Protein AF-M1Z9V2-F1 (afdb_monomer_lite)

pLDDT: mean 86.9, std 16.78, range [22.2, 98.62]

Sequence (408 aa):
MILLAVVLVGIPVSVSGKDSPSEPMSAYEMAEKAVIDTLYYRYDPWFDRFARRIRELESKPESIPNQLELMKLYFYSAALYAELTHTLSFTESYQVESIRKSFQSNSQKTIDIANKLLERENLRQSDRADAFFFLGVAEGYVALLEYGEGHILSALIDGLRADNHLEDALSLDPHHADAHVGLGVYRYGNTRLGGLGNFILQGGQDLRLTGLKHIERALKNKILSRPLALKTLIWFYISEQINPANEGLAESDSLSPKTARRRALELMKEYETRYFTNVPIEGFPGNKGFEMMRAIQAVLDGDYLSAKEHFTMALDISRHLIDHRGFKVNPKYLDTVKAGIEFCDLMLLEHTANLAKKPNPLCTGVIQQIRFIEKGGSMVEYQSAKIRREIQDVFYNRLKSMSKEHDC

Structure (mmCIF, N/CA/C/O backbone):
data_AF-M1Z9V2-F1
#
_entry.id   AF-M1Z9V2-F1
#
loop_
_atom_site.group_PDB
_atom_site.id
_atom_site.type_symbol
_atom_site.label_atom_id
_atom_site.label_alt_id
_atom_site.label_comp_id
_atom_site.label_asym_id
_atom_site.label_entity_id
_atom_site.label_seq_id
_atom_site.pdbx_PDB_ins_code
_atom_site.Cartn_x
_atom_site.Cartn_y
_atom_site.Cartn_z
_atom_site.occupancy
_atom_site.B_iso_or_equiv
_atom_site.auth_seq_id
_atom_site.auth_comp_id
_atom_site.auth_asym_id
_atom_site.auth_atom_id
_atom_site.pdbx_PDB_model_num
ATOM 1 N N . MET A 1 1 ? 41.102 22.282 36.339 1.00 29.53 1 MET A N 1
ATOM 2 C CA . MET A 1 1 ? 40.913 22.382 34.875 1.00 29.53 1 MET A CA 1
ATOM 3 C C . MET A 1 1 ? 39.598 21.688 34.536 1.00 29.53 1 MET A C 1
ATOM 5 O O . MET A 1 1 ? 39.567 20.470 34.568 1.00 29.53 1 MET A O 1
ATOM 9 N N . ILE A 1 2 ? 38.467 22.401 34.654 1.00 23.92 2 ILE A N 1
ATOM 10 C CA . ILE A 1 2 ? 37.675 22.975 33.531 1.00 23.92 2 ILE A CA 1
ATOM 11 C C . ILE A 1 2 ? 37.174 21.824 32.630 1.00 23.92 2 ILE A C 1
ATOM 13 O O . ILE A 1 2 ? 37.966 21.290 31.870 1.00 23.92 2 ILE A O 1
ATOM 17 N N . LEU A 1 3 ? 35.984 21.232 32.808 1.00 22.20 3 LEU A N 1
ATOM 18 C CA . LEU A 1 3 ? 34.607 21.764 32.751 1.00 22.20 3 LEU A CA 1
ATOM 19 C C . LEU A 1 3 ? 34.278 22.353 31.372 1.00 22.20 3 LEU A C 1
ATOM 21 O O . LEU A 1 3 ? 34.661 23.479 31.091 1.00 22.20 3 LEU A O 1
ATOM 25 N N . LEU A 1 4 ? 33.521 21.620 30.550 1.00 22.27 4 LEU A N 1
ATOM 26 C CA . LEU A 1 4 ? 32.616 22.233 29.579 1.00 22.27 4 LEU A CA 1
ATOM 27 C C . LEU A 1 4 ? 31.384 21.340 29.387 1.00 22.27 4 LEU A C 1
ATOM 29 O O . LEU A 1 4 ? 31.370 20.385 28.615 1.00 22.27 4 LEU A O 1
ATOM 33 N N . ALA A 1 5 ? 30.352 21.668 30.159 1.00 23.19 5 ALA A N 1
ATOM 34 C CA . ALA A 1 5 ? 28.977 21.337 29.853 1.00 23.19 5 ALA A CA 1
ATOM 35 C C . ALA A 1 5 ? 28.558 22.167 28.633 1.00 23.19 5 ALA A C 1
ATOM 37 O O . ALA A 1 5 ? 28.639 23.395 28.668 1.00 23.19 5 ALA A O 1
ATOM 38 N N . VAL A 1 6 ? 28.100 21.515 27.566 1.00 24.48 6 VAL A N 1
ATOM 39 C CA . VAL A 1 6 ? 27.342 22.202 26.519 1.00 24.48 6 VAL A CA 1
ATOM 40 C C . VAL A 1 6 ? 25.882 22.175 26.944 1.00 24.48 6 VAL A C 1
ATOM 42 O O . VAL A 1 6 ? 25.183 21.171 26.832 1.00 24.48 6 VAL A O 1
ATOM 45 N N . VAL A 1 7 ? 25.466 23.308 27.497 1.00 24.30 7 VAL A N 1
ATOM 46 C CA . VAL A 1 7 ? 24.077 23.699 27.701 1.00 24.30 7 VAL A CA 1
ATOM 47 C C . VAL A 1 7 ? 23.445 23.851 26.316 1.00 24.30 7 VAL A C 1
ATOM 49 O O . VAL A 1 7 ? 23.754 24.794 25.591 1.00 24.30 7 VAL A O 1
ATOM 52 N N . LEU A 1 8 ? 22.564 22.927 25.935 1.00 25.80 8 LEU A N 1
ATOM 53 C CA . LEU A 1 8 ? 21.619 23.164 24.847 1.00 25.80 8 LEU A CA 1
ATOM 54 C C . LEU A 1 8 ? 20.558 24.131 25.375 1.00 25.80 8 LEU A C 1
ATOM 56 O O . LEU A 1 8 ? 19.616 23.743 26.064 1.00 25.80 8 LEU A O 1
ATOM 60 N N . VAL A 1 9 ? 20.768 25.415 25.095 1.00 28.16 9 VAL A N 1
ATOM 61 C CA . VAL A 1 9 ? 19.779 26.472 25.300 1.00 28.16 9 VAL A CA 1
ATOM 62 C C . VAL A 1 9 ? 18.592 26.166 24.391 1.00 28.16 9 VAL A C 1
ATOM 64 O O . VAL A 1 9 ? 18.669 26.314 23.173 1.00 28.16 9 VAL A O 1
ATOM 67 N N . GLY A 1 10 ? 17.497 25.709 24.994 1.00 26.22 10 GLY A N 1
ATOM 68 C CA . GLY A 1 10 ? 16.200 25.659 24.341 1.00 26.22 10 GLY A CA 1
ATOM 69 C C . GLY A 1 10 ? 15.753 27.080 24.020 1.00 26.22 10 GLY A C 1
ATOM 70 O O . GLY A 1 10 ? 15.523 27.880 24.925 1.00 26.22 10 GLY A O 1
ATOM 71 N N . ILE A 1 11 ? 15.632 27.395 22.734 1.00 27.50 11 ILE A N 1
ATOM 72 C CA . ILE A 1 11 ? 14.863 28.554 22.291 1.00 27.50 11 ILE A CA 1
ATOM 73 C C . ILE A 1 11 ? 13.391 28.125 22.334 1.00 27.50 11 ILE A C 1
ATOM 75 O O . ILE A 1 11 ? 13.021 27.189 21.621 1.00 27.50 11 ILE A O 1
ATOM 79 N N . PRO A 1 12 ? 12.533 28.758 23.152 1.00 29.17 12 PRO A N 1
ATOM 80 C CA . PRO A 1 12 ? 11.109 28.495 23.095 1.00 29.17 12 PRO A CA 1
ATOM 81 C C . PRO A 1 12 ? 10.569 29.154 21.825 1.00 29.17 12 PRO A C 1
ATOM 83 O O . PRO A 1 12 ? 10.474 30.377 21.738 1.00 29.17 12 PRO A O 1
ATOM 86 N N . VAL A 1 13 ? 10.205 28.351 20.827 1.00 29.78 13 VAL A N 1
ATOM 87 C CA . VAL A 1 13 ? 9.320 28.831 19.764 1.00 29.78 13 VAL A CA 1
ATOM 88 C C . VAL A 1 13 ? 7.939 28.979 20.392 1.00 29.78 13 VAL A C 1
ATOM 90 O O . VAL A 1 13 ? 7.242 27.998 20.652 1.00 29.78 13 VAL A O 1
ATOM 93 N N . SER A 1 14 ? 7.563 30.219 20.697 1.00 28.44 14 SER A N 1
ATOM 94 C CA . SER A 1 14 ? 6.218 30.571 21.126 1.00 28.44 14 SER A CA 1
ATOM 95 C C . SER A 1 14 ? 5.256 30.436 19.945 1.00 28.44 14 SER A C 1
ATOM 97 O O . SER A 1 14 ? 4.990 31.382 19.207 1.00 28.44 14 SER A O 1
ATOM 99 N N . VAL A 1 15 ? 4.671 29.251 19.776 1.00 33.78 15 VAL A N 1
ATOM 100 C CA . VAL A 1 15 ? 3.437 29.123 18.994 1.00 33.78 15 VAL A CA 1
ATOM 101 C C . VAL A 1 15 ? 2.299 29.639 19.869 1.00 33.78 15 VAL A C 1
ATOM 103 O O . VAL A 1 15 ? 1.660 28.914 20.626 1.00 33.78 15 VAL A O 1
ATOM 106 N N . SER A 1 16 ? 2.094 30.951 19.800 1.00 35.09 16 SER A N 1
ATOM 107 C CA . SER A 1 16 ? 0.905 31.630 20.299 1.00 35.09 16 SER A CA 1
ATOM 108 C C . SER A 1 16 ? -0.281 31.283 19.395 1.00 35.09 16 SER A C 1
ATOM 110 O O . SER A 1 16 ? -0.639 32.040 18.496 1.00 35.09 16 SER A O 1
ATOM 112 N N . GLY A 1 17 ? -0.899 30.136 19.656 1.00 30.58 17 GLY A N 1
ATOM 113 C CA . GLY A 1 17 ? -2.261 29.819 19.248 1.00 30.58 17 GLY A CA 1
ATOM 114 C C . GLY A 1 17 ? -3.027 29.398 20.493 1.00 30.58 17 GLY A C 1
ATOM 115 O O . GLY A 1 17 ? -2.911 28.259 20.935 1.00 30.58 17 GLY A O 1
ATOM 116 N N . LYS A 1 18 ? -3.756 30.332 21.112 1.00 33.28 18 LYS A N 1
ATOM 117 C CA . LYS A 1 18 ? -4.767 29.993 22.118 1.00 33.28 18 LYS A CA 1
ATOM 118 C C . LYS A 1 18 ? -5.925 29.310 21.393 1.00 33.28 18 LYS A C 1
ATOM 120 O O . LYS A 1 18 ? -6.900 29.969 21.045 1.00 33.28 18 LYS A O 1
ATOM 125 N N . ASP A 1 19 ? -5.817 28.006 21.187 1.00 37.16 19 ASP A N 1
ATOM 126 C CA . ASP A 1 19 ? -7.005 27.192 20.987 1.00 37.16 19 ASP A CA 1
ATOM 127 C C . ASP A 1 19 ? -7.705 27.089 22.348 1.00 37.16 19 ASP A C 1
ATOM 129 O O . ASP A 1 19 ? -7.117 26.678 23.351 1.00 37.16 19 ASP A O 1
ATOM 133 N N . SER A 1 20 ? -8.965 27.525 22.388 1.00 34.91 20 SER A N 1
ATOM 134 C CA . SER A 1 20 ? -9.946 27.118 23.403 1.00 34.91 20 SER A CA 1
ATOM 135 C C . SER A 1 20 ? -9.792 25.616 23.698 1.00 34.91 20 SER A C 1
ATOM 137 O O . SER A 1 20 ? -9.423 24.887 22.769 1.00 34.91 20 SER A O 1
ATOM 139 N N . PRO A 1 21 ? -10.069 25.104 24.917 1.00 38.44 21 PRO A N 1
ATOM 140 C CA . PRO A 1 21 ? -10.116 23.665 25.146 1.00 38.44 21 PRO A CA 1
ATOM 141 C C . PRO A 1 21 ? -11.314 23.097 24.374 1.00 38.44 21 PRO A C 1
ATOM 143 O O . PRO A 1 21 ? -12.395 22.887 24.917 1.00 38.44 21 PRO A O 1
ATOM 146 N N . SER A 1 22 ? -11.125 22.916 23.068 1.00 55.44 22 SER A N 1
ATOM 147 C CA . SER A 1 22 ? -11.963 22.085 22.227 1.00 55.44 22 SER A CA 1
ATOM 148 C C . SER A 1 22 ? -12.011 20.712 22.879 1.00 55.44 22 SER A C 1
ATOM 150 O O . SER A 1 22 ? -11.010 20.243 23.434 1.00 55.44 22 SER A O 1
ATOM 152 N N . GLU A 1 23 ? -13.196 20.106 22.888 1.00 59.47 23 GLU A N 1
ATOM 153 C CA . GLU A 1 23 ? -13.350 18.744 23.379 1.00 59.47 23 GLU A CA 1
ATOM 154 C C . GLU A 1 23 ? -12.269 17.847 22.754 1.00 59.47 23 GLU A C 1
ATOM 156 O O . GLU A 1 23 ? -11.940 18.006 21.573 1.00 59.47 23 GLU A O 1
ATOM 161 N N . PRO A 1 24 ? -11.655 16.942 23.538 1.00 79.38 24 PRO A N 1
ATOM 162 C CA . PRO A 1 24 ? -10.606 16.084 23.018 1.00 79.38 24 PRO A CA 1
ATOM 163 C C . PRO A 1 24 ? -11.173 15.249 21.868 1.00 79.38 24 PRO A C 1
ATOM 165 O O . PRO A 1 24 ? -12.102 14.473 22.086 1.00 79.38 24 PRO A O 1
ATOM 168 N N . MET A 1 25 ? -10.597 15.422 20.672 1.00 89.56 25 MET A N 1
ATOM 169 C CA . MET A 1 25 ? -10.996 14.702 19.459 1.00 89.56 25 MET A CA 1
ATOM 170 C C . MET A 1 25 ? -11.109 13.199 19.728 1.00 89.56 25 MET A C 1
ATOM 172 O O . MET A 1 25 ? -10.261 12.606 20.406 1.00 89.56 25 MET A O 1
ATOM 176 N N . SER A 1 26 ? -12.144 12.593 19.160 1.00 94.44 26 SER A N 1
ATOM 177 C CA . SER A 1 26 ? -12.305 11.145 19.125 1.00 94.44 26 SER A CA 1
ATOM 178 C C . SER A 1 26 ? -11.221 10.480 18.272 1.00 94.44 26 SER A C 1
ATOM 180 O O . SER A 1 26 ? -10.604 11.101 17.400 1.00 94.44 26 SER A O 1
ATOM 182 N N . ALA A 1 27 ? -11.023 9.181 18.482 1.00 96.00 27 ALA A N 1
ATOM 183 C CA . ALA A 1 27 ? -10.104 8.360 17.707 1.00 96.00 27 ALA A CA 1
ATOM 184 C C . ALA A 1 27 ? -10.379 8.455 16.197 1.00 96.00 27 ALA A C 1
ATOM 186 O O . ALA A 1 27 ? -9.440 8.571 15.411 1.00 96.00 27 ALA A O 1
ATOM 187 N N . TYR A 1 28 ? -11.656 8.472 15.800 1.00 94.94 28 TYR A N 1
ATOM 188 C CA . TYR A 1 28 ? -12.069 8.606 14.402 1.00 94.94 28 TYR A CA 1
ATOM 189 C C . TYR A 1 28 ? -11.710 9.974 13.809 1.00 94.94 28 TYR A C 1
ATOM 191 O O . TYR A 1 28 ? -11.131 10.028 12.727 1.00 94.94 28 TYR A O 1
ATOM 199 N N . GLU A 1 29 ? -11.986 11.076 14.514 1.00 95.31 29 GLU A N 1
ATOM 200 C CA . GLU A 1 29 ? -11.639 12.428 14.040 1.00 95.31 29 GLU A CA 1
ATOM 201 C C . GLU A 1 29 ? -10.125 12.616 13.914 1.00 95.31 29 GLU A C 1
ATOM 203 O O . GLU A 1 29 ? -9.635 13.245 12.971 1.00 95.31 29 GLU A O 1
ATOM 208 N N . MET A 1 30 ? -9.368 12.051 14.860 1.00 96.50 30 MET A N 1
ATOM 209 C CA . MET A 1 30 ? -7.911 12.035 14.795 1.00 96.50 30 MET A CA 1
ATOM 210 C C . MET A 1 30 ? -7.428 11.234 13.589 1.00 96.50 30 MET A C 1
ATOM 212 O O . MET A 1 30 ? -6.583 11.715 12.839 1.00 96.50 30 MET A O 1
ATOM 216 N N . ALA A 1 31 ? -7.975 10.039 13.378 1.00 96.31 31 ALA A N 1
ATOM 217 C CA . ALA A 1 31 ? -7.576 9.154 12.295 1.00 96.31 31 ALA A CA 1
ATOM 218 C C . ALA A 1 31 ? -7.930 9.702 10.906 1.00 96.31 31 ALA A C 1
ATOM 220 O O . ALA A 1 31 ? -7.100 9.612 10.004 1.00 96.31 31 ALA A O 1
ATOM 221 N N . GLU A 1 32 ? -9.097 10.330 10.734 1.00 94.50 32 GLU A N 1
ATOM 222 C CA . GLU A 1 32 ? -9.510 10.958 9.470 1.00 94.50 32 GLU A CA 1
ATOM 223 C C . GLU A 1 32 ? -8.534 12.063 9.039 1.00 94.50 32 GLU A C 1
ATOM 225 O O . GLU A 1 32 ? -8.164 12.169 7.868 1.00 94.50 32 GLU A O 1
ATOM 230 N N . LYS A 1 33 ? -8.067 12.871 9.993 1.00 94.81 33 LYS A N 1
ATOM 231 C CA . LYS A 1 33 ? -7.072 13.914 9.724 1.00 94.81 33 LYS A CA 1
ATOM 232 C C . LYS A 1 33 ? -5.673 13.323 9.544 1.00 94.81 33 LYS A C 1
ATOM 234 O O . LYS A 1 33 ? -4.970 13.702 8.608 1.00 94.81 33 LYS A O 1
ATOM 239 N N . ALA A 1 34 ? -5.289 12.371 10.396 1.00 96.19 34 ALA A N 1
ATOM 240 C CA . ALA A 1 34 ? -3.977 11.734 10.357 1.00 96.19 34 ALA A CA 1
ATOM 241 C C . ALA A 1 34 ? -3.728 11.014 9.032 1.00 96.19 34 ALA A C 1
ATOM 243 O O . ALA A 1 34 ? -2.673 11.208 8.434 1.00 96.19 34 ALA A O 1
ATOM 244 N N . VAL A 1 35 ? -4.696 10.232 8.535 1.00 94.88 35 VAL A N 1
ATOM 245 C CA . VAL A 1 35 ? -4.538 9.473 7.285 1.00 94.88 35 VAL A CA 1
ATOM 246 C C . VAL A 1 35 ? -4.278 10.395 6.093 1.00 94.88 35 VAL A C 1
ATOM 248 O O . VAL A 1 35 ? -3.438 10.080 5.254 1.00 94.88 35 VAL A O 1
ATOM 251 N N . ILE A 1 36 ? -4.916 11.568 6.046 1.00 93.75 36 ILE A N 1
ATOM 252 C CA . ILE A 1 36 ? -4.651 12.577 5.013 1.00 93.75 36 ILE A CA 1
ATOM 253 C C . ILE A 1 36 ? -3.246 13.160 5.191 1.00 93.75 36 ILE A C 1
ATOM 255 O O . ILE A 1 36 ? -2.486 13.210 4.230 1.00 93.75 36 ILE A O 1
ATOM 259 N N . ASP A 1 37 ? -2.864 13.539 6.411 1.00 94.12 37 ASP A N 1
ATOM 260 C CA . ASP A 1 37 ? -1.535 14.089 6.707 1.00 94.12 37 ASP A CA 1
ATOM 261 C C . ASP A 1 37 ? -0.390 13.102 6.395 1.00 94.12 37 ASP A C 1
ATOM 263 O O . ASP A 1 37 ? 0.706 13.530 6.011 1.00 94.12 37 ASP A O 1
ATOM 267 N N . THR A 1 38 ? -0.629 11.784 6.473 1.00 94.19 38 THR A N 1
ATOM 268 C CA . THR A 1 38 ? 0.367 10.779 6.056 1.00 94.19 38 THR A CA 1
ATOM 269 C C . THR A 1 38 ? 0.725 10.878 4.573 1.00 94.19 38 THR A C 1
ATOM 271 O O . THR A 1 38 ? 1.878 10.631 4.215 1.00 94.19 38 THR A O 1
ATOM 274 N N . LEU A 1 39 ? -0.203 11.325 3.714 1.00 94.25 39 LEU A N 1
ATOM 275 C CA . LEU A 1 39 ? 0.057 11.534 2.283 1.00 94.25 39 LEU A CA 1
ATOM 276 C C . LEU A 1 39 ? 1.109 12.622 2.034 1.00 94.25 39 LEU A C 1
ATOM 278 O O . LEU A 1 39 ? 1.755 12.624 0.984 1.00 94.25 39 LEU A O 1
ATOM 282 N N . TYR A 1 40 ? 1.293 13.506 3.015 1.00 94.31 40 TYR A N 1
ATOM 283 C CA . TYR A 1 40 ? 2.231 14.626 3.007 1.00 94.31 40 TYR A CA 1
ATOM 284 C C . TYR A 1 40 ? 3.395 14.428 3.981 1.00 94.31 40 TYR A C 1
ATOM 286 O O . TYR A 1 40 ? 4.115 15.372 4.317 1.00 94.31 40 TYR A O 1
ATOM 294 N N . TYR A 1 41 ? 3.580 13.198 4.465 1.00 94.38 41 TYR A N 1
ATOM 295 C CA . TYR A 1 41 ? 4.651 12.829 5.385 1.00 94.38 41 TYR A CA 1
ATOM 296 C C . TYR A 1 41 ? 4.617 13.582 6.722 1.00 94.38 41 TYR A C 1
ATOM 298 O O . TYR A 1 41 ? 5.658 13.807 7.344 1.00 94.38 41 TYR A O 1
ATOM 306 N N . ARG A 1 42 ? 3.438 14.004 7.192 1.00 93.62 42 ARG A N 1
ATOM 307 C CA . ARG A 1 42 ? 3.267 14.725 8.463 1.00 93.62 42 ARG A CA 1
ATOM 308 C C . ARG A 1 42 ? 2.835 13.774 9.578 1.00 93.62 42 ARG A C 1
ATOM 310 O O . ARG A 1 42 ? 1.695 13.805 10.014 1.00 93.62 42 ARG A O 1
ATOM 317 N N . TYR A 1 43 ? 3.754 12.932 10.045 1.00 94.62 43 TYR A N 1
ATOM 318 C CA . TYR A 1 43 ? 3.460 11.921 11.070 1.00 94.62 43 TYR A CA 1
ATOM 319 C C . TYR A 1 43 ? 3.580 12.447 12.510 1.00 94.62 43 TYR A C 1
ATOM 321 O O . TYR A 1 43 ? 2.717 12.159 13.338 1.00 94.62 43 TYR A O 1
ATOM 329 N N . ASP A 1 44 ? 4.619 13.235 12.808 1.00 92.44 44 ASP A N 1
ATOM 330 C CA . ASP A 1 44 ? 5.022 13.579 14.186 1.00 92.44 44 ASP A CA 1
ATOM 331 C C . ASP A 1 44 ? 3.896 14.156 15.061 1.00 92.44 44 ASP A C 1
ATOM 333 O O . ASP A 1 44 ? 3.698 13.656 16.172 1.00 92.44 44 ASP A O 1
ATOM 337 N N . PRO A 1 45 ? 3.081 15.125 14.584 1.00 94.06 45 PRO A N 1
ATOM 338 C CA . PRO A 1 45 ? 2.006 15.678 15.404 1.00 94.06 45 PRO A CA 1
ATOM 339 C C . PRO A 1 45 ? 0.969 14.629 15.818 1.00 94.06 45 PRO A C 1
ATOM 341 O O . PRO A 1 45 ? 0.325 14.777 16.857 1.00 94.06 45 PRO A O 1
ATOM 344 N N . TRP A 1 46 ? 0.777 13.588 15.007 1.00 96.88 46 TRP A N 1
ATOM 345 C CA . TRP A 1 46 ? -0.213 12.549 15.261 1.00 96.88 46 TRP A CA 1
ATOM 346 C C . TRP A 1 46 ? 0.289 11.515 16.257 1.00 96.88 46 TRP A C 1
ATOM 348 O O . TRP A 1 46 ? -0.484 11.150 17.141 1.00 96.88 46 TRP A O 1
ATOM 358 N N . PHE A 1 47 ? 1.567 11.123 16.207 1.00 96.00 47 PHE A N 1
ATOM 359 C CA . PHE A 1 47 ? 2.144 10.242 17.230 1.00 96.00 47 PHE A CA 1
ATOM 360 C C . PHE A 1 47 ? 1.965 10.827 18.636 1.00 96.00 47 PHE A C 1
ATOM 362 O O . PHE A 1 47 ? 1.467 10.143 19.532 1.00 96.00 47 PHE A O 1
ATOM 369 N N . ASP A 1 48 ? 2.264 12.115 18.814 1.00 94.38 48 ASP A N 1
ATOM 370 C CA . ASP A 1 48 ? 2.109 12.790 20.105 1.00 94.38 48 ASP A CA 1
ATOM 371 C C . ASP A 1 48 ? 0.648 12.894 20.552 1.00 94.38 48 ASP A C 1
ATOM 373 O O . ASP A 1 48 ? 0.340 12.712 21.737 1.00 94.38 48 ASP A O 1
ATOM 377 N N . ARG A 1 49 ? -0.266 13.193 19.620 1.00 96.06 49 ARG A N 1
ATOM 378 C CA . ARG A 1 49 ? -1.702 13.300 19.915 1.00 96.06 49 ARG A CA 1
ATOM 379 C C . ARG A 1 49 ? -2.287 11.947 20.313 1.00 96.06 49 ARG A C 1
ATOM 381 O O . ARG A 1 49 ? -2.939 11.879 21.354 1.00 96.06 49 ARG A O 1
ATOM 388 N N . PHE A 1 50 ? -2.025 10.883 19.547 1.00 97.44 50 PHE A N 1
ATOM 389 C CA . PHE A 1 50 ? -2.476 9.527 19.884 1.00 97.44 50 PHE A CA 1
ATOM 390 C C . PHE A 1 50 ? -1.904 9.089 21.230 1.00 97.44 50 PHE A C 1
ATOM 392 O O . PHE A 1 50 ? -2.664 8.703 22.114 1.00 97.44 50 PHE A O 1
ATOM 399 N N . ALA A 1 51 ? -0.595 9.247 21.446 1.00 96.69 51 ALA A N 1
ATOM 400 C CA . ALA A 1 51 ? 0.044 8.848 22.695 1.00 96.69 51 ALA A CA 1
ATOM 401 C C . ALA A 1 51 ? -0.520 9.595 23.917 1.00 96.69 51 ALA A C 1
ATOM 403 O O . ALA A 1 51 ? -0.694 9.004 24.983 1.00 96.69 51 ALA A O 1
ATOM 404 N N . ARG A 1 52 ? -0.827 10.892 23.786 1.00 96.19 52 ARG A N 1
ATOM 405 C CA . ARG A 1 52 ? -1.458 11.673 24.860 1.00 96.19 52 ARG A CA 1
ATOM 406 C C . ARG A 1 52 ? -2.867 11.175 25.158 1.00 96.19 52 ARG A C 1
ATOM 408 O O . ARG A 1 52 ? -3.181 10.939 26.320 1.00 96.19 52 ARG A O 1
ATOM 415 N N . ARG A 1 53 ? -3.677 10.974 24.117 1.00 96.88 53 ARG A N 1
ATOM 416 C CA . ARG A 1 53 ? -5.062 10.530 24.262 1.00 96.88 53 ARG A CA 1
ATOM 417 C C . ARG A 1 53 ? -5.161 9.121 24.850 1.00 96.88 53 ARG A C 1
ATOM 419 O O . ARG A 1 53 ? -6.007 8.888 25.708 1.00 96.88 53 ARG A O 1
ATOM 426 N N . ILE A 1 54 ? -4.264 8.220 24.445 1.00 97.81 54 ILE A N 1
ATOM 427 C CA . ILE A 1 54 ? -4.124 6.877 25.023 1.00 97.81 54 ILE A CA 1
ATOM 428 C C . ILE A 1 54 ? -3.846 6.984 26.526 1.00 97.81 54 ILE A C 1
ATOM 430 O O . ILE A 1 54 ? -4.638 6.477 27.312 1.00 97.81 54 ILE A O 1
ATOM 434 N N . ARG A 1 55 ? -2.812 7.734 26.944 1.00 97.12 55 ARG A N 1
ATOM 435 C CA . ARG A 1 55 ? -2.472 7.899 28.374 1.00 97.12 55 ARG A CA 1
ATOM 436 C C . ARG A 1 55 ? -3.618 8.480 29.202 1.00 97.12 55 ARG A C 1
ATOM 438 O O . ARG A 1 55 ? -3.859 8.045 30.324 1.00 97.12 55 ARG A O 1
ATOM 445 N N . GLU A 1 56 ? -4.321 9.475 28.663 1.00 95.44 56 GLU A N 1
ATOM 446 C CA . GLU A 1 56 ? -5.501 10.047 2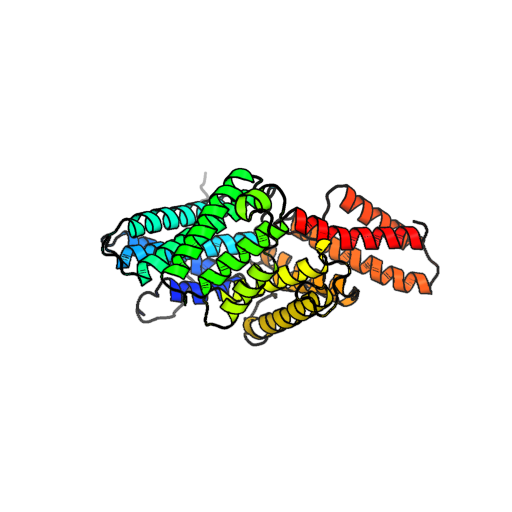9.318 1.00 95.44 56 GLU A CA 1
ATOM 447 C C . GLU A 1 56 ? -6.580 8.988 29.548 1.00 95.44 56 GLU A C 1
ATOM 449 O O . GLU A 1 56 ? -7.147 8.916 30.636 1.00 95.44 56 GLU A O 1
ATOM 454 N N . LEU A 1 57 ? -6.878 8.180 28.531 1.00 95.88 57 LEU A N 1
ATOM 455 C CA . LEU A 1 57 ? -7.955 7.198 28.571 1.00 95.88 57 LEU A CA 1
ATOM 456 C C . LEU A 1 57 ? -7.598 5.965 29.411 1.00 95.88 57 LEU A C 1
ATOM 458 O O . LEU A 1 57 ? -8.470 5.441 30.096 1.00 95.88 57 LEU A O 1
ATOM 462 N N . GLU A 1 58 ? -6.326 5.565 29.438 1.00 96.81 58 GLU A N 1
ATOM 463 C CA . GLU A 1 58 ? -5.804 4.517 30.328 1.00 96.81 58 GLU A CA 1
ATOM 464 C C . GLU A 1 58 ? -5.931 4.877 31.811 1.00 96.81 58 GLU A C 1
ATOM 466 O O . GLU A 1 58 ? -6.096 3.996 32.648 1.00 96.81 58 GLU A O 1
ATOM 471 N N . SER A 1 59 ? -5.893 6.170 32.150 1.00 95.81 59 SER A N 1
ATOM 472 C CA . SER A 1 59 ? -6.105 6.632 33.528 1.00 95.81 59 SER A CA 1
ATOM 473 C C . SER A 1 59 ? -7.576 6.596 33.975 1.00 95.81 59 SER A C 1
ATOM 475 O O . SER A 1 59 ? -7.872 6.839 35.147 1.00 95.81 59 SER A O 1
ATOM 477 N N . LYS A 1 60 ? -8.514 6.317 33.057 1.00 95.75 60 LYS A N 1
ATOM 478 C CA . LYS A 1 60 ? -9.958 6.289 33.331 1.00 95.75 60 LYS A CA 1
ATOM 479 C C . LYS A 1 60 ? -10.448 4.872 33.664 1.00 95.75 60 LYS A C 1
ATOM 481 O O . LYS A 1 60 ? -9.818 3.895 33.273 1.00 95.75 60 LYS A O 1
ATOM 486 N N . PRO A 1 61 ? -11.611 4.729 34.334 1.00 96.56 61 PRO A N 1
ATOM 487 C CA . PRO A 1 61 ? -12.195 3.417 34.620 1.00 96.56 61 PRO A CA 1
ATOM 488 C C . PRO A 1 61 ? -12.450 2.582 33.354 1.00 96.56 61 PRO A C 1
ATOM 490 O O . PRO A 1 61 ? -12.827 3.134 32.317 1.00 96.56 61 PRO A O 1
ATOM 493 N N . GLU A 1 62 ? -12.341 1.254 33.454 1.00 95.31 62 GLU A N 1
ATOM 494 C CA . GLU A 1 62 ? -12.533 0.298 32.345 1.00 95.31 62 GLU A CA 1
ATOM 495 C C . GLU A 1 62 ? -14.011 0.085 31.936 1.00 95.31 62 GLU A C 1
ATOM 497 O O . GLU A 1 62 ? -14.545 -1.031 31.889 1.00 95.31 62 GLU A O 1
ATOM 502 N N . SER A 1 63 ? -14.704 1.175 31.612 1.00 96.12 63 SER A N 1
ATOM 503 C CA . SER A 1 63 ? -16.054 1.145 31.046 1.00 96.12 63 SER A CA 1
ATOM 504 C C . SER A 1 63 ? -16.039 0.715 29.572 1.00 96.12 63 SER A C 1
ATOM 506 O O . SER A 1 63 ? -15.037 0.887 28.879 1.00 96.12 63 SER A O 1
ATOM 508 N N . ILE A 1 64 ? -17.165 0.188 29.067 1.00 96.50 64 ILE A N 1
ATOM 509 C CA . ILE A 1 64 ? -17.303 -0.193 27.646 1.00 96.50 64 ILE A CA 1
ATOM 510 C C . ILE A 1 64 ? -16.945 0.975 26.704 1.00 96.50 64 ILE A C 1
ATOM 512 O O . ILE A 1 64 ? -16.109 0.765 25.827 1.00 96.50 64 ILE A O 1
ATOM 516 N N . PRO A 1 65 ? -17.473 2.208 26.889 1.00 96.19 65 PRO A N 1
ATOM 517 C CA . PRO A 1 65 ? -17.116 3.330 26.020 1.00 96.19 65 PRO A CA 1
ATOM 518 C C . PRO A 1 65 ? -15.619 3.657 26.029 1.00 96.19 65 PRO A C 1
ATOM 520 O O . PRO A 1 65 ? -15.044 3.911 24.975 1.00 96.19 65 PRO A O 1
ATOM 523 N N . ASN A 1 66 ? -14.974 3.609 27.201 1.00 96.88 66 ASN A N 1
ATOM 524 C CA . ASN A 1 66 ? -13.542 3.886 27.303 1.00 96.88 66 ASN A CA 1
ATOM 525 C C . ASN A 1 66 ? -12.711 2.801 26.612 1.00 96.88 66 ASN A C 1
ATOM 527 O O . ASN A 1 66 ? -11.739 3.121 25.942 1.00 96.88 66 ASN A O 1
ATOM 531 N N . GLN A 1 67 ? -13.091 1.529 26.740 1.00 98.06 67 GLN A N 1
ATOM 532 C CA . GLN A 1 67 ? -12.377 0.426 26.095 1.00 98.06 67 GLN A CA 1
ATOM 533 C C . GLN A 1 67 ? -12.548 0.443 24.569 1.00 98.06 67 GLN A C 1
ATOM 535 O O . GLN A 1 67 ? -11.567 0.264 23.853 1.00 98.06 67 GLN A O 1
ATOM 540 N N . LEU A 1 68 ? -13.750 0.738 24.059 1.00 98.06 68 LEU A N 1
ATOM 541 C CA . LEU A 1 68 ? -13.987 0.902 22.618 1.00 98.06 68 LEU A CA 1
ATOM 542 C C . LEU A 1 68 ? -13.133 2.026 22.027 1.00 98.06 68 LEU A C 1
ATOM 544 O O . LEU A 1 68 ? -12.512 1.855 20.981 1.00 98.06 68 LEU A O 1
ATOM 548 N N . GLU A 1 69 ? -13.085 3.171 22.703 1.00 97.94 69 GLU A N 1
ATOM 549 C CA . GLU A 1 69 ? -12.280 4.306 22.258 1.00 97.94 69 GLU A CA 1
ATOM 550 C C . GLU A 1 69 ? -10.774 4.012 22.367 1.00 97.94 69 GLU A C 1
ATOM 552 O O . GLU A 1 69 ? -10.008 4.346 21.465 1.00 97.94 69 GLU A O 1
ATOM 557 N N . LEU A 1 70 ? -10.336 3.321 23.424 1.00 98.31 70 LEU A N 1
ATOM 558 C CA . LEU A 1 70 ? -8.933 2.950 23.617 1.00 98.31 70 LEU A CA 1
ATOM 559 C C . LEU A 1 70 ? -8.451 1.957 22.553 1.00 98.31 70 LEU A C 1
ATOM 561 O O . LEU A 1 70 ? -7.364 2.137 22.007 1.00 98.31 70 LEU A O 1
ATOM 565 N N . MET A 1 71 ? -9.275 0.963 22.211 1.00 98.56 71 MET A N 1
ATOM 566 C CA . MET A 1 71 ? -9.033 0.038 21.099 1.00 98.56 71 MET A CA 1
ATOM 567 C C . MET A 1 71 ? -8.814 0.799 19.788 1.00 98.56 71 MET A C 1
ATOM 569 O O . MET A 1 71 ? -7.823 0.567 19.102 1.00 98.56 71 MET A O 1
ATOM 573 N N . LYS A 1 72 ? -9.697 1.755 19.472 1.00 98.31 72 LYS A N 1
ATOM 574 C CA . LYS A 1 72 ? -9.599 2.588 18.264 1.00 98.31 72 LYS A CA 1
ATOM 575 C C . LYS A 1 72 ? -8.316 3.416 18.244 1.00 98.31 72 LYS A C 1
ATOM 577 O O . LYS A 1 72 ? -7.641 3.482 17.221 1.00 98.31 72 LYS A O 1
ATOM 582 N N . LEU A 1 73 ? -7.947 4.034 19.366 1.00 98.50 73 LEU A N 1
ATOM 583 C CA . LEU A 1 73 ? -6.722 4.835 19.461 1.00 98.50 73 LEU A CA 1
ATOM 584 C C . LEU A 1 73 ? -5.463 3.994 19.253 1.00 98.50 73 LEU A C 1
ATOM 586 O O . LEU A 1 73 ? -4.577 4.405 18.503 1.00 98.50 73 LEU A O 1
ATOM 590 N N . TYR A 1 74 ? -5.392 2.824 19.891 1.00 98.62 74 TYR A N 1
ATOM 591 C CA . TYR A 1 74 ? -4.297 1.885 19.681 1.00 98.62 74 TYR A CA 1
ATOM 592 C C . TYR A 1 74 ? -4.243 1.414 18.227 1.00 98.62 74 TYR A C 1
ATOM 594 O O . TYR A 1 74 ? -3.176 1.457 17.614 1.00 98.62 74 TYR A O 1
ATOM 602 N N . PHE A 1 75 ? -5.387 1.073 17.638 1.00 98.19 75 PHE A N 1
ATOM 603 C CA . PHE A 1 75 ? -5.462 0.650 16.247 1.00 98.19 75 PHE A CA 1
ATOM 604 C C . PHE A 1 75 ? -4.945 1.726 15.289 1.00 98.19 75 PHE A C 1
ATOM 606 O O . PHE A 1 75 ? -4.078 1.462 14.459 1.00 98.19 75 PHE A O 1
ATOM 613 N N . TYR A 1 76 ? -5.435 2.961 15.408 1.00 97.88 76 TYR A N 1
ATOM 614 C CA . TYR A 1 76 ? -5.033 4.038 14.505 1.00 97.88 76 TYR A CA 1
ATOM 615 C C . TYR A 1 76 ? -3.589 4.490 14.724 1.00 97.88 76 TYR A C 1
ATOM 617 O O . TYR A 1 76 ? -2.915 4.868 13.767 1.00 97.88 76 TYR A O 1
ATOM 625 N N . SER A 1 77 ? -3.081 4.380 15.953 1.00 97.81 77 SER A N 1
ATOM 626 C CA . SER A 1 77 ? -1.655 4.526 16.245 1.00 97.81 77 SER A CA 1
ATOM 627 C C . SER A 1 77 ? -0.831 3.452 15.520 1.00 97.81 77 SER A C 1
ATOM 629 O O . SER A 1 77 ? 0.142 3.782 14.838 1.00 97.81 77 SER A O 1
ATOM 631 N N . ALA A 1 78 ? -1.250 2.180 15.569 1.00 96.75 78 ALA A N 1
ATOM 632 C CA . ALA A 1 78 ? -0.610 1.102 14.813 1.00 96.75 78 ALA A CA 1
ATOM 633 C C . ALA A 1 78 ? -0.659 1.358 13.298 1.00 96.75 78 ALA A C 1
ATOM 635 O O . ALA A 1 78 ? 0.375 1.286 12.636 1.00 96.75 78 ALA A O 1
ATOM 636 N N . ALA A 1 79 ? -1.817 1.736 12.753 1.00 94.56 79 ALA A N 1
ATOM 637 C CA . ALA A 1 79 ? -1.983 2.048 11.333 1.00 94.56 79 ALA A CA 1
ATOM 638 C C . ALA A 1 79 ? -1.071 3.205 10.875 1.00 94.56 79 ALA A C 1
ATOM 640 O O . ALA A 1 79 ? -0.500 3.158 9.786 1.00 94.56 79 ALA A O 1
ATOM 641 N N . LEU A 1 80 ? -0.863 4.217 11.725 1.00 96.50 80 LEU A N 1
ATOM 642 C CA . LEU A 1 80 ? 0.061 5.318 11.449 1.00 96.50 80 LEU A CA 1
ATOM 643 C C . LEU A 1 80 ? 1.516 4.836 11.349 1.00 96.50 80 LEU A C 1
ATOM 645 O O . LEU A 1 80 ? 2.241 5.241 10.437 1.00 96.50 80 LEU A O 1
ATOM 649 N N . TYR A 1 81 ? 1.941 3.945 12.252 1.00 95.69 81 TYR A N 1
ATOM 650 C CA . TYR A 1 81 ? 3.251 3.299 12.150 1.00 95.69 81 TYR A CA 1
ATOM 651 C C . TYR A 1 81 ? 3.349 2.399 10.915 1.00 95.69 81 TYR A C 1
ATOM 653 O O . TYR A 1 81 ? 4.384 2.424 10.250 1.00 95.69 81 TYR A O 1
ATOM 661 N N . ALA A 1 82 ? 2.288 1.664 10.567 1.00 90.94 82 ALA A N 1
ATOM 662 C CA . ALA A 1 82 ? 2.239 0.838 9.364 1.00 90.94 82 ALA A CA 1
ATOM 663 C C . ALA A 1 82 ? 2.458 1.686 8.100 1.00 90.94 82 ALA A C 1
ATOM 665 O O . ALA A 1 82 ? 3.368 1.401 7.322 1.00 90.94 82 ALA A O 1
ATOM 666 N N . GLU A 1 83 ? 1.736 2.798 7.936 1.00 92.44 83 GLU A N 1
ATOM 667 C CA . GLU A 1 83 ? 1.954 3.720 6.812 1.00 92.44 83 GLU A CA 1
ATOM 668 C C . GLU A 1 83 ? 3.357 4.338 6.815 1.00 92.44 83 GLU A C 1
ATOM 670 O O . GLU A 1 83 ? 3.947 4.549 5.750 1.00 92.44 83 GLU A O 1
ATOM 675 N N . LEU A 1 84 ? 3.941 4.590 7.990 1.00 94.88 84 LEU A N 1
ATOM 676 C CA . LEU A 1 84 ? 5.330 5.034 8.077 1.00 94.88 84 LEU A CA 1
ATOM 677 C C . LEU A 1 84 ? 6.300 3.956 7.563 1.00 94.88 84 LEU A C 1
ATOM 679 O O . LEU A 1 84 ? 7.248 4.301 6.861 1.00 94.88 84 LEU A O 1
ATOM 683 N N . THR A 1 85 ? 6.057 2.663 7.813 1.00 90.31 85 THR A N 1
ATOM 684 C CA . THR A 1 85 ? 6.899 1.584 7.250 1.00 90.31 85 THR A CA 1
ATOM 685 C C . THR A 1 85 ? 6.916 1.597 5.716 1.00 90.31 85 THR A C 1
ATOM 687 O O . THR A 1 85 ? 7.978 1.432 5.111 1.00 90.31 85 THR A O 1
ATOM 690 N N . HIS A 1 86 ? 5.776 1.884 5.073 1.00 88.38 86 HIS A N 1
ATOM 691 C CA . HIS A 1 86 ? 5.687 2.048 3.619 1.00 88.38 86 HIS A CA 1
ATOM 692 C C . HIS A 1 86 ? 6.459 3.282 3.139 1.00 88.38 86 HIS A C 1
ATOM 694 O O . HIS A 1 86 ? 7.176 3.231 2.136 1.00 88.38 86 HIS A O 1
ATOM 700 N N . THR A 1 87 ? 6.353 4.397 3.863 1.00 92.56 87 THR A N 1
ATOM 701 C CA . THR A 1 87 ? 7.123 5.611 3.568 1.00 92.56 87 THR A CA 1
ATOM 702 C C . THR A 1 87 ? 8.626 5.366 3.680 1.00 92.56 87 THR A C 1
ATOM 704 O O . THR A 1 87 ? 9.384 5.814 2.824 1.00 92.56 87 THR A O 1
ATOM 707 N N . LEU A 1 88 ? 9.072 4.596 4.666 1.00 92.75 88 LEU A N 1
ATOM 708 C CA . LEU A 1 88 ? 10.485 4.255 4.832 1.00 92.75 88 LEU A CA 1
ATOM 709 C C . LEU A 1 88 ? 10.947 3.104 3.922 1.00 92.75 88 LEU A C 1
ATOM 711 O O . LEU A 1 88 ? 12.135 2.786 3.907 1.00 92.75 88 LEU A O 1
ATOM 715 N N . SER A 1 89 ? 10.039 2.521 3.131 1.00 89.06 89 SER A N 1
ATOM 716 C CA . SER A 1 89 ? 10.299 1.390 2.232 1.00 89.06 89 SER A CA 1
ATOM 717 C C . SER A 1 89 ? 10.890 0.176 2.970 1.00 89.06 89 SER A C 1
ATOM 719 O O . SER A 1 89 ? 11.935 -0.352 2.578 1.00 89.06 89 SER A O 1
ATOM 721 N N . PHE A 1 90 ? 10.242 -0.244 4.065 1.00 85.19 90 PHE A N 1
ATOM 722 C CA . PHE A 1 90 ? 10.635 -1.443 4.816 1.00 85.19 90 PHE A CA 1
ATOM 723 C C . PHE A 1 90 ? 10.653 -2.691 3.922 1.00 85.19 90 PHE A C 1
ATOM 725 O O . PHE A 1 90 ? 9.819 -2.855 3.032 1.00 85.19 90 PHE A O 1
ATOM 732 N N . THR A 1 91 ? 11.613 -3.574 4.192 1.00 77.12 91 THR A N 1
ATOM 733 C CA . THR A 1 91 ? 11.774 -4.892 3.559 1.00 77.12 91 THR A CA 1
ATOM 734 C C . THR A 1 91 ? 12.215 -5.899 4.619 1.00 77.12 91 THR A C 1
ATOM 736 O O . THR A 1 91 ? 12.615 -5.492 5.709 1.00 77.12 91 THR A O 1
ATOM 739 N N . GLU A 1 92 ? 12.264 -7.186 4.279 1.00 72.38 92 GLU A N 1
ATOM 740 C CA . GLU A 1 92 ? 12.877 -8.225 5.124 1.00 72.38 92 GLU A CA 1
ATOM 741 C C . GLU A 1 92 ? 14.294 -7.836 5.595 1.00 72.38 92 GLU A C 1
ATOM 743 O O . GLU A 1 92 ? 14.668 -8.038 6.744 1.00 72.38 92 GLU A O 1
ATOM 748 N N . SER A 1 93 ? 15.078 -7.198 4.716 1.00 78.44 93 SER A N 1
ATOM 749 C CA . SER A 1 93 ? 16.472 -6.817 4.992 1.00 78.44 93 SER A CA 1
ATOM 750 C C . SER A 1 93 ? 16.658 -5.405 5.560 1.00 78.44 93 SER A C 1
ATOM 752 O O . SER A 1 93 ? 17.793 -4.993 5.805 1.00 78.44 93 SER A O 1
ATOM 754 N N . TYR A 1 94 ? 15.581 -4.630 5.721 1.00 85.56 94 TYR A N 1
ATOM 755 C CA . TYR A 1 94 ? 15.654 -3.245 6.188 1.00 85.56 94 TYR A CA 1
ATOM 756 C C . TYR A 1 94 ? 14.419 -2.856 6.992 1.00 85.56 94 TYR A C 1
ATOM 758 O O . TYR A 1 94 ? 13.323 -2.721 6.443 1.00 85.56 94 TYR A O 1
ATOM 766 N N . GLN A 1 95 ? 14.628 -2.590 8.278 1.00 87.31 95 GLN A N 1
ATOM 767 C CA . GLN A 1 95 ? 13.595 -2.149 9.204 1.00 87.31 95 GLN A CA 1
ATOM 768 C C . GLN A 1 95 ? 14.176 -1.160 10.217 1.00 87.31 95 GLN A C 1
ATOM 770 O O . GLN A 1 95 ? 15.364 -1.192 10.544 1.00 87.31 95 GLN A O 1
ATOM 775 N N . VAL A 1 96 ? 13.321 -0.294 10.758 1.00 91.56 96 VAL A N 1
ATOM 776 C CA . VAL A 1 96 ? 13.660 0.566 11.897 1.00 91.56 96 VAL A CA 1
ATOM 777 C C . VAL A 1 96 ? 13.001 -0.009 13.145 1.00 91.56 96 VAL A C 1
ATOM 779 O O . VAL A 1 96 ? 11.786 0.084 13.313 1.00 91.56 96 VAL A O 1
ATOM 782 N N . GLU A 1 97 ? 13.813 -0.580 14.035 1.00 92.06 97 GLU A N 1
ATOM 783 C CA . GLU A 1 97 ? 13.332 -1.390 15.164 1.00 92.06 97 GLU A CA 1
ATOM 784 C C . GLU A 1 97 ? 12.368 -0.650 16.100 1.00 92.06 97 GLU A C 1
ATOM 786 O O . GLU A 1 97 ? 11.403 -1.235 16.582 1.00 92.06 97 GLU A O 1
ATOM 791 N N . SER A 1 98 ? 12.581 0.646 16.346 1.00 94.38 98 SER A N 1
ATOM 792 C CA . SER A 1 98 ? 11.670 1.434 17.187 1.00 94.38 98 SER A CA 1
ATOM 793 C C . SER A 1 98 ? 10.275 1.557 16.573 1.00 94.38 98 SER A C 1
ATOM 795 O O . SER A 1 98 ? 9.284 1.446 17.287 1.00 94.38 98 SER A O 1
ATOM 797 N N . ILE A 1 99 ? 10.189 1.741 15.254 1.00 94.44 99 ILE A N 1
ATOM 798 C CA . ILE A 1 99 ? 8.920 1.826 14.520 1.00 94.44 99 ILE A CA 1
ATOM 799 C C . ILE A 1 99 ? 8.227 0.464 14.531 1.00 94.44 99 ILE A C 1
ATOM 801 O O . ILE A 1 99 ? 7.034 0.391 14.814 1.00 94.44 99 ILE A O 1
ATOM 805 N N . ARG A 1 100 ? 8.989 -0.612 14.299 1.00 90.56 100 ARG A N 1
ATOM 806 C CA . ARG A 1 100 ? 8.494 -1.994 14.344 1.00 90.56 100 ARG A CA 1
ATOM 807 C C . ARG A 1 100 ? 7.890 -2.337 15.705 1.00 90.56 100 ARG A C 1
ATOM 809 O O . ARG A 1 100 ? 6.746 -2.776 15.774 1.00 90.56 100 ARG A O 1
ATOM 816 N N . LYS A 1 101 ? 8.622 -2.060 16.788 1.00 93.75 101 LYS A N 1
ATOM 817 C CA . LYS A 1 101 ? 8.155 -2.284 18.163 1.00 93.75 101 LYS A CA 1
ATOM 818 C C . LYS A 1 101 ? 6.903 -1.480 18.487 1.00 93.75 101 LYS A C 1
ATOM 820 O O . LYS A 1 101 ? 5.983 -2.020 19.094 1.00 93.75 101 LYS A O 1
ATOM 825 N N . SER A 1 102 ? 6.848 -0.211 18.080 1.00 96.00 102 SER A N 1
ATOM 826 C CA . SER A 1 102 ? 5.657 0.610 18.300 1.00 96.00 102 SER A CA 1
ATOM 827 C C . SER A 1 102 ? 4.452 0.070 17.538 1.00 96.00 102 SER A C 1
ATOM 829 O O . SER A 1 102 ? 3.387 -0.063 18.135 1.00 96.00 102 SER A O 1
ATOM 831 N N . PHE A 1 103 ? 4.612 -0.300 16.266 1.00 94.94 103 PHE A N 1
ATOM 832 C CA . PHE A 1 103 ? 3.558 -0.957 15.495 1.00 94.94 103 PHE A CA 1
ATOM 833 C C . PHE A 1 103 ? 3.051 -2.219 16.213 1.00 94.94 103 PHE A C 1
ATOM 835 O O . PHE A 1 103 ? 1.877 -2.282 16.567 1.00 94.94 103 PHE A O 1
ATOM 842 N N . GLN A 1 104 ? 3.944 -3.165 16.526 1.00 93.44 104 GLN A N 1
ATOM 843 C CA . GLN A 1 104 ? 3.593 -4.434 17.178 1.00 93.44 104 GLN A CA 1
ATOM 844 C C . GLN A 1 104 ? 2.896 -4.216 18.524 1.00 93.44 104 GLN A C 1
ATOM 846 O O . GLN A 1 104 ? 1.866 -4.827 18.799 1.00 93.44 104 GLN A O 1
ATOM 851 N N . SER A 1 105 ? 3.418 -3.308 19.353 1.00 96.44 105 SER A N 1
ATOM 852 C CA . SER A 1 105 ? 2.838 -3.028 20.665 1.00 96.44 105 SER A CA 1
ATOM 853 C C . SER A 1 105 ? 1.428 -2.446 20.564 1.00 96.44 105 SER A C 1
ATOM 855 O O . SER A 1 105 ? 0.572 -2.820 21.361 1.00 96.44 105 SER A O 1
ATOM 857 N N . ASN A 1 106 ? 1.177 -1.530 19.625 1.00 97.94 106 ASN A N 1
ATOM 858 C CA . ASN A 1 106 ? -0.148 -0.931 19.451 1.00 97.94 106 ASN A CA 1
ATOM 859 C C . ASN A 1 106 ? -1.140 -1.935 18.825 1.00 97.94 106 ASN A C 1
ATOM 861 O O . ASN A 1 106 ? -2.292 -2.005 19.259 1.00 97.94 106 ASN A O 1
ATOM 865 N N . SER A 1 107 ? -0.693 -2.760 17.871 1.00 96.75 107 SER A N 1
ATOM 866 C CA . SER A 1 107 ? -1.508 -3.840 17.299 1.00 96.75 107 SER A CA 1
ATOM 867 C C . SER A 1 107 ? -1.920 -4.851 18.369 1.00 96.75 107 SER A C 1
ATOM 869 O O . SER A 1 107 ? -3.106 -5.139 18.505 1.00 96.75 107 SER A O 1
ATOM 871 N N . GLN A 1 108 ? -0.981 -5.308 19.207 1.00 96.75 108 GLN A N 1
ATOM 872 C CA . GLN A 1 108 ? -1.291 -6.252 20.283 1.00 96.75 108 GLN A CA 1
ATOM 873 C C . GLN A 1 108 ? -2.286 -5.668 21.291 1.00 96.75 108 GLN A C 1
ATOM 875 O O . GLN A 1 108 ? -3.236 -6.337 21.678 1.00 96.75 108 GLN A O 1
ATOM 880 N N . LYS A 1 109 ? -2.131 -4.394 21.673 1.00 98.38 109 LYS A N 1
ATOM 881 C CA . LYS A 1 109 ? -3.092 -3.717 22.559 1.00 98.38 109 LYS A CA 1
ATOM 882 C C . LYS A 1 109 ? -4.492 -3.639 21.956 1.00 98.38 109 LYS A C 1
ATOM 884 O O . LYS A 1 109 ? -5.470 -3.798 22.682 1.00 98.38 109 LYS A O 1
ATOM 889 N N . THR A 1 110 ? -4.589 -3.423 20.647 1.00 98.56 110 THR A N 1
ATOM 890 C CA . THR A 1 110 ? -5.869 -3.455 19.926 1.00 98.56 110 THR A CA 1
ATOM 891 C C . THR A 1 110 ? -6.509 -4.837 20.030 1.00 98.56 110 THR A C 1
ATOM 893 O O . THR A 1 110 ? -7.657 -4.937 20.453 1.00 98.56 110 THR A O 1
ATOM 896 N N . ILE A 1 111 ? -5.745 -5.887 19.711 1.00 97.69 111 ILE A N 1
ATOM 897 C CA . ILE A 1 111 ? -6.182 -7.290 19.758 1.00 97.69 111 ILE A CA 1
ATOM 898 C C . ILE A 1 111 ? -6.649 -7.666 21.172 1.00 97.69 111 ILE A C 1
ATOM 900 O O . ILE A 1 111 ? -7.746 -8.196 21.346 1.00 97.69 111 ILE A O 1
ATOM 904 N N . ASP A 1 112 ? -5.855 -7.341 22.195 1.00 98.19 112 ASP A N 1
ATOM 905 C CA . ASP A 1 112 ? -6.165 -7.651 23.593 1.00 98.19 112 ASP A CA 1
ATOM 906 C C . ASP A 1 112 ? -7.478 -6.994 24.046 1.00 98.19 112 ASP A C 1
ATOM 908 O O . ASP A 1 112 ? -8.299 -7.625 24.714 1.00 98.19 112 ASP A O 1
ATOM 912 N N . ILE A 1 113 ? -7.686 -5.718 23.704 1.00 98.56 113 ILE A N 1
ATOM 913 C CA . ILE A 1 113 ? -8.896 -4.984 24.094 1.00 98.56 113 ILE A CA 1
ATOM 914 C C . ILE A 1 113 ? -10.110 -5.486 23.308 1.00 98.56 113 ILE A C 1
ATOM 916 O O . ILE A 1 113 ? -11.174 -5.664 23.901 1.00 98.56 113 ILE A O 1
ATOM 920 N N . ALA A 1 114 ? -9.964 -5.744 22.006 1.00 98.44 114 ALA A N 1
ATOM 921 C CA . ALA A 1 114 ? -11.046 -6.259 21.174 1.00 98.44 114 ALA A CA 1
ATOM 922 C C . ALA A 1 114 ? -11.556 -7.610 21.697 1.00 98.44 114 ALA A C 1
ATOM 924 O O . ALA A 1 114 ? -12.755 -7.759 21.925 1.00 98.44 114 ALA A O 1
ATOM 925 N N . ASN A 1 115 ? -10.653 -8.547 22.005 1.00 98.19 115 ASN A N 1
ATOM 926 C CA . ASN A 1 115 ? -11.018 -9.838 22.594 1.00 98.19 115 ASN A CA 1
ATOM 927 C C . ASN A 1 115 ? -11.767 -9.670 23.927 1.00 98.19 115 ASN A C 1
ATOM 929 O O . ASN A 1 115 ? -12.862 -10.206 24.094 1.00 98.19 115 ASN A O 1
ATOM 933 N N . LYS A 1 116 ? -11.257 -8.829 24.838 1.00 97.75 116 LYS A N 1
ATOM 934 C CA . LYS A 1 116 ? -11.936 -8.524 26.114 1.00 97.75 116 LYS A CA 1
ATOM 935 C C . LYS A 1 116 ? -13.314 -7.887 25.936 1.00 97.75 116 LYS A C 1
ATOM 937 O O . LYS A 1 116 ? -14.185 -8.059 26.787 1.00 97.75 116 LYS A O 1
ATOM 942 N N . LEU A 1 117 ? -13.515 -7.085 24.891 1.00 98.06 117 LEU A N 1
ATOM 943 C CA . LEU A 1 117 ? -14.819 -6.502 24.575 1.00 98.06 117 LEU A CA 1
ATOM 944 C C . LEU A 1 117 ? -15.788 -7.573 24.069 1.00 98.06 117 LEU A C 1
ATOM 946 O O . LEU A 1 117 ? -16.935 -7.600 24.513 1.00 98.06 117 LEU A O 1
ATOM 950 N N . LEU A 1 118 ? -15.329 -8.466 23.190 1.00 97.81 118 LEU A N 1
ATOM 951 C CA . LEU A 1 118 ? -16.140 -9.535 22.603 1.00 97.81 118 LEU A CA 1
ATOM 952 C C . LEU A 1 118 ? -16.641 -10.552 23.644 1.00 97.81 118 LEU A C 1
ATOM 954 O O . LEU A 1 118 ? -17.735 -11.096 23.470 1.00 97.81 118 LEU A O 1
ATOM 958 N N . GLU A 1 119 ? -15.915 -10.733 24.749 1.00 96.81 119 GLU A N 1
ATOM 959 C CA . GLU A 1 119 ? -16.332 -11.538 25.910 1.00 96.81 119 GLU A CA 1
ATOM 960 C C . GLU A 1 119 ? -17.498 -10.921 26.712 1.00 96.81 119 GLU A C 1
ATOM 962 O O . GLU A 1 119 ? -18.145 -11.614 27.497 1.00 96.81 119 GLU A O 1
ATOM 967 N N . ARG A 1 120 ? -17.808 -9.626 26.541 1.00 94.19 120 ARG A N 1
ATOM 968 C CA . ARG A 1 120 ? -18.881 -8.960 27.301 1.00 94.19 120 ARG A CA 1
ATOM 969 C C . ARG A 1 120 ? -20.256 -9.279 26.714 1.00 94.19 120 ARG A C 1
ATOM 971 O O . ARG A 1 120 ? -20.544 -8.957 25.560 1.00 94.19 120 ARG A O 1
ATOM 978 N N . GLU A 1 121 ? -21.150 -9.830 27.532 1.00 90.94 121 GLU A N 1
ATOM 979 C CA . GLU A 1 121 ? -22.519 -10.183 27.116 1.00 90.94 121 GLU A CA 1
ATOM 980 C C . GLU A 1 121 ? -23.374 -8.959 26.750 1.00 90.94 121 GLU A C 1
ATOM 982 O O . GLU A 1 121 ? -24.199 -9.015 25.844 1.00 90.94 121 GLU A O 1
ATOM 987 N N . ASN A 1 122 ? -23.153 -7.824 27.417 1.00 92.50 122 ASN A N 1
ATOM 988 C CA . ASN A 1 122 ? -23.944 -6.602 27.257 1.00 92.50 122 ASN A CA 1
ATOM 989 C C . ASN A 1 122 ? -23.406 -5.631 26.189 1.00 92.50 122 ASN A C 1
ATOM 991 O O . ASN A 1 122 ? -23.800 -4.461 26.168 1.00 92.50 122 ASN A O 1
ATOM 995 N N . LEU A 1 123 ? -22.493 -6.079 25.322 1.00 95.50 123 LEU A N 1
ATOM 996 C CA . LEU A 1 123 ? -21.974 -5.261 24.228 1.00 95.50 123 LEU A CA 1
ATOM 997 C C . LEU A 1 123 ? -23.050 -5.080 23.147 1.00 95.50 123 LEU A C 1
ATOM 999 O O . LEU A 1 123 ? -23.623 -6.058 22.662 1.00 95.50 123 LEU A O 1
ATOM 1003 N N . ARG A 1 124 ? -23.318 -3.830 22.748 1.00 96.06 124 ARG A N 1
ATOM 1004 C CA . ARG A 1 124 ? -24.269 -3.543 21.662 1.00 96.06 124 ARG A CA 1
ATOM 1005 C C . ARG A 1 124 ? -23.786 -4.194 20.367 1.00 96.06 124 ARG A C 1
ATOM 1007 O O . ARG A 1 124 ? -22.586 -4.259 20.123 1.00 96.06 124 ARG A O 1
ATOM 1014 N N . GLN A 1 125 ? -24.716 -4.599 19.505 1.00 95.81 125 GLN A N 1
ATOM 1015 C CA . GLN A 1 125 ? -24.390 -5.242 18.227 1.00 95.81 125 GLN A CA 1
ATOM 1016 C C . GLN A 1 125 ? -23.415 -4.414 17.374 1.00 95.81 125 GLN A C 1
ATOM 1018 O O . GLN A 1 125 ? -22.448 -4.966 16.863 1.00 95.81 125 GLN A O 1
ATOM 1023 N N . SER A 1 126 ? -23.615 -3.095 17.282 1.00 94.38 126 SER A N 1
ATOM 1024 C CA . SER A 1 126 ? -22.710 -2.196 16.551 1.00 94.38 126 SER A CA 1
ATOM 1025 C C . SER A 1 126 ? -21.309 -2.137 17.164 1.00 94.38 126 SER A C 1
ATOM 1027 O O . SER A 1 126 ? -20.318 -2.133 16.449 1.00 94.38 126 SER A O 1
ATOM 1029 N N . ASP A 1 127 ? -21.211 -2.134 18.495 1.00 96.44 127 ASP A N 1
ATOM 1030 C CA . ASP A 1 127 ? -19.919 -2.109 19.189 1.00 96.44 127 ASP A CA 1
ATOM 1031 C C . ASP A 1 127 ? -19.191 -3.455 19.048 1.00 96.44 127 ASP A C 1
ATOM 1033 O O . ASP A 1 127 ? -17.964 -3.504 19.005 1.00 96.44 127 ASP A O 1
ATOM 1037 N N . ARG A 1 128 ? -19.952 -4.553 18.955 1.00 97.56 128 ARG A N 1
ATOM 1038 C CA . ARG A 1 128 ? -19.434 -5.890 18.653 1.00 97.56 128 ARG A CA 1
ATOM 1039 C C . ARG A 1 128 ? -18.915 -5.967 17.216 1.00 97.56 128 ARG A C 1
ATOM 1041 O O . ARG A 1 128 ? -17.843 -6.524 17.010 1.00 97.56 128 ARG A O 1
ATOM 1048 N N . ALA A 1 129 ? -19.632 -5.376 16.258 1.00 97.19 129 ALA A N 1
ATOM 1049 C CA . ALA A 1 129 ? -19.177 -5.255 14.874 1.00 97.19 129 ALA A CA 1
ATOM 1050 C C . ALA A 1 129 ? -17.865 -4.456 14.782 1.00 97.19 129 ALA A C 1
ATOM 1052 O O . ALA A 1 129 ? -16.913 -4.936 14.171 1.00 97.19 129 ALA A O 1
ATOM 1053 N N . ASP A 1 130 ? -17.778 -3.305 15.465 1.00 96.19 130 ASP A N 1
ATOM 1054 C CA . ASP A 1 130 ? -16.541 -2.520 15.583 1.00 96.19 130 ASP A CA 1
ATOM 1055 C C . ASP A 1 130 ? -15.402 -3.378 16.165 1.00 96.19 130 ASP A C 1
ATOM 1057 O O . ASP A 1 130 ? -14.309 -3.417 15.607 1.00 96.19 130 ASP A O 1
ATOM 1061 N N . ALA A 1 131 ? -15.636 -4.086 17.276 1.00 97.88 131 ALA A N 1
ATOM 1062 C CA . ALA A 1 131 ? -14.607 -4.908 17.916 1.00 97.88 131 ALA A CA 1
ATOM 1063 C C . ALA A 1 131 ? -14.067 -6.005 16.982 1.00 97.88 131 ALA A C 1
ATOM 1065 O O . ALA A 1 131 ? -12.851 -6.158 16.873 1.00 97.88 131 ALA A O 1
ATOM 1066 N N . PHE A 1 132 ? -14.944 -6.709 16.260 1.00 98.12 132 PHE A N 1
ATOM 1067 C CA . PHE A 1 132 ? -14.533 -7.676 15.240 1.00 98.12 132 PHE A CA 1
ATOM 1068 C C . PHE A 1 132 ? -13.776 -7.021 14.080 1.00 98.12 132 PHE A C 1
ATOM 1070 O O . PHE A 1 132 ? -12.751 -7.544 13.648 1.00 98.12 132 PHE A O 1
ATOM 1077 N N . PHE A 1 133 ? -14.220 -5.850 13.616 1.00 97.19 133 PHE A N 1
ATOM 1078 C CA . PHE A 1 133 ? -13.527 -5.109 12.565 1.00 97.19 133 PHE A CA 1
ATOM 1079 C C . PHE A 1 133 ? -12.097 -4.746 12.982 1.00 97.19 133 PHE A C 1
ATOM 1081 O O . PHE A 1 133 ? -11.145 -5.068 12.270 1.00 97.19 133 PHE A O 1
ATOM 1088 N N . PHE A 1 134 ? -11.922 -4.109 14.142 1.00 97.38 134 PHE A N 1
ATOM 1089 C CA . PHE A 1 134 ? -10.600 -3.695 14.613 1.00 97.38 134 PHE A CA 1
ATOM 1090 C C . PHE A 1 134 ? -9.695 -4.887 14.929 1.00 97.38 134 PHE A C 1
ATOM 1092 O O . PHE A 1 134 ? -8.499 -4.815 14.647 1.00 97.38 134 PHE A O 1
ATOM 1099 N N . LEU A 1 135 ? -10.252 -5.984 15.452 1.00 97.25 135 LEU A N 1
ATOM 1100 C CA . LEU A 1 135 ? -9.526 -7.237 15.654 1.00 97.25 135 LEU A CA 1
ATOM 1101 C C . LEU A 1 135 ? -9.012 -7.796 14.324 1.00 97.25 135 LEU A C 1
ATOM 1103 O O . LEU A 1 135 ? -7.808 -7.995 14.171 1.00 97.25 135 LEU A O 1
ATOM 1107 N N . GLY A 1 136 ? -9.903 -7.964 13.344 1.00 94.19 136 GLY A N 1
ATOM 1108 C CA . GLY A 1 136 ? -9.551 -8.539 12.051 1.00 94.19 136 GLY A CA 1
ATOM 1109 C C . GLY A 1 136 ? -8.520 -7.705 11.292 1.00 94.19 136 GLY A C 1
ATOM 1110 O O . GLY A 1 136 ? -7.545 -8.246 10.774 1.00 94.19 136 GLY A O 1
ATOM 1111 N N . VAL A 1 137 ? -8.657 -6.373 11.270 1.00 92.31 137 VAL A N 1
ATOM 1112 C CA . VAL A 1 137 ? -7.650 -5.524 10.609 1.00 92.31 137 VAL A CA 1
ATOM 1113 C C . VAL A 1 137 ? -6.319 -5.517 11.371 1.00 92.31 137 VAL A C 1
ATOM 1115 O O . VAL A 1 137 ? -5.267 -5.516 10.733 1.00 92.31 137 VAL A O 1
ATOM 1118 N N . ALA A 1 138 ? -6.326 -5.531 12.709 1.00 94.25 138 ALA A N 1
ATOM 1119 C CA . ALA A 1 138 ? -5.089 -5.578 13.490 1.00 94.25 138 ALA A CA 1
ATOM 1120 C C . ALA A 1 138 ? -4.309 -6.882 13.253 1.00 94.25 138 ALA A C 1
ATOM 1122 O O . ALA A 1 138 ? -3.107 -6.827 12.992 1.00 94.25 138 ALA A O 1
ATOM 1123 N N . GLU A 1 139 ? -4.987 -8.033 13.270 1.00 91.56 139 GLU A N 1
ATOM 1124 C CA . GLU A 1 139 ? -4.390 -9.330 12.927 1.00 91.56 139 GLU A CA 1
ATOM 1125 C C . GLU A 1 139 ? -3.895 -9.353 11.475 1.00 91.56 139 GLU A C 1
ATOM 1127 O O . GLU A 1 139 ? -2.777 -9.787 11.207 1.00 91.56 139 GLU A O 1
ATOM 1132 N N . GLY A 1 140 ? -4.668 -8.791 10.539 1.00 86.06 140 GLY A N 1
ATOM 1133 C CA . GLY A 1 140 ? -4.266 -8.672 9.138 1.00 86.06 140 GLY A CA 1
ATOM 1134 C C . GLY A 1 140 ? -3.011 -7.815 8.940 1.00 86.06 140 GLY A C 1
ATOM 1135 O O . GLY A 1 140 ? -2.134 -8.167 8.151 1.00 86.06 140 GLY A O 1
ATOM 1136 N N . TYR A 1 141 ? -2.873 -6.710 9.676 1.00 85.25 141 TYR A N 1
ATOM 1137 C CA . TYR A 1 141 ? -1.659 -5.895 9.641 1.00 85.25 141 TYR A CA 1
ATOM 1138 C C . TYR A 1 141 ? -0.447 -6.628 10.218 1.00 85.25 141 TYR A C 1
ATOM 1140 O O . TYR A 1 141 ? 0.643 -6.524 9.650 1.00 85.25 141 TYR A O 1
ATOM 1148 N N . VAL A 1 142 ? -0.618 -7.362 11.322 1.00 84.88 142 VAL A N 1
ATOM 1149 C CA . VAL A 1 142 ? 0.452 -8.195 11.893 1.00 84.88 142 VAL A CA 1
ATOM 1150 C C . VAL A 1 142 ? 0.884 -9.252 10.880 1.00 84.88 142 VAL A C 1
ATOM 1152 O O . VAL A 1 142 ? 2.068 -9.318 10.555 1.00 84.88 142 VAL A O 1
ATOM 1155 N N . ALA A 1 143 ? -0.071 -9.965 10.280 1.00 80.81 143 ALA A N 1
ATOM 1156 C CA . ALA A 1 143 ? 0.183 -10.959 9.245 1.00 80.81 143 ALA A CA 1
ATOM 1157 C C . ALA A 1 143 ? 0.956 -10.386 8.045 1.00 80.81 143 ALA A C 1
ATOM 1159 O O . ALA A 1 143 ? 1.898 -11.005 7.554 1.00 80.81 143 ALA A O 1
ATOM 1160 N N . LEU A 1 144 ? 0.599 -9.187 7.570 1.00 73.50 144 LEU A N 1
ATOM 1161 C CA . LEU A 1 144 ? 1.304 -8.534 6.460 1.00 73.50 144 LEU A CA 1
ATOM 1162 C C . LEU A 1 144 ? 2.753 -8.177 6.811 1.00 73.50 144 LEU A C 1
ATOM 1164 O O . LEU A 1 144 ? 3.640 -8.336 5.969 1.00 73.50 144 LEU A O 1
ATOM 1168 N N . LEU A 1 145 ? 3.007 -7.708 8.037 1.00 73.75 145 LEU A N 1
ATOM 1169 C CA . LEU A 1 145 ? 4.368 -7.415 8.481 1.00 73.75 145 LEU A CA 1
ATOM 1170 C C . LEU A 1 145 ? 5.189 -8.703 8.623 1.00 73.75 145 LEU A C 1
ATOM 1172 O O . LEU A 1 145 ? 6.299 -8.768 8.102 1.00 73.75 145 LEU A O 1
ATOM 1176 N N . GLU A 1 146 ? 4.627 -9.735 9.253 1.00 73.19 146 GLU A N 1
ATOM 1177 C CA . GLU A 1 146 ? 5.252 -11.054 9.393 1.00 73.19 146 GLU A CA 1
ATOM 1178 C C . GLU A 1 146 ? 5.562 -11.695 8.036 1.00 73.19 146 GLU A C 1
ATOM 1180 O O . GLU A 1 146 ? 6.632 -12.276 7.844 1.00 73.19 146 GLU A O 1
ATOM 1185 N N . TYR A 1 147 ? 4.667 -11.534 7.058 1.00 68.75 147 TYR A N 1
ATOM 1186 C CA . TYR A 1 147 ? 4.906 -11.973 5.688 1.00 68.75 147 TYR A CA 1
ATOM 1187 C C . TYR A 1 147 ? 6.113 -11.256 5.070 1.00 68.75 147 TYR A C 1
ATOM 1189 O O . TYR A 1 147 ? 6.970 -11.897 4.460 1.00 68.75 147 TYR A O 1
ATOM 1197 N N . GLY A 1 148 ? 6.212 -9.936 5.260 1.00 63.50 148 GLY A N 1
ATOM 1198 C CA . GLY A 1 148 ? 7.363 -9.137 4.832 1.00 63.50 148 GLY A CA 1
ATOM 1199 C C . GLY A 1 148 ? 8.677 -9.496 5.541 1.00 63.50 148 GLY A C 1
ATOM 1200 O O . GLY A 1 148 ? 9.742 -9.162 5.027 1.00 63.50 148 GLY A O 1
ATOM 1201 N N . GLU A 1 149 ? 8.604 -10.183 6.684 1.00 65.44 149 GLU A N 1
ATOM 1202 C CA . GLU A 1 149 ? 9.731 -10.709 7.471 1.00 65.44 149 GLU A CA 1
ATOM 1203 C C . GLU A 1 149 ? 10.079 -12.171 7.139 1.00 65.44 149 GLU A C 1
ATOM 1205 O O . GLU A 1 149 ? 10.997 -12.734 7.728 1.00 65.44 149 GLU A O 1
ATOM 1210 N N . GLY A 1 150 ? 9.355 -12.806 6.212 1.00 63.41 150 GLY A N 1
ATOM 1211 C CA . GLY A 1 150 ? 9.576 -14.206 5.843 1.00 63.41 150 GLY A CA 1
ATOM 1212 C C . GLY A 1 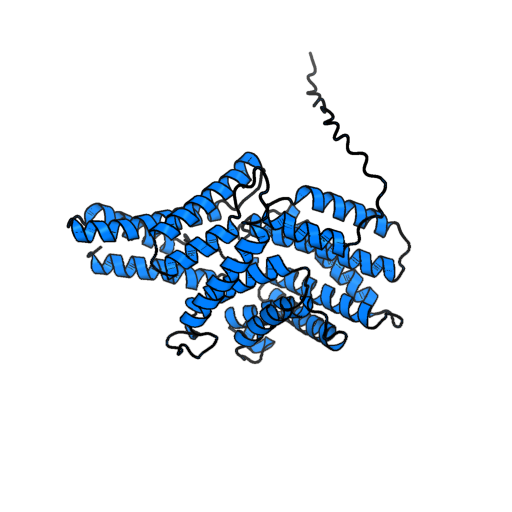150 ? 8.897 -15.227 6.769 1.00 63.41 150 GLY A C 1
ATOM 1213 O O . GLY A 1 150 ? 9.018 -16.433 6.541 1.00 63.41 150 GLY A O 1
ATOM 1214 N N . HIS A 1 151 ? 8.114 -14.791 7.762 1.00 67.81 151 HIS A N 1
ATOM 1215 C CA . HIS A 1 151 ? 7.339 -15.654 8.665 1.00 67.81 151 HIS A CA 1
ATOM 1216 C C . HIS A 1 151 ? 6.013 -16.111 8.026 1.00 67.81 151 HIS A C 1
ATOM 1218 O O . HIS A 1 151 ? 4.917 -15.850 8.517 1.00 67.81 151 HIS A O 1
ATOM 1224 N N . ILE A 1 152 ? 6.111 -16.818 6.899 1.00 60.41 152 ILE A N 1
ATOM 1225 C CA . ILE A 1 152 ? 4.974 -17.106 6.009 1.00 60.41 152 ILE A CA 1
ATOM 1226 C C . ILE A 1 152 ? 3.872 -17.933 6.693 1.00 60.41 152 ILE A C 1
ATOM 1228 O O . ILE A 1 152 ? 2.698 -17.678 6.456 1.00 60.41 152 ILE A O 1
ATOM 1232 N N . LEU A 1 153 ? 4.208 -18.918 7.537 1.00 56.72 153 LEU A N 1
ATOM 1233 C CA . LEU A 1 153 ? 3.191 -19.779 8.158 1.00 56.72 153 LEU A CA 1
ATOM 1234 C C . LEU A 1 153 ? 2.331 -19.021 9.182 1.00 56.72 153 LEU A C 1
ATOM 1236 O O . LEU A 1 153 ? 1.110 -19.154 9.155 1.00 56.72 153 LEU A O 1
ATOM 1240 N N . SER A 1 154 ? 2.958 -18.212 10.040 1.00 62.25 154 SER A N 1
ATOM 1241 C CA . SER A 1 154 ? 2.265 -17.364 11.020 1.00 62.25 154 SER A CA 1
ATOM 1242 C C . SER A 1 154 ? 1.371 -16.341 10.319 1.00 62.25 154 SER A C 1
ATOM 1244 O O . SER A 1 154 ? 0.170 -16.298 10.584 1.00 62.25 154 SER A O 1
ATOM 1246 N N . ALA A 1 155 ? 1.907 -15.673 9.291 1.00 67.06 155 ALA A N 1
ATOM 1247 C CA . ALA A 1 155 ? 1.163 -14.730 8.464 1.00 67.06 155 ALA A CA 1
ATOM 1248 C C . ALA A 1 155 ? -0.082 -15.348 7.800 1.00 67.06 155 ALA A C 1
ATOM 1250 O O . ALA A 1 155 ? -1.114 -14.692 7.662 1.00 67.06 155 ALA A O 1
ATOM 1251 N N . LEU A 1 156 ? -0.019 -16.619 7.389 1.00 61.75 156 LEU A N 1
ATOM 1252 C CA . LEU A 1 156 ? -1.167 -17.311 6.796 1.00 61.75 156 LEU A CA 1
ATOM 1253 C C . LEU A 1 156 ? -2.256 -17.631 7.834 1.00 61.75 156 LEU A C 1
ATOM 1255 O O . LEU A 1 156 ? -3.437 -17.464 7.533 1.00 61.75 156 LEU A O 1
ATOM 1259 N N . ILE A 1 157 ? -1.880 -18.070 9.041 1.00 69.00 157 ILE A N 1
ATOM 1260 C CA . ILE A 1 157 ? -2.836 -18.386 10.118 1.00 69.00 157 ILE A CA 1
ATOM 1261 C C . ILE A 1 157 ? -3.502 -17.110 10.640 1.00 69.00 157 ILE A C 1
ATOM 1263 O O . ILE A 1 157 ? -4.720 -17.085 10.823 1.00 69.00 157 ILE A O 1
ATOM 1267 N N . ASP A 1 158 ? -2.722 -16.061 10.883 1.00 73.19 158 ASP A N 1
ATOM 1268 C CA . ASP A 1 158 ? -3.243 -14.772 11.346 1.00 73.19 158 ASP A CA 1
ATOM 1269 C C . ASP A 1 158 ? -4.109 -14.117 10.263 1.00 73.19 158 ASP A C 1
ATOM 1271 O O . ASP A 1 158 ? -5.162 -13.556 10.553 1.00 73.19 158 ASP A O 1
ATOM 1275 N N . GLY A 1 159 ? -3.743 -14.310 8.994 1.00 74.44 159 GLY A N 1
ATOM 1276 C CA . GLY A 1 159 ? -4.561 -13.930 7.853 1.00 74.44 159 GLY A CA 1
ATOM 1277 C C . GLY A 1 159 ? -5.951 -14.583 7.826 1.00 74.44 159 GLY A C 1
ATOM 1278 O O . GLY A 1 159 ? -6.925 -13.901 7.521 1.00 74.44 159 GLY A O 1
ATOM 1279 N N . LEU A 1 160 ? -6.074 -15.878 8.157 1.00 76.81 160 LEU A N 1
ATOM 1280 C CA . LEU A 1 160 ? -7.394 -16.537 8.244 1.00 76.81 160 LEU A CA 1
ATOM 1281 C C . LEU A 1 160 ? -8.280 -15.908 9.296 1.00 76.81 160 LEU A C 1
ATOM 1283 O O . LEU A 1 160 ? -9.465 -15.684 9.066 1.00 76.81 160 LEU A O 1
ATOM 1287 N N . ARG A 1 161 ? -7.699 -15.701 10.479 1.00 83.56 161 ARG A N 1
ATOM 1288 C CA . ARG A 1 161 ? -8.419 -15.117 11.605 1.00 83.56 161 ARG A CA 1
ATOM 1289 C C . ARG A 1 161 ? -8.899 -13.719 11.236 1.00 83.56 161 ARG A C 1
ATOM 1291 O O . ARG A 1 161 ? -10.072 -13.424 11.440 1.00 83.56 161 ARG A O 1
ATOM 1298 N N . ALA A 1 162 ? -8.055 -12.946 10.554 1.00 86.62 162 ALA A N 1
ATOM 1299 C CA . ALA A 1 162 ? -8.420 -11.647 10.016 1.00 86.62 162 ALA A CA 1
ATOM 1300 C C . ALA A 1 162 ? -9.632 -11.693 9.063 1.00 86.62 162 ALA A C 1
ATOM 1302 O O . ALA A 1 162 ? -10.557 -10.905 9.253 1.00 86.62 162 ALA A O 1
ATOM 1303 N N . ASP A 1 163 ? -9.664 -12.595 8.069 1.00 87.19 163 ASP A N 1
ATOM 1304 C CA . ASP A 1 163 ? -10.809 -12.706 7.138 1.00 87.19 163 ASP A CA 1
ATOM 1305 C C . ASP A 1 163 ? -12.096 -13.076 7.887 1.00 87.19 163 ASP A C 1
ATOM 1307 O O . ASP A 1 163 ? -13.095 -12.374 7.744 1.00 87.19 163 ASP A O 1
ATOM 1311 N N . ASN A 1 164 ? -12.044 -14.084 8.767 1.00 90.25 164 ASN A N 1
ATOM 13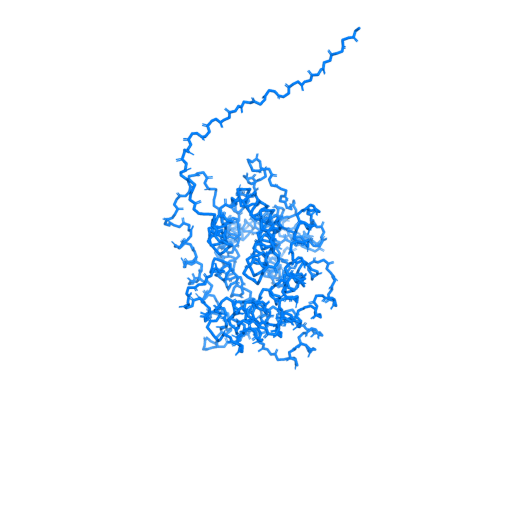12 C CA . ASN A 1 164 ? -13.200 -14.517 9.558 1.00 90.25 164 ASN A CA 1
ATOM 1313 C C . ASN A 1 164 ? -13.749 -13.386 10.442 1.00 90.25 164 ASN A C 1
ATOM 1315 O O . ASN A 1 164 ? -14.947 -13.123 10.432 1.00 90.25 164 ASN A O 1
ATOM 1319 N N . HIS A 1 165 ? -12.886 -12.662 11.161 1.00 95.19 165 HIS A N 1
ATOM 1320 C CA . HIS A 1 165 ? -13.323 -11.548 12.005 1.00 95.19 165 HIS A CA 1
ATOM 1321 C C . HIS A 1 165 ? -13.918 -10.392 11.185 1.00 95.19 165 HIS A C 1
ATOM 1323 O O . HIS A 1 165 ? -14.864 -9.735 11.617 1.00 95.19 165 HIS A O 1
ATOM 1329 N N . LEU A 1 166 ? -13.410 -10.137 9.978 1.00 94.44 166 LEU A N 1
ATOM 1330 C CA . LEU A 1 166 ? -13.992 -9.134 9.087 1.00 94.44 166 LEU A CA 1
ATOM 1331 C C . LEU A 1 166 ? -15.345 -9.577 8.511 1.00 94.44 166 LEU A C 1
ATOM 1333 O O . LEU A 1 166 ? -16.232 -8.738 8.326 1.00 94.44 166 LEU A O 1
ATOM 1337 N N . GLU A 1 167 ? -15.526 -10.871 8.241 1.00 94.56 167 GLU A N 1
ATOM 1338 C CA . GLU A 1 167 ? -16.834 -11.432 7.900 1.00 94.56 167 GLU A CA 1
ATOM 1339 C C . GLU A 1 167 ? -17.815 -11.321 9.071 1.00 94.56 167 GLU A C 1
ATOM 1341 O O . GLU A 1 167 ? -18.942 -10.865 8.867 1.00 94.56 167 GLU A O 1
ATOM 1346 N N . ASP A 1 168 ? -17.381 -11.631 10.295 1.00 96.81 168 ASP A N 1
ATOM 1347 C CA . ASP A 1 168 ? -18.189 -11.474 11.507 1.00 96.81 168 ASP A CA 1
ATOM 1348 C C . ASP A 1 168 ? -18.630 -10.016 11.688 1.00 96.81 168 ASP A C 1
ATOM 1350 O O . ASP A 1 168 ? -19.813 -9.751 11.922 1.00 96.81 168 ASP A O 1
ATOM 1354 N N . ALA A 1 169 ? -17.722 -9.054 11.487 1.00 96.88 169 ALA A N 1
ATOM 1355 C CA . ALA A 1 169 ? -18.048 -7.631 11.524 1.00 96.88 169 ALA A CA 1
ATOM 1356 C C . ALA A 1 169 ? -19.148 -7.263 10.514 1.00 96.88 169 ALA A C 1
ATOM 1358 O O . ALA A 1 169 ? -20.120 -6.603 10.879 1.00 96.88 169 ALA A O 1
ATOM 1359 N N . LEU A 1 170 ? -19.046 -7.734 9.265 1.00 94.38 170 LEU A N 1
ATOM 1360 C CA . LEU A 1 170 ? -20.055 -7.481 8.229 1.00 94.38 170 LEU A CA 1
ATOM 1361 C C . LEU A 1 170 ? -21.364 -8.245 8.443 1.00 94.38 170 LEU A C 1
ATOM 1363 O O . LEU A 1 170 ? -22.412 -7.788 7.987 1.00 94.38 170 LEU A O 1
ATOM 1367 N N . SER A 1 171 ? -21.327 -9.398 9.110 1.00 96.56 171 SER A N 1
ATOM 1368 C CA . SER A 1 171 ? -22.535 -10.140 9.478 1.00 96.56 171 SER A CA 1
ATOM 1369 C C . SER A 1 171 ? -23.366 -9.369 10.509 1.00 96.56 171 SER A C 1
ATOM 1371 O O . SER A 1 171 ? -24.597 -9.375 10.453 1.00 96.56 171 SER A O 1
ATOM 1373 N N . LEU A 1 172 ? -22.688 -8.656 11.416 1.00 96.44 172 LEU A N 1
ATOM 1374 C CA . LEU A 1 172 ? -23.300 -7.849 12.466 1.00 96.44 172 LEU A CA 1
ATOM 1375 C C . LEU A 1 172 ? -23.683 -6.451 11.978 1.00 96.44 172 LEU A C 1
ATOM 1377 O O . LEU A 1 172 ? -24.740 -5.956 12.372 1.00 96.44 172 LEU A O 1
ATOM 1381 N N . ASP A 1 173 ? -22.853 -5.838 11.134 1.00 94.94 173 ASP A N 1
ATOM 1382 C CA . ASP A 1 173 ? -23.111 -4.562 10.471 1.00 94.94 173 ASP A CA 1
ATOM 1383 C C . ASP A 1 173 ? -22.722 -4.615 8.977 1.00 94.94 173 ASP A C 1
ATOM 1385 O O . ASP A 1 173 ? -21.589 -4.297 8.594 1.00 94.94 173 ASP A O 1
ATOM 1389 N N . PRO A 1 174 ? -23.679 -4.936 8.086 1.00 90.69 174 PRO A N 1
ATOM 1390 C CA . PRO A 1 174 ? -23.452 -4.956 6.640 1.00 90.69 174 PRO A CA 1
ATOM 1391 C C . PRO A 1 174 ? -23.083 -3.595 6.027 1.00 90.69 174 PRO A C 1
ATOM 1393 O O . PRO A 1 174 ? -22.701 -3.532 4.853 1.00 90.69 174 PRO A O 1
ATOM 1396 N N . HIS A 1 175 ? -23.238 -2.498 6.776 1.00 87.88 175 HIS A N 1
ATOM 1397 C CA . HIS A 1 175 ? -22.889 -1.146 6.349 1.00 87.88 175 HIS A CA 1
ATOM 1398 C C . HIS A 1 175 ? -21.499 -0.703 6.813 1.00 87.88 175 HIS A C 1
ATOM 1400 O O . HIS A 1 175 ? -21.087 0.403 6.449 1.00 87.88 175 HIS A O 1
ATOM 1406 N N . HIS A 1 176 ? -20.747 -1.558 7.518 1.00 91.56 176 HIS A N 1
ATOM 1407 C CA . HIS A 1 176 ? -19.378 -1.288 7.951 1.00 91.56 176 HIS A CA 1
ATOM 1408 C C . HIS A 1 176 ? -18.408 -1.236 6.752 1.00 91.56 176 HIS A C 1
ATOM 1410 O O . HIS A 1 176 ? -17.623 -2.145 6.482 1.00 91.56 176 HIS A O 1
ATOM 1416 N N . ALA A 1 177 ? -18.457 -0.148 5.984 1.00 91.50 177 ALA A N 1
ATOM 1417 C CA . ALA A 1 177 ? -17.846 -0.062 4.661 1.00 91.50 177 ALA A CA 1
ATOM 1418 C C . ALA A 1 177 ? -16.312 -0.204 4.669 1.00 91.50 177 ALA A C 1
ATOM 1420 O O . ALA A 1 177 ? -15.760 -0.752 3.716 1.00 91.50 177 ALA A O 1
ATOM 1421 N N . ASP A 1 178 ? -15.625 0.207 5.739 1.00 93.00 178 ASP A N 1
ATOM 1422 C CA . ASP A 1 178 ? -14.181 -0.019 5.896 1.00 93.00 178 ASP A CA 1
ATOM 1423 C C . ASP A 1 178 ? -13.821 -1.518 6.039 1.00 93.00 178 ASP A C 1
ATOM 1425 O O . ASP A 1 178 ? -12.733 -1.923 5.630 1.00 93.00 178 ASP A O 1
ATOM 1429 N N . ALA A 1 179 ? -14.735 -2.384 6.502 1.00 93.94 179 ALA A N 1
ATOM 1430 C CA . ALA A 1 179 ? -14.486 -3.830 6.605 1.00 93.94 179 ALA A CA 1
ATOM 1431 C C . ALA A 1 179 ? -14.389 -4.489 5.221 1.00 93.94 179 ALA A C 1
ATOM 1433 O O . ALA A 1 179 ? -13.587 -5.398 5.003 1.00 93.94 179 ALA A O 1
ATOM 1434 N N . HIS A 1 180 ? -15.129 -3.964 4.235 1.00 94.38 180 HIS A N 1
ATOM 1435 C CA . HIS A 1 180 ? -14.955 -4.374 2.844 1.00 94.38 180 HIS A CA 1
ATOM 1436 C C . HIS A 1 180 ? -13.555 -4.041 2.311 1.00 94.38 180 HIS A C 1
ATOM 1438 O O . HIS A 1 180 ? -13.044 -4.790 1.485 1.00 94.38 180 HIS A O 1
ATOM 1444 N N . VAL A 1 181 ? -12.899 -2.970 2.770 1.00 93.62 181 VAL A N 1
ATOM 1445 C CA . VAL A 1 181 ? -11.513 -2.697 2.353 1.00 93.62 181 VAL A CA 1
ATOM 1446 C C . VAL A 1 181 ? -10.589 -3.805 2.853 1.00 93.62 181 VAL A C 1
ATOM 1448 O O . VAL A 1 181 ? -9.858 -4.374 2.047 1.00 93.62 181 VAL A O 1
ATOM 1451 N N . GLY A 1 182 ? -10.679 -4.164 4.139 1.00 90.12 182 GLY A N 1
ATOM 1452 C CA . GLY A 1 182 ? -9.884 -5.243 4.737 1.00 90.12 182 GLY A CA 1
ATOM 1453 C C . GLY A 1 182 ? -10.043 -6.579 4.003 1.00 90.12 182 GLY A C 1
ATOM 1454 O O . GLY A 1 182 ? -9.052 -7.141 3.533 1.00 90.12 182 GLY A O 1
ATOM 1455 N N . LEU A 1 183 ? -11.288 -7.033 3.803 1.00 91.06 183 LEU A N 1
ATOM 1456 C CA . LEU A 1 183 ? -11.576 -8.270 3.058 1.00 91.06 183 LEU A CA 1
ATOM 1457 C C . LEU A 1 183 ? -11.060 -8.202 1.624 1.00 91.06 183 LEU A C 1
ATOM 1459 O O . LEU A 1 183 ? -10.535 -9.175 1.084 1.00 91.06 183 LEU A O 1
ATOM 1463 N N . GLY A 1 184 ? -11.215 -7.039 0.992 1.00 91.94 184 GLY A N 1
ATOM 1464 C CA . GLY A 1 184 ? -10.773 -6.818 -0.371 1.00 91.94 184 GLY A CA 1
ATOM 1465 C C . GLY A 1 184 ? -9.267 -6.995 -0.537 1.00 91.94 184 GLY A C 1
ATOM 1466 O O . GLY A 1 184 ? -8.820 -7.695 -1.448 1.00 91.94 184 GLY A O 1
ATOM 1467 N N . VAL A 1 185 ? -8.495 -6.405 0.380 1.00 88.94 185 VAL A N 1
ATOM 1468 C CA . VAL A 1 185 ? -7.034 -6.524 0.428 1.00 88.94 185 VAL A CA 1
ATOM 1469 C C . VAL A 1 185 ? -6.610 -7.965 0.678 1.00 88.94 185 VAL A C 1
ATOM 1471 O O . VAL A 1 185 ? -5.755 -8.472 -0.049 1.00 88.94 185 VAL A O 1
ATOM 1474 N N . TYR A 1 186 ? -7.228 -8.637 1.651 1.00 85.25 186 TYR A N 1
ATOM 1475 C CA . TYR A 1 186 ? -6.873 -10.006 2.009 1.00 85.25 186 TYR A CA 1
ATOM 1476 C C . TYR A 1 186 ? -7.138 -10.996 0.866 1.00 85.25 186 TYR A C 1
ATOM 1478 O O . TYR A 1 186 ? -6.219 -11.673 0.402 1.00 85.25 186 TYR A O 1
ATOM 1486 N N . ARG A 1 187 ? -8.367 -11.015 0.338 1.00 87.88 187 ARG A N 1
ATOM 1487 C CA . ARG A 1 187 ? -8.795 -11.948 -0.722 1.00 87.88 187 ARG A CA 1
ATOM 1488 C C . ARG A 1 187 ? -8.005 -11.774 -2.011 1.00 87.88 187 ARG A C 1
ATOM 1490 O O . ARG A 1 187 ? -7.605 -12.750 -2.653 1.00 87.88 187 ARG A O 1
ATOM 1497 N N . TYR A 1 188 ? -7.741 -10.523 -2.392 1.00 89.69 188 TYR A N 1
ATOM 1498 C CA . TYR A 1 188 ? -6.892 -10.238 -3.543 1.00 89.69 188 TYR A CA 1
ATOM 1499 C C . TYR A 1 188 ? -5.447 -10.679 -3.285 1.00 89.69 188 TYR A C 1
ATOM 1501 O O . TYR A 1 188 ? -4.875 -11.423 -4.086 1.00 89.69 188 TYR A O 1
ATOM 1509 N N . GLY A 1 189 ? -4.868 -10.243 -2.161 1.00 83.00 189 GLY A N 1
ATOM 1510 C CA . GLY A 1 189 ? -3.474 -10.497 -1.813 1.00 83.00 189 GLY A CA 1
ATOM 1511 C C . GLY A 1 189 ? -3.166 -11.988 -1.752 1.00 83.00 189 GLY A C 1
ATOM 1512 O O . GLY A 1 189 ? -2.244 -12.453 -2.418 1.00 83.00 189 GLY A O 1
ATOM 1513 N N . ASN A 1 190 ? -3.983 -12.757 -1.039 1.00 79.94 190 ASN A N 1
ATOM 1514 C CA . ASN A 1 190 ? -3.783 -14.190 -0.879 1.00 79.94 190 ASN A CA 1
ATOM 1515 C C . ASN A 1 190 ? -3.879 -14.957 -2.211 1.00 79.94 190 ASN A C 1
ATOM 1517 O O . ASN A 1 190 ? -3.031 -15.800 -2.516 1.00 79.94 190 ASN A O 1
ATOM 1521 N N . THR A 1 191 ? -4.838 -14.591 -3.068 1.00 83.94 191 THR A N 1
ATOM 1522 C CA . THR A 1 191 ? -4.923 -15.167 -4.417 1.00 83.94 191 THR A CA 1
ATOM 1523 C C . THR A 1 191 ? -3.681 -14.838 -5.248 1.00 83.94 191 THR A C 1
ATOM 1525 O O . THR A 1 191 ? -3.119 -15.712 -5.912 1.00 83.94 191 THR A O 1
ATOM 1528 N N . ARG A 1 192 ? -3.210 -13.582 -5.201 1.00 81.94 192 ARG A N 1
ATOM 1529 C CA . ARG A 1 192 ? -2.033 -13.151 -5.968 1.00 81.94 192 ARG A CA 1
ATOM 1530 C C . ARG A 1 192 ? -0.753 -13.800 -5.497 1.00 81.94 192 ARG A C 1
ATOM 1532 O O . ARG A 1 192 ? 0.063 -14.158 -6.341 1.00 81.94 192 ARG A O 1
ATOM 1539 N N . LEU A 1 193 ? -0.579 -14.005 -4.197 1.00 74.75 193 LEU A N 1
ATOM 1540 C CA . LEU A 1 193 ? 0.554 -14.757 -3.665 1.00 74.75 193 LEU A CA 1
ATOM 1541 C C . LEU A 1 193 ? 0.497 -16.224 -4.126 1.00 74.75 193 LEU A C 1
ATOM 1543 O O . LEU A 1 193 ? 1.500 -16.749 -4.617 1.00 74.75 193 LEU A O 1
ATOM 1547 N N . GLY A 1 194 ? -0.691 -16.833 -4.122 1.00 69.12 194 GLY A N 1
ATOM 1548 C CA . GLY A 1 194 ? -0.913 -18.201 -4.589 1.00 69.12 194 GLY A CA 1
ATOM 1549 C C . GLY A 1 194 ? -0.307 -19.260 -3.657 1.00 69.12 194 GLY A C 1
ATOM 1550 O O . GLY A 1 194 ? 0.017 -18.995 -2.501 1.00 69.12 194 GLY A O 1
ATOM 1551 N N . GLY A 1 195 ? -0.152 -20.488 -4.159 1.00 66.69 195 GLY A N 1
ATOM 1552 C CA . GLY A 1 195 ? 0.473 -21.589 -3.415 1.00 66.69 195 GLY A CA 1
ATOM 1553 C C . GLY A 1 195 ? -0.401 -22.178 -2.301 1.00 66.69 195 GLY A C 1
ATOM 1554 O O . GLY A 1 195 ? -1.630 -22.105 -2.353 1.00 66.69 195 GLY A O 1
ATOM 1555 N N . LEU A 1 196 ? 0.247 -22.784 -1.295 1.00 60.12 196 LEU A N 1
ATOM 1556 C CA . LEU A 1 196 ? -0.429 -23.450 -0.171 1.00 60.12 196 LEU A CA 1
ATOM 1557 C C . LEU A 1 196 ? -1.347 -22.503 0.612 1.00 60.12 196 LEU A C 1
ATOM 1559 O O . LEU A 1 196 ? -2.378 -22.951 1.098 1.00 60.12 196 LEU A O 1
ATOM 1563 N N . GLY A 1 197 ? -1.016 -21.208 0.672 1.00 63.12 197 GLY A N 1
ATOM 1564 C CA . GLY A 1 197 ? -1.888 -20.183 1.244 1.00 63.12 197 GLY A CA 1
ATOM 1565 C C . GLY A 1 197 ? -3.229 -20.119 0.517 1.00 63.12 197 GLY A C 1
ATOM 1566 O O . GLY A 1 197 ? -4.254 -20.448 1.094 1.00 63.12 197 GLY A O 1
ATOM 1567 N N . ASN A 1 198 ? -3.249 -19.821 -0.781 1.00 68.81 198 ASN A N 1
ATOM 1568 C CA . ASN A 1 198 ? -4.510 -19.800 -1.534 1.00 68.81 198 ASN A CA 1
ATOM 1569 C C . ASN A 1 198 ? -5.290 -21.134 -1.442 1.00 68.81 198 ASN A C 1
ATOM 1571 O O . ASN A 1 198 ? -6.515 -21.143 -1.325 1.00 68.81 198 ASN A O 1
ATOM 1575 N N . PHE A 1 199 ? -4.583 -22.269 -1.457 1.00 61.88 199 PHE A N 1
ATOM 1576 C CA . PHE A 1 199 ? -5.213 -23.586 -1.345 1.00 61.88 199 PHE A CA 1
ATOM 1577 C C . PHE A 1 199 ? -5.897 -23.814 0.012 1.00 61.88 199 PHE A C 1
ATOM 1579 O O . PHE A 1 199 ? -7.065 -24.190 0.043 1.00 61.88 199 PHE A O 1
ATOM 1586 N N . ILE A 1 200 ? -5.199 -23.569 1.124 1.00 66.25 200 ILE A N 1
ATOM 1587 C CA . ILE A 1 200 ? -5.719 -23.796 2.484 1.00 66.25 200 ILE A CA 1
ATOM 1588 C C . ILE A 1 200 ? -6.801 -22.772 2.834 1.00 66.25 200 ILE A C 1
ATOM 1590 O O . ILE A 1 200 ? -7.800 -23.112 3.459 1.00 66.25 200 ILE A O 1
ATOM 1594 N N . LEU A 1 201 ? -6.594 -21.522 2.431 1.00 65.88 201 LEU A N 1
ATOM 1595 C CA . LEU A 1 201 ? -7.376 -20.383 2.898 1.00 65.88 201 LEU A CA 1
ATOM 1596 C C . LEU A 1 201 ? -8.636 -20.138 2.061 1.00 65.88 201 LEU A C 1
ATOM 1598 O O . LEU A 1 201 ? -9.638 -19.661 2.573 1.00 65.88 201 LEU A O 1
ATOM 1602 N N . GLN A 1 202 ? -8.580 -20.438 0.761 1.00 72.25 202 GLN A N 1
ATOM 1603 C CA . GLN A 1 202 ? -9.640 -20.105 -0.199 1.00 72.25 202 GLN A CA 1
ATOM 1604 C C . GLN A 1 202 ? -10.034 -21.310 -1.061 1.00 72.25 202 GLN A C 1
ATOM 1606 O O . GLN A 1 202 ? -10.656 -21.153 -2.110 1.00 72.25 202 GLN A O 1
ATOM 1611 N N . GLY A 1 203 ? -9.618 -22.523 -0.682 1.00 74.56 203 GLY A N 1
ATOM 1612 C CA . GLY A 1 203 ? -9.884 -23.738 -1.457 1.00 74.56 203 GLY A CA 1
ATOM 1613 C C . GLY A 1 203 ? -9.291 -23.706 -2.870 1.00 74.56 203 GLY A C 1
ATOM 1614 O O . GLY A 1 203 ? -9.784 -24.395 -3.760 1.00 74.56 203 GLY A O 1
ATOM 1615 N N . GLY A 1 204 ? -8.277 -22.866 -3.108 1.00 74.44 204 GLY A N 1
ATOM 1616 C CA . GLY A 1 204 ? -7.692 -22.646 -4.430 1.00 74.44 204 GLY A CA 1
ATOM 1617 C C . GLY A 1 204 ? -8.533 -21.773 -5.369 1.00 74.44 204 GLY A C 1
ATOM 1618 O O . GLY A 1 204 ? -8.187 -21.666 -6.544 1.00 74.44 204 GLY A O 1
ATOM 1619 N N . GLN A 1 205 ? -9.608 -21.144 -4.885 1.00 83.81 205 GLN A N 1
ATOM 1620 C CA . GLN A 1 205 ? -10.425 -20.239 -5.692 1.00 83.81 205 GLN A CA 1
ATOM 1621 C C . GLN A 1 205 ? -9.662 -18.962 -6.063 1.00 83.81 205 GLN A C 1
ATOM 1623 O O . GLN A 1 205 ? -8.849 -18.449 -5.293 1.00 83.81 205 GLN A O 1
ATOM 1628 N N . ASP A 1 206 ? -9.952 -18.425 -7.249 1.00 88.56 206 ASP A N 1
ATOM 1629 C CA . ASP A 1 206 ? -9.474 -17.105 -7.649 1.00 88.56 206 ASP A CA 1
ATOM 1630 C C . ASP A 1 206 ? -10.407 -16.023 -7.089 1.00 88.56 206 ASP A C 1
ATOM 1632 O O . ASP A 1 206 ? -11.490 -15.778 -7.626 1.00 88.56 206 ASP A O 1
ATOM 1636 N N . LEU A 1 207 ? -9.993 -15.374 -5.998 1.00 91.31 207 LEU A N 1
ATOM 1637 C CA . LEU A 1 207 ? -10.755 -14.300 -5.361 1.00 91.31 207 LEU A CA 1
ATOM 1638 C C . LEU A 1 207 ? -10.242 -12.901 -5.724 1.00 91.31 207 LEU A C 1
ATOM 1640 O O . LEU A 1 207 ? -10.646 -11.930 -5.081 1.00 91.31 207 LEU A O 1
ATOM 1644 N N . ARG A 1 208 ? -9.408 -12.747 -6.767 1.00 93.81 208 ARG A N 1
ATOM 1645 C CA . ARG A 1 208 ? -8.887 -11.426 -7.178 1.00 93.81 208 ARG A CA 1
ATOM 1646 C C . ARG A 1 208 ? -10.012 -10.453 -7.489 1.00 93.81 208 ARG A C 1
ATOM 1648 O O . ARG A 1 208 ? -10.085 -9.382 -6.890 1.00 93.81 208 ARG A O 1
ATOM 1655 N N . LEU A 1 209 ? -10.926 -10.839 -8.380 1.00 95.12 209 LEU A N 1
ATOM 1656 C CA . LEU A 1 209 ? -12.040 -9.978 -8.779 1.00 95.12 209 LEU A CA 1
ATOM 1657 C C . LEU A 1 209 ? -12.981 -9.679 -7.605 1.00 95.12 209 LEU A C 1
ATOM 1659 O O . LEU A 1 209 ? -13.479 -8.561 -7.481 1.00 95.12 209 LEU A O 1
ATOM 1663 N N . THR A 1 210 ? -13.210 -10.659 -6.729 1.00 94.50 210 THR A N 1
ATOM 1664 C CA . THR A 1 210 ? -13.986 -10.477 -5.495 1.00 94.50 210 THR A CA 1
ATOM 1665 C C . THR A 1 210 ? -13.328 -9.441 -4.588 1.00 94.50 210 THR A C 1
ATOM 1667 O O . THR A 1 210 ? -13.999 -8.516 -4.129 1.00 94.50 210 THR A O 1
ATOM 1670 N N . GLY A 1 211 ? -12.012 -9.544 -4.389 1.00 94.38 211 GLY A N 1
ATOM 1671 C CA . GLY A 1 211 ? -11.242 -8.603 -3.587 1.00 94.38 211 GLY A CA 1
ATOM 1672 C C . GLY A 1 211 ? -11.296 -7.175 -4.138 1.00 94.38 211 GLY A C 1
ATOM 1673 O O . GLY A 1 211 ? -11.645 -6.242 -3.415 1.00 94.38 211 GLY A O 1
ATOM 1674 N N . LEU A 1 212 ? -11.074 -7.009 -5.447 1.00 96.88 212 LEU A N 1
ATOM 1675 C CA . LEU A 1 212 ? -11.193 -5.715 -6.133 1.00 96.88 212 LEU A CA 1
ATOM 1676 C C . LEU A 1 212 ? -12.591 -5.102 -5.951 1.00 96.88 212 LEU A C 1
ATOM 1678 O O . LEU A 1 212 ? -12.719 -3.938 -5.568 1.00 96.88 212 LEU A O 1
ATOM 1682 N N . LYS A 1 213 ? -13.650 -5.898 -6.153 1.00 96.19 213 LYS A N 1
ATOM 1683 C CA . LYS A 1 213 ? -15.044 -5.448 -6.007 1.00 96.19 213 LYS A CA 1
ATOM 1684 C C . LYS A 1 213 ? -15.388 -5.019 -4.583 1.00 96.19 213 LYS A C 1
ATOM 1686 O O . LYS A 1 213 ? -16.188 -4.099 -4.414 1.00 96.19 213 LYS A O 1
ATOM 1691 N N . HIS A 1 214 ? -14.808 -5.653 -3.567 1.00 95.25 214 HIS A N 1
ATOM 1692 C CA . HIS A 1 214 ? -14.993 -5.239 -2.178 1.00 95.25 214 HIS A CA 1
ATOM 1693 C C . HIS A 1 214 ? -14.439 -3.831 -1.927 1.00 95.25 214 HIS A C 1
ATOM 1695 O O . HIS A 1 214 ? -15.166 -2.976 -1.415 1.00 95.25 214 HIS A O 1
ATOM 1701 N N . ILE A 1 215 ? -13.207 -3.551 -2.362 1.00 97.00 215 ILE A N 1
ATOM 1702 C CA . ILE A 1 215 ? -12.596 -2.220 -2.212 1.00 97.00 215 ILE A CA 1
ATOM 1703 C C . ILE A 1 215 ? -13.382 -1.178 -3.022 1.00 97.00 215 ILE A C 1
ATOM 1705 O O . ILE A 1 215 ? -13.717 -0.110 -2.510 1.00 97.00 215 ILE A O 1
ATOM 1709 N N . GLU A 1 216 ? -13.765 -1.497 -4.262 1.00 96.56 216 GLU A N 1
ATOM 1710 C CA . GLU A 1 216 ? -14.589 -0.605 -5.087 1.00 96.56 216 GLU A CA 1
ATOM 1711 C C . GLU A 1 216 ? -15.957 -0.312 -4.462 1.00 96.56 216 GLU A C 1
ATOM 1713 O O . GLU A 1 216 ? -16.448 0.815 -4.535 1.00 96.56 216 GLU A O 1
ATOM 1718 N N . ARG A 1 217 ? -16.585 -1.305 -3.823 1.00 94.00 217 ARG A N 1
ATOM 1719 C CA . ARG A 1 217 ? -17.843 -1.121 -3.091 1.00 94.00 217 ARG A CA 1
ATOM 1720 C C . ARG A 1 217 ? -17.652 -0.219 -1.876 1.00 94.00 217 ARG A C 1
ATOM 1722 O O . ARG A 1 217 ? -18.489 0.656 -1.654 1.00 94.00 217 ARG A O 1
ATOM 1729 N N . ALA A 1 218 ? -16.570 -0.391 -1.121 1.00 95.81 218 ALA A N 1
ATOM 1730 C CA . ALA A 1 218 ? -16.244 0.485 0.002 1.00 95.81 218 ALA A CA 1
ATOM 1731 C C . ALA A 1 218 ? -16.093 1.944 -0.461 1.00 95.81 218 ALA A C 1
ATOM 1733 O O . ALA A 1 218 ? -16.696 2.849 0.115 1.00 95.81 218 ALA A O 1
ATOM 1734 N N . LEU A 1 219 ? -15.397 2.164 -1.581 1.00 96.50 219 LEU A N 1
ATOM 1735 C CA . LEU A 1 219 ? -15.174 3.484 -2.179 1.00 96.50 219 LEU A CA 1
ATOM 1736 C C . LEU A 1 219 ? -16.448 4.179 -2.693 1.00 96.50 219 LEU A C 1
ATOM 1738 O O . LEU A 1 219 ? -16.397 5.375 -2.988 1.00 96.50 219 LEU A O 1
ATOM 1742 N N . LYS A 1 220 ? -17.603 3.504 -2.747 1.00 95.12 220 LYS A N 1
ATOM 1743 C CA . LYS A 1 220 ? -18.906 4.150 -3.007 1.00 95.12 220 LYS A CA 1
ATOM 1744 C C . LYS A 1 220 ? -19.505 4.832 -1.769 1.00 95.12 220 LYS A C 1
ATOM 1746 O O . LYS A 1 220 ? -20.430 5.624 -1.912 1.00 95.12 220 LYS A O 1
ATOM 1751 N N . ASN A 1 221 ? -18.972 4.565 -0.576 1.00 94.12 221 ASN A N 1
ATOM 1752 C CA . ASN A 1 221 ? -19.443 5.102 0.704 1.00 94.12 221 ASN A CA 1
ATOM 1753 C C . ASN A 1 221 ? -18.414 6.049 1.333 1.00 94.12 221 ASN A C 1
ATOM 1755 O O . ASN A 1 221 ? -17.241 6.039 0.968 1.00 94.12 221 ASN A O 1
ATOM 1759 N N . LYS A 1 222 ? -18.809 6.872 2.309 1.00 91.38 222 LYS A N 1
ATOM 1760 C CA . LYS A 1 222 ? -17.817 7.597 3.119 1.00 91.38 222 LYS A CA 1
ATOM 1761 C C . LYS A 1 222 ? -17.096 6.583 4.011 1.00 91.38 222 LYS A C 1
ATOM 1763 O O . LYS A 1 222 ? -17.733 5.968 4.852 1.00 91.38 222 LYS A O 1
ATOM 1768 N N . ILE A 1 223 ? -15.798 6.416 3.783 1.00 94.38 223 ILE A N 1
ATOM 1769 C CA . ILE A 1 223 ? -14.922 5.515 4.536 1.00 94.38 223 ILE A CA 1
ATOM 1770 C C . ILE A 1 223 ? -13.693 6.285 4.992 1.00 94.38 223 ILE A C 1
ATOM 1772 O O . ILE A 1 223 ? -13.209 7.159 4.258 1.00 94.38 223 ILE A O 1
ATOM 1776 N N . LEU A 1 224 ? -13.189 5.951 6.176 1.00 93.62 224 LEU A N 1
ATOM 1777 C CA . LEU A 1 224 ? -12.015 6.612 6.738 1.00 93.62 224 LEU A CA 1
ATOM 1778 C C . LEU A 1 224 ? -10.763 6.239 5.942 1.00 93.62 224 LEU A C 1
ATOM 1780 O O . LEU A 1 224 ? -9.956 7.100 5.596 1.00 93.62 224 LEU A O 1
ATOM 1784 N N . SER A 1 225 ? -10.638 4.966 5.561 1.00 94.12 225 SER A N 1
ATOM 1785 C CA . SER A 1 225 ? -9.471 4.440 4.846 1.00 94.12 225 SER A CA 1
ATOM 1786 C C . SER A 1 225 ? -9.380 4.859 3.374 1.00 94.12 225 SER A C 1
ATOM 1788 O O . SER A 1 225 ? -8.479 4.400 2.674 1.00 94.12 225 SER A O 1
ATOM 1790 N N . ARG A 1 226 ? -10.257 5.743 2.868 1.00 96.38 226 ARG A N 1
ATOM 1791 C CA . ARG A 1 226 ? -10.336 6.098 1.436 1.00 96.38 226 ARG A CA 1
ATOM 1792 C C . ARG A 1 226 ? -8.985 6.415 0.778 1.00 96.38 226 ARG A C 1
ATOM 1794 O O . ARG A 1 226 ? -8.767 5.886 -0.313 1.00 96.38 226 ARG A O 1
ATOM 1801 N N . PRO A 1 227 ? -8.085 7.231 1.369 1.00 95.19 227 PRO A N 1
ATOM 1802 C CA . PRO A 1 227 ? -6.781 7.477 0.758 1.00 95.19 227 PRO A CA 1
ATOM 1803 C C . PRO A 1 227 ? -5.994 6.183 0.516 1.00 95.19 227 PRO A C 1
ATOM 1805 O O . PRO A 1 227 ? -5.459 5.965 -0.569 1.00 95.19 227 PRO A O 1
ATOM 1808 N N . LEU A 1 228 ? -5.982 5.293 1.509 1.00 94.00 228 LEU A N 1
ATOM 1809 C CA . LEU A 1 228 ? -5.261 4.024 1.462 1.00 94.00 228 LEU A CA 1
ATOM 1810 C C . LEU A 1 228 ? -5.952 3.011 0.547 1.00 94.00 228 LEU A C 1
ATOM 1812 O O . LEU A 1 228 ? -5.277 2.296 -0.189 1.00 94.00 228 LEU A O 1
ATOM 1816 N N . ALA A 1 229 ? -7.285 2.988 0.527 1.00 96.12 229 ALA A N 1
ATOM 1817 C CA . ALA A 1 229 ? -8.071 2.148 -0.369 1.00 96.12 229 ALA A CA 1
ATOM 1818 C C . ALA A 1 229 ? -7.826 2.511 -1.844 1.00 96.12 229 ALA A C 1
ATOM 1820 O O . ALA A 1 229 ? -7.589 1.619 -2.655 1.00 96.12 229 ALA A O 1
ATOM 1821 N N . LEU A 1 230 ? -7.802 3.806 -2.187 1.00 97.69 230 LEU A N 1
ATOM 1822 C CA . LEU A 1 230 ? -7.460 4.272 -3.538 1.00 97.69 230 LEU A CA 1
ATOM 1823 C C . LEU A 1 230 ? -6.023 3.894 -3.911 1.00 97.69 230 LEU A C 1
ATOM 1825 O O . LEU A 1 230 ? -5.810 3.242 -4.931 1.00 97.69 230 LEU A O 1
ATOM 1829 N N . LYS A 1 231 ? -5.053 4.230 -3.051 1.00 94.88 231 LYS A N 1
ATOM 1830 C CA . LYS A 1 231 ? -3.635 3.860 -3.202 1.00 94.88 231 LYS A CA 1
ATOM 1831 C C . LYS A 1 231 ? -3.457 2.356 -3.451 1.00 94.88 231 LYS A C 1
ATOM 1833 O O . LYS A 1 231 ? -2.702 1.960 -4.335 1.00 94.88 231 LYS A O 1
ATOM 1838 N N . THR A 1 232 ? -4.152 1.524 -2.681 1.00 93.50 232 THR A N 1
ATOM 1839 C CA . THR A 1 232 ? -4.071 0.060 -2.778 1.00 93.50 232 THR A CA 1
ATOM 1840 C C . THR A 1 232 ? -4.692 -0.451 -4.072 1.00 93.50 232 THR A C 1
ATOM 1842 O O . THR A 1 232 ? -4.083 -1.256 -4.773 1.00 93.50 232 THR A O 1
ATOM 1845 N N . LEU A 1 233 ? -5.871 0.060 -4.433 1.00 96.31 233 LEU A N 1
ATOM 1846 C CA . LEU A 1 233 ? -6.583 -0.367 -5.631 1.00 96.31 233 LEU A CA 1
ATOM 1847 C C . LEU A 1 233 ? -5.833 0.013 -6.919 1.00 96.31 233 LEU A C 1
ATOM 1849 O O . LEU A 1 233 ? -5.813 -0.777 -7.859 1.00 96.31 233 LEU A O 1
ATOM 1853 N N . ILE A 1 234 ? -5.157 1.170 -6.943 1.00 97.25 234 ILE A N 1
ATOM 1854 C CA . ILE A 1 234 ? -4.256 1.554 -8.041 1.00 97.25 234 ILE A CA 1
ATOM 1855 C C . ILE A 1 234 ? -3.151 0.506 -8.209 1.00 97.25 234 ILE A C 1
ATOM 1857 O O . ILE A 1 234 ? -2.974 -0.022 -9.304 1.00 97.25 234 ILE A O 1
ATOM 1861 N N . TRP A 1 235 ? -2.442 0.158 -7.128 1.00 93.94 235 TRP A N 1
ATOM 1862 C CA . TRP A 1 235 ? -1.386 -0.857 -7.181 1.00 93.94 235 TRP A CA 1
ATOM 1863 C C . TRP A 1 235 ? -1.898 -2.221 -7.629 1.00 93.94 235 TRP A C 1
ATOM 1865 O O . TRP A 1 235 ? -1.219 -2.902 -8.396 1.00 93.94 235 TRP A O 1
ATOM 1875 N N . PHE A 1 236 ? -3.083 -2.623 -7.174 1.00 94.69 236 PHE A N 1
ATOM 1876 C CA . PHE A 1 236 ? -3.682 -3.885 -7.593 1.00 94.69 236 PHE A CA 1
ATOM 1877 C C . PHE A 1 236 ? -3.980 -3.876 -9.091 1.00 94.69 236 PHE A C 1
ATOM 1879 O O . PHE A 1 236 ? -3.557 -4.787 -9.792 1.00 94.69 236 PHE A O 1
ATOM 1886 N N . TYR A 1 237 ? -4.586 -2.816 -9.626 1.00 97.19 237 TYR A N 1
ATOM 1887 C CA . TYR A 1 237 ? -4.829 -2.728 -11.066 1.00 97.19 237 TYR A CA 1
ATOM 1888 C C . TYR A 1 237 ? -3.553 -2.570 -11.909 1.00 97.19 237 TYR A C 1
ATOM 1890 O O . TYR A 1 237 ? -3.511 -3.080 -13.024 1.00 97.19 237 TYR A O 1
ATOM 1898 N N . ILE A 1 238 ? -2.490 -1.935 -11.402 1.00 95.38 238 ILE A N 1
ATOM 1899 C CA . ILE A 1 238 ? -1.159 -1.981 -12.042 1.00 95.38 238 ILE A CA 1
ATOM 1900 C C . ILE A 1 238 ? -0.644 -3.423 -12.079 1.00 95.38 238 ILE A C 1
ATOM 1902 O O . ILE A 1 238 ? -0.186 -3.902 -13.111 1.00 95.38 238 ILE A O 1
ATOM 1906 N N . SER A 1 239 ? -0.776 -4.145 -10.969 1.00 93.44 239 SER A N 1
ATOM 1907 C CA . SER A 1 239 ? -0.347 -5.536 -10.857 1.00 93.44 239 SER A CA 1
ATOM 1908 C C . SER A 1 239 ? -1.136 -6.483 -11.774 1.00 93.44 239 SER A C 1
ATOM 1910 O O . SER A 1 239 ? -0.556 -7.408 -12.332 1.00 93.44 239 SER A O 1
ATOM 1912 N N . GLU A 1 240 ? -2.431 -6.245 -11.988 1.00 95.38 240 GLU A N 1
ATOM 1913 C CA . GLU A 1 240 ? -3.256 -7.064 -12.885 1.00 95.38 240 GLU A CA 1
ATOM 1914 C C . GLU A 1 240 ? -2.932 -6.868 -14.374 1.00 95.38 240 GLU A C 1
ATOM 1916 O O . GLU A 1 240 ? -3.217 -7.764 -15.167 1.00 95.38 240 GLU A O 1
ATOM 1921 N N . GLN A 1 241 ? -2.297 -5.756 -14.764 1.00 95.81 241 GLN A N 1
ATOM 1922 C CA . GLN A 1 241 ? -1.833 -5.548 -16.145 1.00 95.81 241 GLN A CA 1
ATOM 1923 C C . GLN A 1 241 ? -0.712 -6.512 -16.541 1.00 95.81 241 GLN A C 1
ATOM 1925 O O . GLN A 1 241 ? -0.609 -6.889 -17.704 1.00 95.81 241 GLN A O 1
ATOM 1930 N N . ILE A 1 242 ? 0.118 -6.895 -15.572 1.00 93.50 242 ILE A N 1
ATOM 1931 C CA . ILE A 1 242 ? 1.328 -7.704 -15.774 1.00 93.50 242 ILE A CA 1
ATOM 1932 C C . ILE A 1 242 ? 1.182 -9.131 -15.248 1.00 93.50 242 ILE A C 1
ATOM 1934 O O . ILE A 1 242 ? 2.121 -9.918 -15.313 1.00 93.50 242 ILE A O 1
ATOM 1938 N N . ASN A 1 243 ? 0.025 -9.458 -14.678 1.00 92.88 243 ASN A N 1
ATOM 1939 C CA . ASN A 1 243 ? -0.227 -10.770 -14.117 1.00 92.88 243 ASN A CA 1
ATOM 1940 C C . ASN A 1 243 ? -0.323 -11.802 -15.257 1.00 92.88 243 ASN A C 1
ATOM 1942 O O . ASN A 1 243 ? -1.238 -11.693 -16.078 1.00 92.88 243 ASN A O 1
ATOM 1946 N N . PRO A 1 244 ? 0.543 -12.834 -15.294 1.00 90.56 244 PRO A N 1
ATOM 1947 C CA . PRO A 1 244 ? 0.528 -13.832 -16.365 1.00 90.56 244 PRO A CA 1
ATOM 1948 C C . PRO A 1 244 ? -0.812 -14.567 -16.506 1.00 90.56 244 PRO A C 1
ATOM 1950 O O . PRO A 1 244 ? -1.184 -14.975 -17.600 1.00 90.56 244 PRO A O 1
ATOM 1953 N N . ALA A 1 245 ? -1.585 -14.694 -15.420 1.00 91.75 245 ALA A N 1
ATOM 1954 C CA . ALA A 1 245 ? -2.911 -15.313 -15.458 1.00 91.75 245 ALA A CA 1
ATOM 1955 C C . ALA A 1 245 ? -3.943 -14.508 -16.271 1.00 91.75 245 ALA A C 1
ATOM 1957 O O . ALA A 1 245 ? -5.019 -15.024 -16.565 1.00 91.75 245 ALA A O 1
ATOM 1958 N N . ASN A 1 246 ? -3.633 -13.253 -16.609 1.00 94.62 246 ASN A N 1
ATOM 1959 C CA . ASN A 1 246 ? -4.494 -12.374 -17.393 1.00 94.62 246 ASN A CA 1
ATOM 1960 C C . ASN A 1 246 ? -4.056 -12.275 -18.865 1.00 94.62 246 ASN A C 1
ATOM 1962 O O . ASN A 1 246 ? -4.673 -11.538 -19.640 1.00 94.62 246 ASN A O 1
ATOM 1966 N N . GLU A 1 247 ? -3.000 -12.990 -19.267 1.00 92.19 247 GLU A N 1
ATOM 1967 C CA . GLU A 1 247 ? -2.517 -12.985 -20.645 1.00 92.19 247 GLU A CA 1
ATOM 1968 C C . GLU A 1 247 ? -3.599 -13.510 -21.603 1.00 92.19 247 GLU A C 1
ATOM 1970 O O . GLU A 1 247 ? -4.225 -14.544 -21.375 1.00 92.19 247 GLU A O 1
ATOM 1975 N N . GLY A 1 248 ? -3.857 -12.764 -22.680 1.00 91.44 248 GLY A N 1
ATOM 1976 C CA . GLY A 1 248 ? -4.844 -13.138 -23.696 1.00 91.44 248 GLY A CA 1
ATOM 1977 C C . GLY A 1 248 ? -6.316 -12.963 -23.298 1.00 91.44 248 GLY A C 1
ATOM 1978 O O . GLY A 1 248 ? -7.186 -13.234 -24.127 1.00 91.44 248 GLY A O 1
ATOM 1979 N N . LEU A 1 249 ? -6.626 -12.480 -22.086 1.00 95.81 249 LEU A N 1
ATOM 1980 C CA . LEU A 1 249 ? -8.009 -12.175 -21.705 1.00 95.81 249 LEU A CA 1
ATOM 1981 C C . LEU A 1 249 ? -8.609 -11.087 -22.609 1.00 95.81 249 LEU A C 1
ATOM 1983 O O . LEU A 1 249 ? -7.990 -10.054 -22.880 1.00 95.81 249 LEU A O 1
ATOM 1987 N N . ALA A 1 250 ? -9.849 -11.309 -23.049 1.00 94.81 250 ALA A N 1
ATOM 1988 C CA . ALA A 1 250 ? -10.594 -10.355 -23.865 1.00 94.81 250 ALA A CA 1
ATOM 1989 C C . ALA A 1 250 ? -10.918 -9.073 -23.081 1.00 94.81 250 ALA A C 1
ATOM 1991 O O . ALA A 1 250 ? -11.103 -9.109 -21.870 1.00 94.81 250 ALA A O 1
ATOM 1992 N N . GLU A 1 251 ? -11.084 -7.945 -23.776 1.00 91.44 251 GLU A N 1
ATOM 1993 C CA . GLU A 1 251 ? -11.395 -6.643 -23.154 1.00 91.44 251 GLU A CA 1
ATOM 1994 C C . GLU A 1 251 ? -12.666 -6.637 -22.295 1.00 91.44 251 GLU A C 1
ATOM 1996 O O . GLU A 1 251 ? -12.768 -5.858 -21.349 1.00 91.44 251 GLU A O 1
ATOM 2001 N N . SER A 1 252 ? -13.629 -7.511 -22.604 1.00 92.62 252 SER A N 1
ATOM 2002 C CA . SER A 1 252 ? -14.847 -7.684 -21.810 1.00 92.62 252 SER A CA 1
ATOM 2003 C C . SER A 1 252 ? -14.587 -8.270 -20.420 1.00 92.62 252 SER A C 1
ATOM 2005 O O . SER A 1 252 ? -15.446 -8.161 -19.546 1.00 92.62 252 SER A O 1
ATOM 2007 N N . ASP A 1 253 ? -13.432 -8.907 -20.207 1.00 96.06 253 ASP A N 1
ATOM 2008 C CA . ASP A 1 253 ? -13.039 -9.431 -18.908 1.00 96.06 253 ASP A CA 1
ATOM 2009 C C . ASP A 1 253 ? -12.573 -8.295 -17.984 1.00 96.06 253 ASP A C 1
ATOM 2011 O O . ASP A 1 253 ? -11.771 -7.430 -18.360 1.00 96.06 253 ASP A O 1
ATOM 2015 N N . SER A 1 254 ? -13.075 -8.316 -16.748 1.00 94.44 254 SER A N 1
ATOM 2016 C CA . SER A 1 254 ? -12.760 -7.320 -15.720 1.00 94.44 254 SER A CA 1
ATOM 2017 C C . SER A 1 254 ? -11.301 -7.366 -15.258 1.00 94.44 254 SER A C 1
ATOM 2019 O O . SER A 1 254 ? -10.809 -6.365 -14.742 1.00 94.44 254 SER A O 1
ATOM 2021 N N . LEU A 1 255 ? -10.618 -8.499 -15.442 1.00 95.81 255 LEU A N 1
ATOM 2022 C CA . LEU A 1 255 ? -9.203 -8.691 -15.121 1.00 95.81 255 LEU A CA 1
ATOM 2023 C C . LEU A 1 255 ? -8.291 -8.561 -16.348 1.00 95.81 255 LEU A C 1
ATOM 2025 O O . LEU A 1 255 ? -7.077 -8.683 -16.213 1.00 95.81 255 LEU A O 1
ATOM 2029 N N . SER A 1 256 ? -8.833 -8.297 -17.543 1.00 97.31 256 SER A N 1
ATOM 2030 C CA . SER A 1 256 ? -7.990 -8.110 -18.729 1.00 97.31 256 SER A CA 1
ATOM 2031 C C . SER A 1 256 ? -6.993 -6.959 -18.534 1.00 97.31 256 SER A C 1
ATOM 2033 O O . SER A 1 256 ? -7.355 -5.935 -17.937 1.00 97.31 256 SER A O 1
ATOM 2035 N N . PRO A 1 257 ? -5.768 -7.049 -19.090 1.00 96.81 257 PRO A N 1
ATOM 2036 C CA . PRO A 1 257 ? -4.766 -5.995 -18.937 1.00 96.81 257 PRO A CA 1
ATOM 2037 C C . PRO A 1 257 ? -5.267 -4.616 -19.382 1.00 96.81 257 PRO A C 1
ATOM 2039 O O . PRO A 1 257 ? -4.989 -3.605 -18.742 1.00 96.81 257 PRO A O 1
ATOM 2042 N N . LYS A 1 258 ? -6.090 -4.561 -20.436 1.00 96.38 258 LYS A N 1
ATOM 2043 C CA . LYS A 1 258 ? -6.689 -3.310 -20.926 1.00 96.38 258 LYS A CA 1
ATOM 2044 C C . LYS A 1 258 ? -7.697 -2.713 -19.939 1.00 96.38 258 LYS A C 1
ATOM 2046 O O . LYS A 1 258 ? -7.657 -1.505 -19.690 1.00 96.38 258 LYS A O 1
ATOM 2051 N N . THR A 1 259 ? -8.572 -3.531 -19.349 1.00 97.38 259 THR A N 1
ATOM 2052 C CA . THR A 1 259 ? -9.514 -3.059 -18.322 1.00 97.38 259 THR A CA 1
ATOM 2053 C C . THR A 1 259 ? -8.780 -2.644 -17.052 1.00 97.38 259 THR A C 1
ATOM 2055 O O . THR A 1 259 ? -9.056 -1.565 -16.525 1.00 97.38 259 THR A O 1
ATOM 2058 N N . ALA A 1 260 ? -7.799 -3.432 -16.609 1.00 97.56 260 ALA A N 1
ATOM 2059 C CA . ALA A 1 260 ? -6.968 -3.116 -15.455 1.00 97.56 260 ALA A CA 1
ATOM 2060 C C . ALA A 1 260 ? -6.226 -1.781 -15.638 1.00 97.56 260 ALA A C 1
ATOM 2062 O O . ALA A 1 260 ? -6.317 -0.906 -14.777 1.00 97.56 260 ALA A O 1
ATOM 2063 N N . ARG A 1 261 ? -5.603 -1.558 -16.804 1.00 97.75 261 ARG A N 1
ATOM 2064 C CA . ARG A 1 261 ? -4.973 -0.279 -17.164 1.00 97.75 261 ARG A CA 1
ATOM 2065 C C . ARG A 1 261 ? -5.938 0.893 -17.063 1.00 97.75 261 ARG A C 1
ATOM 2067 O O . ARG A 1 261 ? -5.643 1.890 -16.408 1.00 97.75 261 ARG A O 1
ATOM 2074 N N . ARG A 1 262 ? -7.112 0.782 -17.691 1.00 98.00 262 ARG A N 1
ATOM 2075 C CA . ARG A 1 262 ? -8.124 1.845 -17.655 1.00 98.00 262 ARG A CA 1
ATOM 2076 C C . ARG A 1 262 ? -8.529 2.179 -16.216 1.00 98.00 262 ARG A C 1
ATOM 2078 O O . ARG A 1 262 ? -8.577 3.354 -15.862 1.00 98.00 262 ARG A O 1
ATOM 2085 N N . ARG A 1 263 ? -8.775 1.164 -15.381 1.00 98.00 263 ARG A N 1
ATOM 2086 C CA . ARG A 1 263 ? -9.138 1.359 -13.969 1.00 98.00 263 ARG A CA 1
ATOM 2087 C C . ARG A 1 263 ? -8.005 1.987 -13.159 1.00 98.00 263 ARG A C 1
ATOM 2089 O O . ARG A 1 263 ? -8.280 2.902 -12.388 1.00 98.00 263 ARG A O 1
ATOM 2096 N N . ALA A 1 264 ? -6.754 1.572 -13.366 1.00 98.31 264 ALA A N 1
ATOM 2097 C CA . ALA A 1 264 ? -5.595 2.190 -12.720 1.00 98.31 264 ALA A CA 1
ATOM 2098 C C . ALA A 1 264 ? -5.510 3.692 -13.036 1.00 98.31 264 ALA A C 1
ATOM 2100 O O . ALA A 1 264 ? -5.400 4.503 -12.119 1.00 98.31 264 ALA A O 1
ATOM 2101 N N . LEU A 1 265 ? -5.637 4.076 -14.312 1.00 98.56 265 LEU A N 1
ATOM 2102 C CA . LEU A 1 265 ? -5.602 5.480 -14.744 1.00 98.56 265 LEU A CA 1
ATOM 2103 C C . LEU A 1 265 ? -6.760 6.308 -14.162 1.00 98.56 265 LEU A C 1
ATOM 2105 O O . LEU A 1 265 ? -6.544 7.423 -13.687 1.00 98.56 265 LEU A O 1
ATOM 2109 N N . GLU A 1 266 ? -7.982 5.765 -14.165 1.00 98.31 266 GLU A N 1
ATOM 2110 C CA . GLU A 1 266 ? -9.159 6.417 -13.572 1.00 98.31 266 GLU A CA 1
ATOM 2111 C C . GLU A 1 266 ? -8.952 6.686 -12.071 1.00 98.31 266 GLU A C 1
ATOM 2113 O O . GLU A 1 266 ? -9.205 7.795 -11.595 1.00 98.31 266 GLU A O 1
ATOM 2118 N N . LEU A 1 267 ? -8.439 5.697 -11.335 1.00 98.44 267 LEU A N 1
ATOM 2119 C CA . LEU A 1 267 ? -8.185 5.808 -9.899 1.00 98.44 267 LEU A CA 1
ATOM 2120 C C . LEU A 1 267 ? -7.003 6.728 -9.579 1.00 98.44 267 LEU A C 1
ATOM 2122 O O . LEU A 1 267 ? -7.083 7.483 -8.614 1.00 98.44 267 LEU A O 1
ATOM 2126 N N . MET A 1 268 ? -5.933 6.715 -10.382 1.00 98.44 268 MET A N 1
ATOM 2127 C CA . MET A 1 268 ? -4.816 7.655 -10.224 1.00 98.44 268 MET A CA 1
ATOM 2128 C C . MET A 1 268 ? -5.283 9.099 -10.396 1.00 98.44 268 MET A C 1
ATOM 2130 O O . MET A 1 268 ? -4.941 9.948 -9.576 1.00 98.44 268 MET A O 1
ATOM 2134 N N . LYS A 1 269 ? -6.132 9.365 -11.396 1.00 97.69 269 LYS A N 1
ATOM 2135 C CA . LYS A 1 269 ? -6.732 10.687 -11.596 1.00 97.69 269 LYS A CA 1
ATOM 2136 C C . LYS A 1 269 ? -7.620 11.102 -10.422 1.00 97.69 269 LYS A C 1
ATOM 2138 O O . LYS A 1 269 ? -7.549 12.254 -9.991 1.00 97.69 269 LYS A O 1
ATOM 2143 N N . GLU A 1 270 ? -8.454 10.196 -9.902 1.00 96.56 270 GLU A N 1
ATOM 2144 C CA . GLU A 1 270 ? -9.263 10.468 -8.705 1.00 96.56 270 GLU A CA 1
ATOM 2145 C C . GLU A 1 270 ? -8.364 10.800 -7.509 1.00 96.56 270 GLU A C 1
ATOM 2147 O O . GLU A 1 270 ? -8.567 11.818 -6.851 1.00 96.56 270 GLU A O 1
ATOM 2152 N N . TYR A 1 271 ? -7.352 9.972 -7.255 1.00 96.44 271 TYR A N 1
ATOM 2153 C CA . TYR A 1 271 ? -6.427 10.129 -6.140 1.00 96.44 271 TYR A CA 1
ATOM 2154 C C . TYR A 1 271 ? -5.672 11.464 -6.207 1.00 96.44 271 TYR A C 1
ATOM 2156 O O . TYR A 1 271 ? -5.657 12.212 -5.228 1.00 96.44 271 TYR A O 1
ATOM 2164 N N . GLU A 1 272 ? -5.143 11.822 -7.377 1.00 95.50 272 GLU A N 1
ATOM 2165 C CA . GLU A 1 272 ? -4.471 13.102 -7.610 1.00 95.50 272 GLU A CA 1
ATOM 2166 C C . GLU A 1 272 ? -5.400 14.298 -7.411 1.00 95.50 272 GLU A C 1
ATOM 2168 O O . GLU A 1 272 ? -5.096 15.203 -6.632 1.00 95.50 272 GLU A O 1
ATOM 2173 N N . THR A 1 273 ? -6.574 14.276 -8.046 1.00 94.31 273 THR A N 1
ATOM 2174 C CA . THR A 1 273 ? -7.547 15.374 -7.958 1.00 94.31 273 THR A CA 1
ATOM 2175 C C . THR A 1 273 ? -7.969 15.616 -6.510 1.00 94.31 273 THR A C 1
ATOM 2177 O O . THR A 1 273 ? -8.143 16.757 -6.075 1.00 94.31 273 THR A O 1
ATOM 2180 N N . ARG A 1 274 ? -8.156 14.536 -5.750 1.00 92.81 274 ARG A N 1
ATOM 2181 C CA . ARG A 1 274 ? -8.712 14.586 -4.400 1.00 92.81 274 ARG A CA 1
ATOM 2182 C C . ARG A 1 274 ? -7.680 14.986 -3.350 1.00 92.81 274 ARG A C 1
ATOM 2184 O O . ARG A 1 274 ? -8.064 15.620 -2.371 1.00 92.81 274 ARG A O 1
ATOM 2191 N N . TYR A 1 275 ? -6.410 14.629 -3.547 1.00 93.19 275 TYR A N 1
ATOM 2192 C CA . TYR A 1 275 ? -5.384 14.782 -2.515 1.00 93.19 275 TYR A CA 1
ATOM 2193 C C . TYR A 1 275 ? -4.170 15.613 -2.913 1.00 93.19 275 TYR A C 1
ATOM 2195 O O . TYR A 1 275 ? -3.439 15.994 -2.018 1.00 93.19 275 TYR A O 1
ATOM 2203 N N . PHE A 1 276 ? -3.921 15.918 -4.185 1.00 91.00 276 PHE A N 1
ATOM 2204 C CA . PHE A 1 276 ? -2.692 16.624 -4.579 1.00 91.00 276 PHE A CA 1
ATOM 2205 C C . PHE A 1 276 ? -2.945 17.870 -5.432 1.00 91.00 276 PHE A C 1
ATOM 2207 O O . PHE A 1 276 ? -2.223 18.850 -5.286 1.00 91.00 276 PHE A O 1
ATOM 2214 N N . THR A 1 277 ? -3.984 17.895 -6.271 1.00 84.50 277 THR A N 1
ATOM 2215 C CA . THR A 1 277 ? -4.270 19.067 -7.123 1.00 84.50 277 THR A CA 1
ATOM 2216 C C . THR A 1 277 ? -4.948 20.205 -6.361 1.00 84.50 277 THR A C 1
ATOM 2218 O O . THR A 1 277 ? -4.593 21.366 -6.529 1.00 84.50 277 THR A O 1
ATOM 2221 N N . ASN A 1 278 ? -5.938 19.885 -5.526 1.00 70.94 278 ASN A N 1
ATOM 2222 C CA . ASN A 1 278 ? -6.817 20.888 -4.909 1.00 70.94 278 ASN A CA 1
ATOM 2223 C C . ASN A 1 278 ? -6.404 21.286 -3.482 1.00 70.94 278 ASN A C 1
ATOM 2225 O O . ASN A 1 278 ? -7.096 22.074 -2.839 1.00 70.94 278 ASN A O 1
ATOM 2229 N N . VAL A 1 279 ? -5.299 20.737 -2.972 1.00 64.62 279 VAL A N 1
ATOM 2230 C CA . VAL A 1 279 ? -4.813 20.964 -1.604 1.00 64.62 279 VAL A CA 1
ATOM 2231 C C . VAL A 1 279 ? -3.330 21.350 -1.667 1.00 64.62 279 VAL A C 1
ATOM 2233 O O . VAL A 1 279 ? -2.463 20.506 -1.442 1.00 64.62 279 VAL A O 1
ATOM 2236 N N . PRO A 1 280 ? -2.998 22.605 -2.024 1.00 59.75 280 PRO A N 1
ATOM 2237 C CA . PRO A 1 280 ? -1.611 23.044 -2.040 1.00 59.75 280 PRO A CA 1
ATOM 2238 C C . PRO A 1 280 ? -1.108 23.136 -0.597 1.00 59.75 280 PRO A C 1
ATOM 2240 O O . PRO A 1 280 ? -1.489 24.034 0.153 1.00 59.75 280 PRO A O 1
ATOM 2243 N N . ILE A 1 281 ? -0.260 22.191 -0.195 1.00 72.00 281 ILE A N 1
ATOM 2244 C CA . ILE A 1 281 ? 0.489 22.291 1.057 1.00 72.00 281 ILE A CA 1
ATOM 2245 C C . ILE A 1 281 ? 1.827 22.949 0.738 1.00 72.00 281 ILE A C 1
ATOM 2247 O O . ILE A 1 281 ? 2.637 22.407 -0.013 1.00 72.00 281 ILE A O 1
ATOM 2251 N N . GLU A 1 282 ? 2.050 24.136 1.296 1.00 75.12 282 GLU A N 1
ATOM 2252 C CA . GLU A 1 282 ? 3.309 24.861 1.143 1.00 75.12 282 GLU A CA 1
ATOM 2253 C C . GLU A 1 282 ? 4.493 23.989 1.590 1.00 75.12 282 GLU A C 1
ATOM 2255 O O . GLU A 1 282 ? 4.457 23.349 2.643 1.00 75.12 282 GLU A O 1
ATOM 2260 N N . GLY A 1 283 ? 5.537 23.926 0.759 1.00 76.69 283 GLY A N 1
ATOM 2261 C CA . GLY A 1 283 ? 6.723 23.113 1.030 1.00 76.69 283 GLY A CA 1
ATOM 2262 C C . GLY A 1 283 ? 6.530 21.599 0.869 1.00 76.69 283 GLY A C 1
ATOM 2263 O O . GLY A 1 283 ? 7.434 20.845 1.226 1.00 76.69 283 GLY A O 1
ATOM 2264 N N . PHE A 1 284 ? 5.396 21.125 0.338 1.00 86.38 284 PHE A N 1
ATOM 2265 C CA . PHE A 1 284 ? 5.208 19.710 0.016 1.00 86.38 284 PHE A CA 1
ATOM 2266 C C . PHE A 1 284 ? 5.996 19.324 -1.248 1.00 86.38 284 PHE A C 1
ATOM 2268 O O . PHE A 1 284 ? 5.697 19.841 -2.323 1.00 86.38 284 PHE A O 1
ATOM 2275 N N . PRO A 1 285 ? 6.970 18.394 -1.164 1.00 86.69 285 PRO A N 1
ATOM 2276 C CA . PRO A 1 285 ? 7.802 18.021 -2.311 1.00 86.69 285 PRO A CA 1
ATOM 2277 C C . PRO A 1 285 ? 7.075 17.146 -3.349 1.00 86.69 285 PRO A C 1
ATOM 2279 O O . PRO A 1 285 ? 7.634 16.880 -4.407 1.00 86.69 285 PRO A O 1
ATOM 2282 N N . GLY A 1 286 ? 5.860 16.671 -3.051 1.00 92.56 286 GLY A N 1
ATOM 2283 C CA . GLY A 1 286 ? 5.156 15.634 -3.811 1.00 92.56 286 GLY A CA 1
ATOM 2284 C C . GLY A 1 286 ? 5.112 14.297 -3.063 1.00 92.56 286 GLY A C 1
ATOM 2285 O O . GLY A 1 286 ? 5.723 14.142 -2.005 1.00 92.56 286 GLY A O 1
ATOM 2286 N N . ASN A 1 287 ? 4.373 13.313 -3.591 1.00 94.94 287 ASN A N 1
ATOM 2287 C CA . ASN A 1 287 ? 4.231 11.989 -2.973 1.00 94.94 287 ASN A CA 1
ATOM 2288 C C . ASN A 1 287 ? 5.031 10.925 -3.742 1.00 94.94 287 ASN A C 1
ATOM 2290 O O . ASN A 1 287 ? 4.612 10.477 -4.806 1.00 94.94 287 ASN A O 1
ATOM 2294 N N . LYS A 1 288 ? 6.138 10.439 -3.164 1.00 94.56 288 LYS A N 1
ATOM 2295 C CA . LYS A 1 288 ? 7.035 9.450 -3.791 1.00 94.56 288 LYS A CA 1
ATOM 2296 C C . LYS A 1 288 ? 6.328 8.165 -4.223 1.00 94.56 288 LYS A C 1
ATOM 2298 O O . LYS A 1 288 ? 6.721 7.551 -5.206 1.00 94.56 288 LYS A O 1
ATOM 2303 N N . GLY A 1 289 ? 5.326 7.722 -3.458 1.00 93.25 289 GLY A N 1
ATOM 2304 C CA . GLY A 1 289 ? 4.598 6.488 -3.744 1.00 93.25 289 GLY A CA 1
ATOM 2305 C C . GLY A 1 289 ? 3.690 6.653 -4.955 1.00 93.25 289 GLY A C 1
ATOM 2306 O O . GLY A 1 289 ? 3.591 5.743 -5.771 1.00 93.25 289 GLY A O 1
ATOM 2307 N N . PHE A 1 290 ? 3.076 7.828 -5.090 1.00 96.12 290 PHE A N 1
ATOM 2308 C CA . PHE A 1 290 ? 2.280 8.174 -6.257 1.00 96.12 290 PHE A CA 1
ATOM 2309 C C . PHE A 1 290 ? 3.153 8.373 -7.501 1.00 96.12 290 PHE A C 1
ATOM 2311 O O . PHE A 1 290 ? 2.835 7.810 -8.543 1.00 96.12 290 PHE A O 1
ATOM 2318 N N . GLU A 1 291 ? 4.298 9.057 -7.382 1.00 97.00 291 GLU A N 1
ATOM 2319 C CA . GLU A 1 291 ? 5.260 9.150 -8.492 1.00 97.00 291 GLU A CA 1
ATOM 2320 C C . GLU A 1 291 ? 5.741 7.777 -8.957 1.00 97.00 291 GLU A C 1
ATOM 2322 O O . GLU A 1 291 ? 5.818 7.523 -10.152 1.00 97.00 291 GLU A O 1
ATOM 2327 N N . MET A 1 292 ? 5.996 6.857 -8.025 1.00 95.69 292 MET A N 1
ATOM 2328 C CA . MET A 1 292 ? 6.368 5.489 -8.375 1.00 95.69 292 MET A CA 1
ATOM 2329 C C . MET A 1 292 ? 5.260 4.777 -9.168 1.00 95.69 292 MET A C 1
ATOM 2331 O O . MET A 1 292 ? 5.555 4.128 -10.166 1.00 95.69 292 MET A O 1
ATOM 2335 N N . MET A 1 293 ? 3.984 4.918 -8.785 1.00 96.06 293 MET A N 1
ATOM 2336 C CA . MET A 1 293 ? 2.872 4.348 -9.566 1.00 96.06 293 MET A CA 1
ATOM 2337 C C . MET A 1 293 ? 2.824 4.925 -10.985 1.00 96.06 293 MET A C 1
ATOM 2339 O O . MET A 1 293 ? 2.653 4.170 -11.940 1.00 96.06 293 MET A O 1
ATOM 2343 N N . ARG A 1 294 ? 3.011 6.246 -11.125 1.00 98.12 294 ARG A N 1
ATOM 2344 C CA . ARG A 1 294 ? 3.034 6.925 -12.428 1.00 98.12 294 ARG A CA 1
ATOM 2345 C C . ARG A 1 294 ? 4.202 6.466 -13.290 1.00 98.12 294 ARG A C 1
ATOM 2347 O O . ARG A 1 294 ? 3.998 6.151 -14.457 1.00 98.12 294 ARG A O 1
ATOM 2354 N N . ALA A 1 295 ? 5.390 6.354 -12.701 1.00 98.00 295 ALA A N 1
ATOM 2355 C CA . ALA A 1 295 ? 6.580 5.867 -13.384 1.00 98.00 295 ALA A CA 1
ATOM 2356 C C . ALA A 1 295 ? 6.376 4.444 -13.919 1.00 98.00 295 ALA A C 1
ATOM 2358 O O . ALA A 1 295 ? 6.599 4.190 -15.099 1.00 98.00 295 ALA A O 1
ATOM 2359 N N . ILE A 1 296 ? 5.886 3.526 -13.077 1.00 97.06 296 ILE A N 1
ATOM 2360 C CA . ILE A 1 296 ? 5.619 2.143 -13.488 1.00 97.06 296 ILE A CA 1
ATOM 2361 C C . ILE A 1 296 ? 4.529 2.087 -14.561 1.00 97.06 296 ILE A C 1
ATOM 2363 O O . ILE A 1 296 ? 4.717 1.400 -15.560 1.00 97.06 296 ILE A O 1
ATOM 2367 N N . GLN A 1 297 ? 3.423 2.823 -14.413 1.00 97.94 297 GLN A N 1
ATOM 2368 C CA . GLN A 1 297 ? 2.388 2.853 -15.449 1.00 97.94 297 GLN A CA 1
ATOM 2369 C C . GLN A 1 297 ? 2.934 3.374 -16.786 1.00 97.94 297 GLN A C 1
ATOM 2371 O O . GLN A 1 297 ? 2.637 2.791 -17.824 1.00 97.94 297 GLN A O 1
ATOM 2376 N N . ALA A 1 298 ? 3.760 4.421 -16.772 1.00 98.31 298 ALA A N 1
ATOM 2377 C CA . ALA A 1 298 ? 4.379 4.958 -17.979 1.00 98.31 298 ALA A CA 1
ATOM 2378 C C . ALA A 1 298 ? 5.334 3.945 -18.642 1.00 98.31 298 ALA A C 1
ATOM 2380 O O . ALA A 1 298 ? 5.326 3.811 -19.863 1.00 98.31 298 ALA A O 1
ATOM 2381 N N . VAL A 1 299 ? 6.080 3.151 -17.858 1.00 97.44 299 VAL A N 1
ATOM 2382 C CA . VAL A 1 299 ? 6.873 2.021 -18.387 1.00 97.44 299 VAL A CA 1
ATOM 2383 C C . VAL A 1 299 ? 5.980 0.989 -19.076 1.00 97.44 299 VAL A C 1
ATOM 2385 O O . VAL A 1 299 ? 6.312 0.548 -20.176 1.00 97.44 299 VAL A O 1
ATOM 2388 N N . LEU A 1 300 ? 4.853 0.614 -18.458 1.00 96.81 300 LEU A N 1
ATOM 2389 C CA . LEU A 1 300 ? 3.893 -0.332 -19.046 1.00 96.81 300 LEU A CA 1
ATOM 2390 C C . LEU A 1 300 ? 3.263 0.203 -20.337 1.00 96.81 300 LEU A C 1
ATOM 2392 O O . LEU A 1 300 ? 2.956 -0.571 -21.241 1.00 96.81 300 LEU A O 1
ATOM 2396 N N . ASP A 1 301 ? 3.115 1.520 -20.435 1.00 97.00 301 ASP A N 1
ATOM 2397 C CA . ASP A 1 301 ? 2.579 2.206 -21.608 1.00 97.00 301 ASP A CA 1
ATOM 2398 C C . ASP A 1 301 ? 3.631 2.424 -22.712 1.00 97.00 301 ASP A C 1
ATOM 2400 O O . ASP A 1 301 ? 3.282 2.841 -23.817 1.00 97.00 301 ASP A O 1
ATOM 2404 N N . GLY A 1 302 ? 4.910 2.144 -22.433 1.00 96.31 302 GLY A N 1
ATOM 2405 C CA . GLY A 1 302 ? 6.031 2.426 -23.333 1.00 96.31 302 GLY A CA 1
ATOM 2406 C C . GLY A 1 302 ? 6.415 3.910 -23.415 1.00 96.31 302 GLY A C 1
ATOM 2407 O O . GLY A 1 302 ? 7.213 4.286 -24.273 1.00 96.31 302 GLY A O 1
ATOM 2408 N N . ASP A 1 303 ? 5.878 4.759 -22.535 1.00 97.75 303 ASP A N 1
ATOM 2409 C CA . ASP A 1 303 ? 6.228 6.179 -22.431 1.00 97.75 303 ASP A CA 1
ATOM 2410 C C . ASP A 1 303 ? 7.431 6.364 -21.497 1.00 97.75 303 ASP A C 1
ATOM 2412 O O . ASP A 1 303 ? 7.327 6.758 -20.332 1.00 97.75 303 ASP A O 1
ATOM 2416 N N . TYR A 1 304 ? 8.613 6.039 -22.015 1.00 97.31 304 TYR A N 1
ATOM 2417 C CA . TYR A 1 304 ? 9.849 6.073 -21.233 1.00 97.31 304 TYR A CA 1
ATOM 2418 C C . TYR A 1 304 ? 10.311 7.489 -20.869 1.00 97.31 304 TYR A C 1
ATOM 2420 O O . TYR A 1 304 ? 11.081 7.650 -19.922 1.00 97.31 304 TYR A O 1
ATOM 2428 N N . LEU A 1 305 ? 9.838 8.519 -21.582 1.00 97.75 305 LEU A N 1
ATOM 2429 C CA . LEU A 1 305 ? 10.121 9.907 -21.222 1.00 97.75 305 LEU A CA 1
ATOM 2430 C C . LEU A 1 305 ? 9.354 10.283 -19.952 1.00 97.75 305 LEU A C 1
ATOM 2432 O O . LEU A 1 305 ? 9.978 10.685 -18.969 1.00 97.75 305 LEU A O 1
ATOM 2436 N N . SER A 1 306 ? 8.035 10.061 -19.937 1.00 98.25 306 SER A N 1
ATOM 2437 C CA . SER A 1 306 ? 7.213 10.298 -18.745 1.00 98.25 306 SER A CA 1
ATOM 2438 C C . SER A 1 306 ? 7.650 9.413 -17.572 1.00 98.25 306 SER A C 1
ATOM 2440 O O . SER A 1 306 ? 7.768 9.885 -16.439 1.00 98.25 306 SER A O 1
ATOM 2442 N N . ALA A 1 307 ? 7.990 8.145 -17.830 1.00 98.38 307 ALA A N 1
ATOM 2443 C CA . ALA A 1 307 ? 8.505 7.249 -16.797 1.00 98.38 307 ALA A CA 1
ATOM 2444 C C . ALA A 1 307 ? 9.764 7.809 -16.119 1.00 98.38 307 ALA A C 1
ATOM 2446 O O . ALA A 1 307 ? 9.851 7.829 -14.888 1.00 98.38 307 ALA A O 1
ATOM 2447 N N . LYS A 1 308 ? 10.722 8.309 -16.911 1.00 98.44 308 LYS A N 1
ATOM 2448 C CA . LYS A 1 308 ? 11.957 8.916 -16.404 1.00 98.44 308 LYS A CA 1
ATOM 2449 C C . LYS A 1 308 ? 11.680 10.135 -15.527 1.00 98.44 308 LYS A C 1
ATOM 2451 O O . LYS A 1 308 ? 12.299 10.274 -14.469 1.00 98.44 308 LYS A O 1
ATOM 2456 N N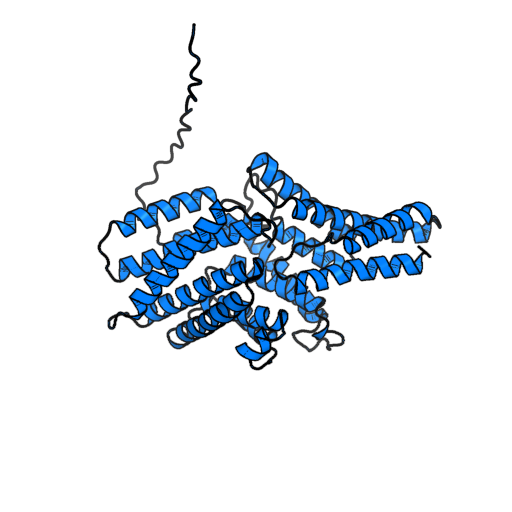 . GLU A 1 309 ? 10.775 11.012 -15.957 1.00 98.50 309 GLU A N 1
ATOM 2457 C CA . GLU A 1 309 ? 10.374 12.198 -15.193 1.00 98.50 309 GLU A CA 1
ATOM 2458 C C . GLU A 1 309 ? 9.826 11.791 -13.822 1.00 98.50 309 GLU A C 1
ATOM 2460 O O . GLU A 1 309 ? 10.328 12.250 -12.794 1.00 98.50 309 GLU A O 1
ATOM 2465 N N . HIS A 1 310 ? 8.889 10.843 -13.783 1.00 98.31 310 HIS A N 1
ATOM 2466 C CA . HIS A 1 310 ? 8.291 10.380 -12.532 1.00 98.31 310 HIS A CA 1
ATOM 2467 C C . HIS A 1 310 ? 9.273 9.628 -11.624 1.00 98.31 310 HIS A C 1
ATOM 2469 O O . HIS A 1 310 ? 9.268 9.847 -10.410 1.00 98.31 310 HIS A O 1
ATOM 2475 N N . PHE A 1 311 ? 10.175 8.800 -12.164 1.00 98.31 311 PHE A N 1
ATOM 2476 C CA . PHE A 1 311 ? 11.242 8.209 -11.350 1.00 98.31 311 PHE A CA 1
ATOM 2477 C C . PHE A 1 311 ? 12.160 9.284 -10.753 1.00 98.31 311 PHE A C 1
ATOM 2479 O O . PHE A 1 311 ? 12.523 9.204 -9.579 1.00 98.31 311 PHE A O 1
ATOM 2486 N N . THR A 1 312 ? 12.499 10.316 -11.528 1.00 98.31 312 THR A N 1
ATOM 2487 C CA . THR A 1 312 ? 13.325 11.436 -11.054 1.00 98.31 312 THR A CA 1
ATOM 2488 C C . THR A 1 312 ? 12.627 12.184 -9.918 1.00 98.31 312 THR A C 1
ATOM 2490 O O . THR A 1 312 ? 13.222 12.374 -8.858 1.00 98.31 312 THR A O 1
ATOM 2493 N N . MET A 1 313 ? 11.337 12.499 -10.068 1.00 97.50 313 MET A N 1
ATOM 2494 C CA . MET A 1 313 ? 10.540 13.114 -9.001 1.00 97.50 313 MET A CA 1
ATOM 2495 C C . MET A 1 313 ? 10.494 12.229 -7.747 1.00 97.50 313 MET A C 1
ATOM 2497 O O . MET A 1 313 ? 10.716 12.714 -6.638 1.00 97.50 313 MET A O 1
ATOM 2501 N N . ALA A 1 314 ? 10.280 10.916 -7.897 1.00 96.81 314 ALA A N 1
ATOM 2502 C CA . ALA A 1 314 ? 10.296 9.979 -6.773 1.00 96.81 314 ALA A CA 1
ATOM 2503 C C . ALA A 1 314 ? 11.650 9.968 -6.037 1.00 96.81 314 ALA A C 1
ATOM 2505 O O . ALA A 1 314 ? 11.680 9.875 -4.802 1.00 96.81 314 ALA A O 1
ATOM 2506 N N . LEU A 1 315 ? 12.76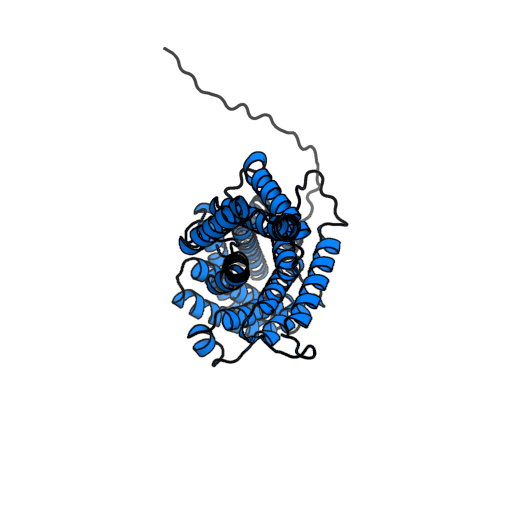4 10.068 -6.772 1.00 96.88 315 LEU A N 1
ATOM 2507 C CA . LEU A 1 315 ? 14.115 10.137 -6.215 1.00 96.88 315 LEU A CA 1
ATOM 2508 C C . LEU A 1 315 ? 14.330 11.434 -5.433 1.00 96.88 315 LEU A C 1
ATOM 2510 O O . LEU A 1 315 ? 14.814 11.390 -4.301 1.00 96.88 315 LEU A O 1
ATOM 2514 N N . ASP A 1 316 ? 13.939 12.568 -6.007 1.00 96.69 316 ASP A N 1
ATOM 2515 C CA . ASP A 1 316 ? 14.130 13.887 -5.404 1.00 96.69 316 ASP A CA 1
ATOM 2516 C C . ASP A 1 316 ? 13.262 14.078 -4.159 1.00 96.69 316 ASP A C 1
ATOM 2518 O O . ASP A 1 316 ? 13.757 14.540 -3.129 1.00 96.69 316 ASP A O 1
ATOM 2522 N N . ILE A 1 317 ? 12.011 13.604 -4.182 1.00 96.50 317 ILE A N 1
ATOM 2523 C CA . ILE A 1 317 ? 11.161 13.548 -2.984 1.00 96.50 317 ILE A CA 1
ATOM 2524 C C . ILE A 1 317 ? 11.836 12.703 -1.902 1.00 96.50 317 ILE A C 1
ATOM 2526 O O . ILE A 1 317 ? 11.879 13.094 -0.737 1.00 96.50 317 ILE A O 1
ATOM 2530 N N . SER A 1 318 ? 12.390 11.545 -2.265 1.00 96.31 318 SER A N 1
ATOM 2531 C CA . SER A 1 318 ? 13.031 10.652 -1.293 1.00 96.31 318 SER A CA 1
ATOM 2532 C C . SER A 1 318 ? 14.279 11.276 -0.669 1.00 96.31 318 SER A C 1
ATOM 2534 O O . SER A 1 318 ? 14.465 11.160 0.541 1.00 96.31 318 SER A O 1
ATOM 2536 N N . ARG A 1 319 ? 15.093 11.989 -1.458 1.00 96.00 319 ARG A N 1
ATOM 2537 C CA . ARG A 1 319 ? 16.219 12.790 -0.952 1.00 96.00 319 ARG A CA 1
ATOM 2538 C C . ARG A 1 319 ? 15.740 13.888 -0.015 1.00 96.00 319 ARG A C 1
ATOM 2540 O O . ARG A 1 319 ? 16.255 13.995 1.089 1.00 96.00 319 ARG A O 1
ATOM 2547 N N . HIS A 1 320 ? 14.689 14.620 -0.384 1.00 95.12 320 HIS A N 1
ATOM 2548 C CA . HIS A 1 320 ? 14.116 15.647 0.483 1.00 95.12 320 HIS A CA 1
ATOM 2549 C C . HIS A 1 320 ? 13.675 15.080 1.845 1.00 95.12 320 HIS A C 1
ATOM 2551 O O . HIS A 1 320 ? 13.938 15.683 2.886 1.00 95.12 320 HIS A O 1
ATOM 2557 N N . LEU A 1 321 ? 13.039 13.904 1.863 1.00 94.62 321 LEU A N 1
ATOM 2558 C CA . LEU A 1 321 ? 12.647 13.240 3.110 1.00 94.62 321 LEU A CA 1
ATOM 2559 C C . LEU A 1 321 ? 13.853 12.874 3.986 1.00 94.62 321 LEU A C 1
ATOM 2561 O O . LEU A 1 321 ? 13.775 12.981 5.210 1.00 94.62 321 LEU A O 1
ATOM 2565 N N . ILE A 1 322 ? 14.966 12.467 3.385 1.00 95.56 322 ILE A N 1
ATOM 2566 C CA . ILE A 1 322 ? 16.196 12.147 4.116 1.00 95.56 322 ILE A CA 1
ATOM 2567 C C . ILE A 1 322 ? 16.847 13.435 4.635 1.00 95.56 322 ILE A C 1
ATOM 2569 O O . ILE A 1 322 ? 17.043 13.582 5.841 1.00 95.56 322 ILE A O 1
ATOM 2573 N N . ASP A 1 323 ? 17.115 14.382 3.740 1.00 94.75 323 ASP A N 1
ATOM 2574 C CA . ASP A 1 323 ? 17.985 15.532 3.994 1.00 94.75 323 ASP A CA 1
ATOM 2575 C C . ASP A 1 323 ? 17.298 16.627 4.821 1.00 94.75 323 ASP A C 1
ATOM 2577 O O . ASP A 1 323 ? 17.940 17.291 5.635 1.00 94.75 323 ASP A O 1
ATOM 2581 N N . HIS A 1 324 ? 15.983 16.807 4.651 1.00 91.62 324 HIS A N 1
ATOM 2582 C CA . HIS A 1 324 ? 15.228 17.881 5.306 1.00 91.62 324 HIS A CA 1
ATOM 2583 C C . HIS A 1 324 ? 14.249 17.393 6.375 1.00 91.62 324 HIS A C 1
ATOM 2585 O O . HIS A 1 324 ? 13.881 18.167 7.259 1.00 91.62 324 HIS A O 1
ATOM 2591 N N . ARG A 1 325 ? 13.809 16.129 6.315 1.00 91.06 325 ARG A N 1
ATOM 2592 C CA . ARG A 1 325 ? 12.871 15.552 7.299 1.00 91.06 325 ARG A CA 1
ATOM 2593 C C . ARG A 1 325 ? 13.514 14.505 8.210 1.00 91.06 325 ARG A C 1
ATOM 2595 O O . ARG A 1 325 ? 12.872 14.079 9.165 1.00 91.06 325 ARG A O 1
ATOM 2602 N N . GLY A 1 326 ? 14.762 14.103 7.952 1.00 93.31 326 GLY A N 1
ATOM 2603 C CA . GLY A 1 326 ? 15.496 13.139 8.777 1.00 93.31 326 GLY A CA 1
ATOM 2604 C C . GLY A 1 326 ? 14.956 11.708 8.693 1.00 93.31 326 GLY A C 1
ATOM 2605 O O . GLY A 1 326 ? 15.188 10.904 9.600 1.00 93.31 326 GLY A O 1
ATOM 2606 N N . PHE A 1 327 ? 14.204 11.373 7.640 1.00 95.06 327 PHE A N 1
ATOM 2607 C CA . PHE A 1 327 ? 13.618 10.044 7.492 1.00 95.06 327 PHE A CA 1
ATOM 2608 C C . PHE A 1 327 ? 14.690 9.012 7.146 1.00 95.06 327 PHE A C 1
ATOM 2610 O O . PHE A 1 327 ? 15.517 9.203 6.257 1.00 95.06 327 PHE A O 1
ATOM 2617 N N . LYS A 1 328 ? 14.623 7.856 7.811 1.00 94.81 328 LYS A N 1
ATOM 2618 C CA . LYS A 1 328 ? 15.472 6.692 7.531 1.00 94.81 328 LYS A CA 1
ATOM 2619 C C . LYS A 1 328 ? 14.863 5.866 6.399 1.00 94.81 328 LYS A C 1
ATOM 2621 O O . LYS A 1 328 ? 14.326 4.787 6.630 1.00 94.81 328 LYS A O 1
ATOM 2626 N N . VAL A 1 329 ? 14.846 6.430 5.194 1.00 93.62 329 VAL A N 1
ATOM 2627 C CA . VAL A 1 329 ? 14.371 5.718 4.000 1.00 93.62 329 VAL A CA 1
ATOM 2628 C C . VAL A 1 329 ? 15.390 4.638 3.632 1.00 93.62 329 VAL A C 1
ATOM 2630 O O . VAL A 1 329 ? 16.596 4.879 3.678 1.00 93.62 329 VAL A O 1
ATOM 2633 N N . ASN A 1 330 ? 14.910 3.451 3.263 1.00 90.81 330 ASN A N 1
ATOM 2634 C CA . ASN A 1 330 ? 15.747 2.336 2.830 1.00 90.81 330 ASN A CA 1
ATOM 2635 C C . ASN A 1 330 ? 16.701 2.754 1.689 1.00 90.81 330 ASN A C 1
ATOM 2637 O O . ASN A 1 330 ? 16.224 3.123 0.614 1.00 90.81 330 ASN A O 1
ATOM 2641 N N . PRO A 1 331 ? 18.033 2.649 1.856 1.00 89.81 331 PRO A N 1
ATOM 2642 C CA . PRO A 1 331 ? 18.985 3.016 0.808 1.00 89.81 331 PRO A CA 1
ATOM 2643 C C . PRO A 1 331 ? 18.787 2.240 -0.501 1.00 89.81 331 PRO A C 1
ATOM 2645 O O . PRO A 1 331 ? 18.897 2.827 -1.576 1.00 89.81 331 PRO A O 1
ATOM 2648 N N . LYS A 1 332 ? 18.395 0.957 -0.426 1.00 89.00 332 LYS A N 1
ATOM 2649 C CA . LYS A 1 332 ? 18.126 0.131 -1.617 1.00 89.00 332 LYS A CA 1
ATOM 2650 C C . LYS A 1 332 ? 16.974 0.675 -2.459 1.00 89.00 332 LYS A C 1
ATOM 2652 O O . LYS A 1 332 ? 16.982 0.521 -3.677 1.00 89.00 332 LYS A O 1
ATOM 2657 N N . TYR A 1 333 ? 16.012 1.358 -1.835 1.00 90.19 333 TYR A N 1
ATOM 2658 C CA . TYR A 1 333 ? 14.938 2.027 -2.565 1.00 90.19 333 TYR A CA 1
ATOM 2659 C C . TYR A 1 333 ? 15.486 3.145 -3.465 1.00 90.19 333 TYR A C 1
ATOM 2661 O O . TYR A 1 333 ? 15.021 3.304 -4.588 1.00 90.19 333 TYR A O 1
ATOM 2669 N N . LEU A 1 334 ? 16.500 3.897 -3.024 1.00 92.44 334 LEU A N 1
ATOM 2670 C CA . LEU A 1 334 ? 17.102 4.941 -3.860 1.00 92.44 334 LEU A CA 1
ATOM 2671 C C . LEU A 1 334 ? 17.819 4.341 -5.069 1.00 92.44 334 LEU A C 1
ATOM 2673 O O . LEU A 1 334 ? 17.697 4.864 -6.173 1.00 92.44 334 LEU A O 1
ATOM 2677 N N . ASP A 1 335 ? 18.547 3.246 -4.866 1.00 92.56 335 ASP A N 1
ATOM 2678 C CA . ASP A 1 335 ? 19.242 2.550 -5.953 1.00 92.56 335 ASP A CA 1
ATOM 2679 C C . ASP A 1 335 ? 18.255 1.934 -6.946 1.00 92.56 335 ASP A C 1
ATOM 2681 O O . ASP A 1 335 ? 18.468 1.995 -8.152 1.00 92.56 335 ASP A O 1
ATOM 2685 N N . THR A 1 336 ? 17.120 1.460 -6.441 1.00 91.88 336 THR A N 1
ATOM 2686 C CA . THR A 1 336 ? 16.001 0.979 -7.250 1.00 91.88 336 THR A CA 1
ATOM 2687 C C . THR A 1 336 ? 15.438 2.068 -8.158 1.00 91.88 336 THR A C 1
ATOM 2689 O O . THR A 1 336 ? 15.288 1.862 -9.360 1.00 91.88 336 THR A O 1
ATOM 2692 N N . VAL A 1 337 ? 15.160 3.251 -7.603 1.00 95.56 337 VAL A N 1
ATOM 2693 C CA . VAL A 1 337 ? 14.637 4.378 -8.386 1.00 95.56 337 VAL A CA 1
ATOM 2694 C C . VAL A 1 337 ? 15.656 4.824 -9.440 1.00 95.56 337 VAL A C 1
ATOM 2696 O O . VAL A 1 337 ? 15.279 5.061 -10.585 1.00 95.56 337 VAL A O 1
ATOM 2699 N N . LYS A 1 338 ? 16.952 4.886 -9.095 1.00 96.38 338 LYS A N 1
ATOM 2700 C CA . LYS A 1 338 ? 18.022 5.204 -10.059 1.00 96.38 338 LYS A CA 1
ATOM 2701 C C . LYS A 1 338 ? 18.095 4.180 -11.190 1.00 96.38 338 LYS A C 1
ATOM 2703 O O . LYS A 1 338 ? 18.196 4.580 -12.343 1.00 96.38 338 LYS A O 1
ATOM 2708 N N . ALA A 1 339 ? 17.990 2.888 -10.883 1.00 95.88 339 ALA A N 1
ATOM 2709 C CA . ALA A 1 339 ? 17.971 1.845 -11.903 1.00 95.88 339 ALA A CA 1
ATOM 2710 C C . ALA A 1 339 ? 16.769 1.995 -12.855 1.00 95.88 339 ALA A C 1
ATOM 2712 O O . ALA A 1 339 ? 16.915 1.784 -14.055 1.00 95.88 339 ALA A O 1
ATOM 2713 N N . GLY A 1 340 ? 15.609 2.433 -12.348 1.00 96.69 340 GLY A N 1
ATOM 2714 C CA . GLY A 1 340 ? 14.457 2.806 -13.178 1.00 96.69 340 GLY A CA 1
ATOM 2715 C C . GLY A 1 340 ? 14.737 3.987 -14.121 1.00 96.69 340 GLY A C 1
ATOM 2716 O O . GLY A 1 340 ? 14.371 3.933 -15.295 1.00 96.69 340 GLY A O 1
ATOM 2717 N N . ILE A 1 341 ? 15.438 5.026 -13.649 1.00 97.81 341 ILE A N 1
ATOM 2718 C CA . ILE A 1 341 ? 15.875 6.169 -14.480 1.00 97.81 341 ILE A CA 1
ATOM 2719 C C . ILE A 1 341 ? 16.831 5.696 -15.580 1.00 97.81 341 ILE A C 1
ATOM 2721 O O . ILE A 1 341 ? 16.616 5.997 -16.752 1.00 97.81 341 ILE A O 1
ATOM 2725 N N . GLU A 1 342 ? 17.853 4.921 -15.212 1.00 96.62 342 GLU A N 1
ATOM 2726 C CA . GLU A 1 342 ? 18.846 4.381 -16.146 1.00 96.62 342 GLU A CA 1
ATOM 2727 C C . GLU A 1 342 ? 18.207 3.467 -17.198 1.00 96.62 342 GLU A C 1
ATOM 2729 O O . GLU A 1 342 ? 18.554 3.535 -18.375 1.00 96.62 342 GLU A O 1
ATOM 2734 N N . PHE A 1 343 ? 17.232 2.645 -16.803 1.00 96.75 343 PHE A N 1
ATOM 2735 C CA . PHE A 1 343 ? 16.437 1.865 -17.745 1.00 96.75 343 PHE A CA 1
ATOM 2736 C C . PHE A 1 343 ? 15.748 2.763 -18.778 1.00 96.75 343 PHE A C 1
ATOM 2738 O O . PHE A 1 343 ? 15.858 2.509 -19.977 1.00 96.75 343 PHE A O 1
ATOM 2745 N N . CYS A 1 344 ? 15.079 3.831 -18.333 1.00 97.12 344 CYS A N 1
ATOM 2746 C CA . CYS A 1 344 ? 14.400 4.755 -19.239 1.00 97.12 344 CYS A CA 1
ATOM 2747 C C . CYS A 1 344 ? 15.390 5.464 -20.176 1.00 97.12 344 CYS A C 1
ATOM 2749 O O . CYS A 1 344 ? 15.106 5.613 -21.363 1.00 97.12 344 CYS A O 1
ATOM 2751 N N . ASP A 1 345 ? 16.574 5.836 -19.680 1.00 95.62 345 ASP A N 1
ATOM 2752 C CA . ASP A 1 345 ? 17.645 6.405 -20.504 1.00 95.62 345 ASP A CA 1
ATOM 2753 C C . ASP A 1 345 ? 18.085 5.459 -21.624 1.00 95.62 345 ASP A C 1
ATOM 2755 O O . ASP A 1 345 ? 18.278 5.899 -22.759 1.00 95.62 345 ASP A O 1
ATOM 2759 N N . LEU A 1 346 ? 18.190 4.157 -21.344 1.00 94.31 346 LEU A N 1
ATOM 2760 C CA . LEU A 1 346 ? 18.523 3.163 -22.364 1.00 94.31 346 LEU A CA 1
ATOM 2761 C C . LEU A 1 346 ? 17.416 3.013 -23.409 1.00 94.31 346 LEU A C 1
ATOM 2763 O O . LEU A 1 346 ? 17.726 2.949 -24.596 1.00 94.31 346 LEU A O 1
ATOM 2767 N N . MET A 1 347 ? 16.147 3.008 -22.993 1.00 94.06 347 MET A N 1
ATOM 2768 C CA . MET A 1 347 ? 15.013 2.933 -23.924 1.00 94.06 347 MET A CA 1
ATOM 2769 C C . MET A 1 347 ? 14.944 4.158 -24.848 1.00 94.06 347 MET A C 1
ATOM 2771 O O . MET A 1 347 ? 14.690 4.043 -26.047 1.00 94.06 347 MET A O 1
ATOM 2775 N N . LEU A 1 348 ? 15.209 5.352 -24.311 1.00 92.38 348 LEU A N 1
ATOM 2776 C CA . LEU A 1 348 ? 15.261 6.584 -25.100 1.00 92.38 348 LEU A CA 1
ATOM 2777 C C . LEU A 1 348 ? 16.477 6.598 -26.038 1.00 92.38 348 LEU A C 1
ATOM 2779 O O . LEU A 1 348 ? 16.369 7.006 -27.198 1.00 92.38 348 LEU A O 1
ATOM 2783 N N . LEU A 1 349 ? 17.630 6.111 -25.567 1.00 88.56 349 LEU A N 1
ATOM 2784 C CA . LEU A 1 349 ? 18.838 5.982 -26.379 1.00 88.56 349 LEU A CA 1
ATOM 2785 C C . LEU A 1 349 ? 18.631 5.009 -27.542 1.00 88.56 349 LEU A C 1
ATOM 2787 O O . LEU A 1 349 ? 19.035 5.332 -28.654 1.00 88.56 349 LEU A O 1
ATOM 2791 N N . GLU A 1 350 ? 17.980 3.868 -27.323 1.00 82.69 350 GLU A N 1
ATOM 2792 C CA . GLU A 1 350 ? 17.638 2.888 -28.360 1.00 82.69 350 GLU A CA 1
ATOM 2793 C C . GLU A 1 350 ? 16.896 3.539 -29.536 1.00 82.69 350 GLU A C 1
ATOM 2795 O O . GLU A 1 350 ? 17.278 3.364 -30.697 1.00 82.69 350 GLU A O 1
ATOM 2800 N N . HIS A 1 351 ? 15.896 4.374 -29.233 1.00 75.75 351 HIS A N 1
ATOM 2801 C CA . HIS A 1 351 ? 15.134 5.106 -30.243 1.00 75.75 351 HIS A CA 1
ATOM 2802 C C . HIS A 1 351 ? 16.038 6.004 -31.104 1.00 75.75 351 HIS A C 1
ATOM 2804 O O . HIS A 1 351 ? 15.892 6.061 -32.324 1.00 75.75 351 HIS A O 1
ATOM 2810 N N . THR A 1 352 ? 17.034 6.652 -30.490 1.00 72.44 352 THR A N 1
ATOM 2811 C CA . THR A 1 352 ? 18.018 7.482 -31.209 1.00 72.44 352 THR A CA 1
ATOM 2812 C C . THR A 1 352 ? 19.121 6.675 -31.906 1.00 72.44 352 THR A C 1
ATOM 2814 O O . THR A 1 352 ? 19.601 7.073 -32.967 1.00 72.44 352 THR A O 1
ATOM 2817 N N . ALA A 1 353 ? 19.521 5.522 -31.366 1.00 64.44 353 ALA A N 1
ATOM 2818 C CA . ALA A 1 353 ? 20.545 4.651 -31.938 1.00 64.44 353 ALA A CA 1
ATOM 2819 C C . ALA A 1 353 ? 20.055 3.991 -33.234 1.00 64.44 353 ALA A C 1
ATOM 2821 O O . ALA A 1 353 ? 20.818 3.913 -34.201 1.00 64.44 353 ALA A O 1
ATOM 2822 N N . ASN A 1 354 ? 18.767 3.639 -33.293 1.00 61.19 354 ASN A N 1
ATOM 2823 C CA . ASN A 1 354 ? 18.086 3.217 -34.519 1.00 61.19 354 ASN A CA 1
ATOM 2824 C C . ASN A 1 354 ? 18.160 4.282 -35.631 1.00 61.19 354 ASN A C 1
ATOM 2826 O O . ASN A 1 354 ? 18.200 3.937 -36.811 1.00 61.19 354 ASN A O 1
ATOM 2830 N N . LEU A 1 355 ? 18.264 5.568 -35.274 1.00 58.72 355 LEU A N 1
ATOM 2831 C CA . LEU A 1 355 ? 18.450 6.668 -36.227 1.00 58.72 355 LEU A CA 1
ATOM 2832 C C . LEU A 1 355 ? 19.925 6.882 -36.624 1.00 58.72 355 LEU A C 1
ATOM 2834 O O . LEU A 1 355 ? 20.192 7.410 -37.702 1.00 58.72 355 LEU A O 1
ATOM 2838 N N . ALA A 1 356 ? 20.888 6.481 -35.782 1.00 58.31 356 ALA A N 1
ATOM 2839 C CA . ALA A 1 356 ? 22.299 6.875 -35.901 1.00 58.31 356 ALA A CA 1
ATOM 2840 C C . ALA A 1 356 ? 23.317 5.730 -36.127 1.00 58.31 356 ALA A C 1
ATOM 2842 O O . ALA A 1 356 ? 24.500 6.024 -36.308 1.00 58.31 356 ALA A O 1
ATOM 2843 N N . LYS A 1 357 ? 22.906 4.447 -36.122 1.00 57.75 357 LYS A N 1
ATOM 2844 C CA . LYS A 1 357 ? 23.774 3.252 -36.297 1.00 57.75 357 LYS A CA 1
ATOM 2845 C C . LYS A 1 357 ? 25.046 3.259 -35.418 1.00 57.75 357 LYS A C 1
ATOM 2847 O O . LYS A 1 357 ? 26.151 3.031 -35.913 1.00 57.75 357 LYS A O 1
ATOM 2852 N N . LYS A 1 358 ? 24.926 3.526 -34.109 1.00 55.28 358 LYS A N 1
ATOM 2853 C CA . LYS A 1 358 ? 26.059 3.495 -33.152 1.00 55.28 358 LYS A CA 1
ATOM 2854 C C . LYS A 1 358 ? 25.787 2.554 -31.958 1.00 55.28 358 LYS A C 1
ATOM 2856 O O . LYS A 1 358 ? 25.177 2.996 -30.991 1.00 55.28 358 LYS A O 1
ATOM 2861 N N . PRO A 1 359 ? 26.277 1.298 -31.979 1.00 61.31 359 PRO A N 1
ATOM 2862 C CA . PRO A 1 359 ? 25.911 0.271 -30.986 1.00 61.31 359 PRO A CA 1
ATOM 2863 C C . PRO A 1 359 ? 26.682 0.309 -29.645 1.00 61.31 359 PRO A C 1
ATOM 2865 O O . PRO A 1 359 ? 26.227 -0.256 -28.656 1.00 61.31 359 PRO A O 1
ATOM 2868 N N . ASN A 1 360 ? 27.839 0.980 -29.557 1.00 71.62 360 ASN A N 1
ATOM 2869 C CA . ASN A 1 360 ? 28.785 0.752 -28.445 1.00 71.62 360 ASN A CA 1
ATOM 2870 C C . ASN A 1 360 ? 28.303 1.227 -27.039 1.00 71.62 360 ASN A C 1
ATOM 2872 O O . ASN A 1 360 ? 28.404 0.457 -26.078 1.00 71.62 360 ASN A O 1
ATOM 2876 N N . PRO A 1 361 ? 27.733 2.441 -26.867 1.00 79.38 361 PRO A N 1
ATOM 2877 C CA . PRO A 1 361 ? 27.259 2.895 -25.552 1.00 79.38 361 PRO A CA 1
ATOM 2878 C C . PRO A 1 361 ? 25.968 2.196 -25.106 1.00 79.38 361 PRO A C 1
ATOM 2880 O O . PRO A 1 361 ? 25.816 1.900 -23.922 1.00 79.38 361 PRO A O 1
ATOM 2883 N N . LEU A 1 362 ? 25.070 1.900 -26.057 1.00 85.81 362 LEU A N 1
ATOM 2884 C CA . LEU A 1 362 ? 23.799 1.222 -25.798 1.00 85.81 362 LEU A CA 1
ATOM 2885 C C . LEU A 1 362 ? 24.052 -0.174 -25.222 1.00 85.81 362 LEU A C 1
ATOM 2887 O O . LEU A 1 362 ? 23.657 -0.433 -24.088 1.00 85.81 362 LEU A O 1
ATOM 2891 N N . CYS A 1 363 ? 24.792 -1.029 -25.938 1.00 87.69 363 CYS A N 1
ATOM 2892 C CA . CYS A 1 363 ? 25.063 -2.401 -25.498 1.00 87.69 363 CYS A CA 1
ATOM 2893 C C . CYS A 1 363 ? 25.756 -2.470 -24.137 1.00 87.69 363 CYS A C 1
ATOM 2895 O O . CYS A 1 363 ? 25.406 -3.306 -23.304 1.00 87.69 363 CYS A O 1
ATOM 2897 N N . THR A 1 364 ? 26.700 -1.562 -23.877 1.00 90.19 364 THR A N 1
ATOM 2898 C CA . THR A 1 364 ? 27.371 -1.494 -22.574 1.00 90.19 364 THR A CA 1
ATOM 2899 C C . THR A 1 364 ? 26.361 -1.266 -21.447 1.00 90.19 364 THR A C 1
ATOM 2901 O O . THR A 1 364 ? 26.390 -1.989 -20.451 1.00 90.19 364 THR A O 1
ATOM 2904 N N . GLY A 1 365 ? 25.442 -0.312 -21.617 1.00 91.69 365 GLY A N 1
ATOM 2905 C CA . GLY A 1 365 ? 24.403 -0.023 -20.631 1.00 91.69 365 GLY A CA 1
ATOM 2906 C C . GLY A 1 365 ? 23.385 -1.158 -20.468 1.00 91.69 365 GLY A C 1
ATOM 2907 O O . GLY A 1 365 ? 23.064 -1.525 -19.338 1.00 91.69 365 GLY A O 1
ATOM 2908 N N . VAL A 1 366 ? 22.948 -1.785 -21.569 1.00 92.44 366 VAL A N 1
ATOM 2909 C CA . VAL A 1 366 ? 22.037 -2.951 -21.534 1.00 92.44 366 VAL A CA 1
ATOM 2910 C C . VAL A 1 366 ? 22.628 -4.085 -20.713 1.00 92.44 366 VAL A C 1
ATOM 2912 O O . VAL A 1 366 ? 21.997 -4.581 -19.780 1.00 92.44 366 VAL A O 1
ATOM 2915 N N . ILE A 1 367 ? 23.867 -4.469 -21.024 1.00 92.81 367 ILE A N 1
ATOM 2916 C CA . ILE A 1 367 ? 24.561 -5.563 -20.342 1.00 92.81 367 ILE A CA 1
ATOM 2917 C C . ILE A 1 367 ? 24.763 -5.229 -18.860 1.00 92.81 367 ILE A C 1
ATOM 2919 O O . ILE A 1 367 ? 24.634 -6.110 -18.007 1.00 92.81 367 ILE A O 1
ATOM 2923 N N . GLN A 1 368 ? 25.070 -3.972 -18.526 1.00 94.00 368 GLN A N 1
ATOM 2924 C CA . GLN A 1 368 ? 25.208 -3.535 -17.135 1.00 94.00 368 GLN A CA 1
ATOM 2925 C C . GLN A 1 368 ? 23.893 -3.658 -16.359 1.00 94.00 368 GLN A C 1
ATOM 2927 O O . GLN A 1 368 ? 23.904 -4.228 -15.268 1.00 94.00 368 GLN A O 1
ATOM 2932 N N . GLN A 1 369 ? 22.773 -3.205 -16.925 1.00 94.06 369 GLN A N 1
ATOM 2933 C CA . GLN A 1 369 ? 21.460 -3.287 -16.281 1.00 94.06 369 GLN A CA 1
ATOM 2934 C C . GLN A 1 369 ? 20.952 -4.732 -16.145 1.00 94.06 369 GLN A C 1
ATOM 2936 O O . GLN A 1 369 ? 20.462 -5.122 -15.084 1.00 94.06 369 GLN A O 1
ATOM 2941 N N . ILE A 1 370 ? 21.171 -5.579 -17.158 1.00 94.06 370 ILE A N 1
ATOM 2942 C CA . ILE A 1 370 ? 20.906 -7.025 -17.065 1.00 94.06 370 ILE A CA 1
ATOM 2943 C C . ILE A 1 370 ? 21.710 -7.641 -15.912 1.00 94.06 370 ILE A C 1
ATOM 2945 O O . ILE A 1 370 ? 21.143 -8.321 -15.058 1.00 94.06 370 ILE A O 1
ATOM 2949 N N . ARG A 1 371 ? 23.018 -7.358 -15.834 1.00 93.69 371 ARG A N 1
ATOM 2950 C CA . ARG A 1 371 ? 23.884 -7.869 -14.757 1.00 93.69 371 ARG A CA 1
ATOM 2951 C C . ARG A 1 371 ? 23.492 -7.338 -13.381 1.00 93.69 371 ARG A C 1
ATOM 2953 O O . ARG A 1 371 ? 23.676 -8.051 -12.398 1.00 93.69 371 ARG A O 1
ATOM 2960 N N . PHE A 1 372 ? 23.012 -6.099 -13.287 1.00 92.88 372 PHE A N 1
ATOM 2961 C CA . PHE A 1 372 ? 22.507 -5.528 -12.039 1.00 92.88 372 PHE A CA 1
ATOM 2962 C C . PHE A 1 372 ? 21.316 -6.341 -11.520 1.00 92.88 372 PHE A C 1
ATOM 2964 O O . PHE A 1 372 ? 21.349 -6.794 -10.375 1.00 92.88 372 PHE A O 1
ATOM 2971 N N . ILE A 1 373 ? 20.332 -6.616 -12.383 1.00 91.00 373 ILE A N 1
ATOM 2972 C CA . ILE A 1 373 ? 19.170 -7.459 -12.063 1.00 91.00 373 ILE A CA 1
ATOM 2973 C C . ILE A 1 373 ? 19.603 -8.885 -11.687 1.00 91.00 373 ILE A C 1
ATOM 2975 O O . ILE A 1 373 ? 19.208 -9.396 -10.641 1.00 91.00 373 ILE A O 1
ATOM 2979 N N . GLU A 1 374 ? 20.471 -9.514 -12.484 1.00 90.44 374 GLU A N 1
ATOM 2980 C CA . GLU A 1 374 ? 20.947 -10.889 -12.251 1.00 90.44 374 GLU A CA 1
ATOM 2981 C C . GLU A 1 374 ? 21.739 -11.043 -10.940 1.00 90.44 374 GLU A C 1
ATOM 2983 O O . GLU A 1 374 ? 21.791 -12.131 -10.368 1.00 90.44 374 GLU A O 1
ATOM 2988 N N . LYS A 1 375 ? 22.324 -9.954 -10.423 1.00 90.44 375 LYS A N 1
ATOM 2989 C CA . LYS A 1 375 ? 23.010 -9.912 -9.120 1.00 90.44 375 LYS A CA 1
ATOM 2990 C C . LYS A 1 375 ? 22.088 -9.566 -7.945 1.00 90.44 375 LYS A C 1
ATOM 2992 O O . LYS A 1 375 ? 22.578 -9.373 -6.834 1.00 90.44 375 LYS A O 1
ATOM 2997 N N . GLY A 1 376 ? 20.776 -9.493 -8.167 1.00 84.38 376 GLY A N 1
ATOM 2998 C CA . GLY A 1 376 ? 19.782 -9.205 -7.132 1.00 84.38 376 GLY A CA 1
ATOM 2999 C C . GLY A 1 376 ? 19.465 -7.720 -6.947 1.00 84.38 376 GLY A C 1
ATOM 3000 O O . GLY A 1 376 ? 18.811 -7.363 -5.969 1.00 84.38 376 GLY A O 1
ATOM 3001 N N . GLY A 1 377 ? 19.913 -6.854 -7.861 1.00 86.44 377 GLY A N 1
ATOM 3002 C CA . GLY A 1 377 ? 19.379 -5.5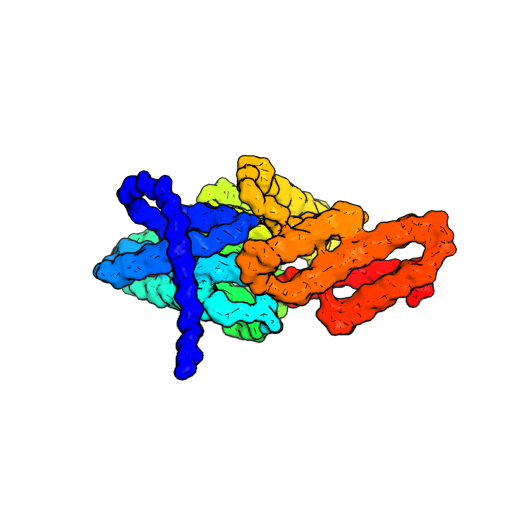02 -7.983 1.00 86.44 377 GLY A CA 1
ATOM 3003 C C . GLY A 1 377 ? 17.909 -5.531 -8.407 1.00 86.44 377 GLY A C 1
ATOM 3004 O O . GLY A 1 377 ? 17.454 -6.497 -9.020 1.00 86.44 377 GLY A O 1
ATOM 3005 N N . SER A 1 378 ? 17.160 -4.477 -8.090 1.00 86.00 378 SER A N 1
ATOM 3006 C CA . SER A 1 378 ? 15.761 -4.336 -8.499 1.00 86.00 378 SER A CA 1
ATOM 3007 C C . SER A 1 378 ? 15.501 -2.949 -9.069 1.00 86.00 378 SER A C 1
ATOM 3009 O O . SER A 1 378 ? 16.127 -1.985 -8.647 1.00 86.00 378 SER A O 1
ATOM 3011 N N . MET A 1 379 ? 14.571 -2.853 -10.019 1.00 85.00 379 MET A N 1
ATOM 3012 C CA . MET A 1 379 ? 14.051 -1.583 -10.553 1.00 85.00 379 MET A CA 1
ATOM 3013 C C . MET A 1 379 ? 12.736 -1.164 -9.890 1.00 85.00 379 MET A C 1
ATOM 3015 O O . MET A 1 379 ? 12.225 -0.072 -10.125 1.00 85.00 379 MET A O 1
ATOM 3019 N N . VAL A 1 380 ? 12.199 -2.023 -9.021 1.00 82.94 380 VAL A N 1
ATOM 3020 C CA . VAL A 1 380 ? 11.036 -1.735 -8.186 1.00 82.94 380 VAL A CA 1
ATOM 3021 C C . VAL A 1 380 ? 11.193 -2.369 -6.802 1.00 82.94 380 VAL A C 1
ATOM 3023 O O . VAL A 1 380 ? 11.564 -3.533 -6.668 1.00 82.94 380 VAL A O 1
ATOM 3026 N N . GLU A 1 381 ? 10.878 -1.630 -5.745 1.00 77.00 381 GLU A N 1
ATOM 3027 C CA . GLU A 1 381 ? 10.756 -2.210 -4.408 1.00 77.00 381 GLU A CA 1
ATOM 3028 C C . GLU A 1 381 ? 9.279 -2.322 -4.076 1.00 77.00 381 GLU A C 1
ATOM 3030 O O . GLU A 1 381 ? 8.548 -1.332 -4.032 1.00 77.00 381 GLU A O 1
ATOM 3035 N N . TYR A 1 382 ? 8.846 -3.559 -3.870 1.00 70.50 382 TYR A N 1
ATOM 3036 C CA . TYR A 1 382 ? 7.475 -3.906 -3.545 1.00 70.50 382 TYR A CA 1
ATOM 3037 C C . TYR A 1 382 ? 7.489 -4.977 -2.456 1.00 70.50 382 TYR A C 1
ATOM 3039 O O . TYR A 1 382 ? 8.351 -5.856 -2.463 1.00 70.50 382 TYR A O 1
ATOM 3047 N N . GLN A 1 383 ? 6.547 -4.900 -1.513 1.00 65.06 383 GLN A N 1
ATOM 3048 C CA . GLN A 1 383 ? 6.541 -5.765 -0.326 1.00 65.06 383 GLN A CA 1
ATOM 3049 C C . GLN A 1 383 ? 6.379 -7.250 -0.677 1.00 65.06 383 GLN A C 1
ATOM 3051 O O . GLN A 1 383 ? 7.046 -8.100 -0.097 1.00 65.06 383 GLN A O 1
ATOM 3056 N N . SER A 1 384 ? 5.533 -7.578 -1.658 1.00 71.62 384 SER A N 1
ATOM 3057 C CA . SER A 1 384 ? 5.412 -8.952 -2.153 1.00 71.62 384 SER A CA 1
ATOM 3058 C C . SER A 1 384 ? 6.565 -9.293 -3.096 1.00 71.62 384 SER A C 1
ATOM 3060 O O . SER A 1 384 ? 6.670 -8.726 -4.184 1.00 71.62 384 SER A O 1
ATOM 3062 N N . ALA A 1 385 ? 7.383 -10.283 -2.725 1.00 75.31 385 ALA A N 1
ATOM 3063 C CA . ALA A 1 385 ? 8.486 -10.761 -3.558 1.00 75.31 385 ALA A CA 1
ATOM 3064 C C . ALA A 1 385 ? 8.020 -11.306 -4.920 1.00 75.31 385 ALA A C 1
ATOM 3066 O O . ALA A 1 385 ? 8.727 -11.137 -5.913 1.00 75.31 385 ALA A O 1
ATOM 3067 N N . LYS A 1 386 ? 6.834 -11.929 -4.978 1.00 80.88 386 LYS A N 1
ATOM 3068 C CA . LYS A 1 386 ? 6.244 -12.430 -6.226 1.00 80.88 386 LYS A CA 1
ATOM 3069 C C . LYS A 1 386 ? 5.856 -11.282 -7.154 1.00 80.88 386 LYS A C 1
ATOM 3071 O O . LYS A 1 386 ? 6.310 -11.252 -8.290 1.00 80.88 386 LYS A O 1
ATOM 3076 N N . ILE A 1 387 ? 5.082 -10.317 -6.655 1.00 78.56 387 ILE A N 1
ATOM 3077 C CA . ILE A 1 387 ? 4.656 -9.158 -7.455 1.00 78.56 387 ILE A CA 1
ATOM 3078 C C . ILE A 1 387 ? 5.872 -8.323 -7.868 1.00 78.56 387 ILE A C 1
ATOM 3080 O O . ILE A 1 387 ? 5.957 -7.894 -9.013 1.00 78.56 387 ILE A O 1
ATOM 3084 N N . ARG A 1 388 ? 6.854 -8.148 -6.973 1.00 82.94 388 ARG A N 1
ATOM 3085 C CA . ARG A 1 388 ? 8.130 -7.498 -7.299 1.00 82.94 388 ARG A CA 1
ATOM 3086 C C . ARG A 1 388 ? 8.818 -8.176 -8.482 1.00 82.94 388 ARG A C 1
ATOM 3088 O O . ARG A 1 388 ? 9.254 -7.476 -9.386 1.00 82.94 388 ARG A O 1
ATOM 3095 N N . ARG A 1 389 ? 8.892 -9.514 -8.488 1.00 85.81 389 ARG A N 1
ATOM 3096 C CA . ARG A 1 389 ? 9.484 -10.283 -9.591 1.00 85.81 389 ARG A CA 1
ATOM 3097 C C . ARG A 1 389 ? 8.720 -10.074 -10.894 1.00 85.81 389 ARG A C 1
ATOM 3099 O O . ARG A 1 389 ? 9.346 -9.771 -11.892 1.00 85.81 389 ARG A O 1
ATOM 3106 N N . GLU A 1 390 ? 7.394 -10.152 -10.866 1.00 89.81 390 GLU A N 1
ATOM 3107 C CA . GLU A 1 390 ? 6.570 -9.949 -12.066 1.00 89.81 390 GLU A CA 1
ATOM 3108 C C . GLU A 1 390 ? 6.737 -8.532 -12.648 1.00 89.81 390 GLU A C 1
ATOM 3110 O O . GLU A 1 390 ? 6.863 -8.374 -13.858 1.00 89.81 390 GLU A O 1
ATOM 3115 N N . ILE A 1 391 ? 6.807 -7.492 -11.804 1.00 87.62 391 ILE A N 1
ATOM 3116 C CA . ILE A 1 391 ? 7.112 -6.130 -12.275 1.00 87.62 391 ILE A CA 1
ATOM 3117 C C . ILE A 1 391 ? 8.542 -6.077 -12.831 1.00 87.62 391 ILE A C 1
ATOM 3119 O O . ILE A 1 391 ? 8.777 -5.494 -13.884 1.00 87.62 391 ILE A O 1
ATOM 3123 N N . GLN A 1 392 ? 9.507 -6.690 -12.146 1.00 90.56 392 GLN A N 1
ATOM 3124 C CA . GLN A 1 392 ? 10.902 -6.731 -12.579 1.00 90.56 392 GLN A CA 1
ATOM 3125 C C . GLN A 1 392 ? 11.087 -7.461 -13.918 1.00 90.56 392 GLN A C 1
ATOM 3127 O O . GLN A 1 392 ? 11.916 -7.038 -14.725 1.00 90.56 392 GLN A O 1
ATOM 3132 N N . ASP A 1 393 ? 10.283 -8.489 -14.191 1.00 92.75 393 ASP A N 1
ATOM 3133 C CA . ASP A 1 393 ? 10.288 -9.226 -15.453 1.00 92.75 393 ASP A CA 1
ATOM 3134 C C . ASP A 1 393 ? 9.902 -8.323 -16.635 1.00 92.75 393 ASP A C 1
ATOM 3136 O O . ASP A 1 393 ? 10.445 -8.498 -17.723 1.00 92.75 393 ASP A O 1
ATOM 3140 N N . VAL A 1 394 ? 9.057 -7.301 -16.437 1.00 94.06 394 VAL A N 1
ATOM 3141 C CA . VAL A 1 394 ? 8.758 -6.292 -17.477 1.00 94.06 394 VAL A CA 1
ATOM 3142 C C . VAL A 1 394 ? 10.040 -5.605 -17.943 1.00 94.06 394 VAL A C 1
ATOM 3144 O O . VAL A 1 394 ? 10.339 -5.562 -19.139 1.00 94.06 394 VAL A O 1
ATOM 3147 N N . PHE A 1 395 ? 10.828 -5.100 -16.993 1.00 95.44 395 PHE A N 1
ATOM 3148 C CA . PHE A 1 395 ? 12.086 -4.423 -17.287 1.00 95.44 395 PHE A CA 1
ATOM 3149 C C . PHE A 1 395 ? 13.119 -5.384 -17.876 1.00 95.44 395 PHE A C 1
ATOM 3151 O O . PHE A 1 395 ? 13.753 -5.085 -18.890 1.00 95.44 395 PHE A O 1
ATOM 3158 N N . TYR A 1 396 ? 13.273 -6.556 -17.257 1.00 95.25 396 TYR A N 1
ATOM 3159 C CA . TYR A 1 396 ? 14.257 -7.551 -17.666 1.00 95.25 396 TYR A CA 1
ATOM 3160 C C . TYR A 1 396 ? 13.990 -8.069 -19.081 1.00 95.25 396 TYR A C 1
ATOM 3162 O O . TYR A 1 396 ? 14.906 -8.108 -19.904 1.00 95.25 396 TYR A O 1
ATOM 3170 N N . ASN A 1 397 ? 12.737 -8.395 -19.404 1.00 95.06 397 ASN A N 1
ATOM 3171 C CA . ASN A 1 397 ? 12.359 -8.877 -20.729 1.00 95.06 397 ASN A CA 1
ATOM 3172 C C . ASN A 1 397 ? 12.580 -7.807 -21.800 1.00 95.06 397 ASN A C 1
ATOM 3174 O O . ASN A 1 397 ? 13.085 -8.125 -22.879 1.00 95.06 397 ASN A O 1
ATOM 3178 N N . ARG A 1 398 ? 12.289 -6.533 -21.501 1.00 95.06 398 ARG A N 1
ATOM 3179 C CA . ARG A 1 398 ? 12.566 -5.436 -22.435 1.00 95.06 398 ARG A CA 1
ATOM 3180 C C . ARG A 1 398 ? 14.067 -5.271 -22.689 1.00 95.06 398 ARG A C 1
ATOM 3182 O O . ARG A 1 398 ? 14.471 -5.174 -23.845 1.00 95.06 398 ARG A O 1
ATOM 3189 N N . LEU A 1 399 ? 14.897 -5.325 -21.644 1.00 94.94 399 LEU A N 1
ATOM 3190 C CA . LEU A 1 399 ? 16.359 -5.289 -21.781 1.00 94.94 399 LEU A CA 1
ATOM 3191 C C . LEU A 1 399 ? 16.901 -6.485 -22.575 1.00 94.94 399 LEU A C 1
ATOM 3193 O O . LEU A 1 399 ? 17.761 -6.304 -23.433 1.00 94.94 399 LEU A O 1
ATOM 3197 N N . LYS A 1 400 ? 16.395 -7.701 -22.329 1.00 94.81 400 LYS A N 1
ATOM 3198 C CA . LYS A 1 400 ? 16.774 -8.902 -23.092 1.00 94.81 400 LYS A CA 1
ATOM 3199 C C . LYS A 1 400 ? 16.387 -8.787 -24.567 1.00 94.81 400 LYS A C 1
ATOM 3201 O O . LYS A 1 400 ? 17.193 -9.159 -25.418 1.00 94.81 400 LYS A O 1
ATOM 3206 N N . SER A 1 401 ? 15.192 -8.269 -24.867 1.00 93.25 401 SER A N 1
ATOM 3207 C CA . SER A 1 401 ? 14.756 -8.007 -26.247 1.00 93.25 401 SER A CA 1
ATOM 3208 C C . SER A 1 401 ? 15.715 -7.042 -26.930 1.00 93.25 401 SER A C 1
ATOM 3210 O O . SER A 1 401 ? 16.253 -7.359 -27.984 1.00 93.25 401 SER A O 1
ATOM 3212 N N . MET A 1 402 ? 16.030 -5.928 -26.266 1.00 90.38 402 MET A N 1
ATOM 3213 C CA . MET A 1 402 ? 16.956 -4.925 -26.786 1.00 90.38 402 MET A CA 1
ATOM 3214 C C . MET A 1 402 ? 18.372 -5.480 -26.995 1.00 90.38 402 MET A C 1
ATOM 3216 O O . MET A 1 402 ? 18.988 -5.205 -28.018 1.00 90.38 402 MET A O 1
ATOM 3220 N N . SER A 1 403 ? 18.877 -6.313 -26.078 1.00 90.88 403 SER A N 1
ATOM 3221 C CA . SER A 1 403 ? 20.163 -7.012 -26.247 1.00 90.88 403 SER A CA 1
ATOM 3222 C C . SER A 1 403 ? 20.171 -7.828 -27.539 1.00 90.88 403 SER A C 1
ATOM 3224 O O . SER A 1 403 ? 21.068 -7.690 -28.361 1.00 90.88 403 SER A O 1
ATOM 3226 N N . LYS A 1 404 ? 19.113 -8.619 -27.760 1.00 90.19 404 LYS A N 1
ATOM 3227 C CA . LYS A 1 404 ? 18.968 -9.462 -28.949 1.00 90.19 404 LYS A CA 1
ATOM 3228 C C . LYS A 1 404 ? 18.791 -8.648 -30.235 1.00 90.19 404 LYS A C 1
ATOM 3230 O O . LYS A 1 404 ? 19.308 -9.044 -31.268 1.00 90.19 404 LYS A O 1
ATOM 3235 N N . GLU A 1 405 ? 18.039 -7.553 -30.192 1.00 88.75 405 GLU A N 1
ATOM 3236 C CA . GLU A 1 405 ? 17.770 -6.696 -31.357 1.00 88.75 405 GLU A CA 1
ATOM 3237 C C . GLU A 1 405 ? 19.022 -5.949 -31.844 1.00 88.75 405 GLU A C 1
ATOM 3239 O O . GLU A 1 405 ? 19.141 -5.678 -33.038 1.00 88.75 405 GLU A O 1
ATOM 3244 N N . HIS A 1 406 ? 19.955 -5.642 -30.938 1.00 84.94 406 HIS A N 1
ATOM 3245 C CA . HIS A 1 406 ? 21.177 -4.879 -31.230 1.00 84.94 406 HIS A CA 1
ATOM 3246 C C . HIS A 1 406 ? 22.462 -5.721 -31.208 1.00 84.94 406 HIS A C 1
ATOM 3248 O O . HIS A 1 406 ? 23.551 -5.152 -31.292 1.00 84.94 406 HIS A O 1
ATOM 3254 N N . ASP A 1 407 ? 22.345 -7.049 -31.103 1.00 84.88 407 ASP A N 1
ATOM 3255 C CA . ASP A 1 407 ? 23.464 -7.997 -30.970 1.00 84.88 407 ASP A CA 1
ATOM 3256 C C . ASP A 1 407 ? 24.457 -7.617 -29.850 1.00 84.88 407 ASP A C 1
ATOM 3258 O O . ASP A 1 407 ? 25.682 -7.690 -30.000 1.00 84.88 407 ASP A O 1
ATOM 3262 N N . CYS A 1 408 ? 23.894 -7.209 -28.710 1.00 84.12 408 CYS A N 1
ATOM 3263 C CA . CYS A 1 408 ? 24.568 -7.147 -27.420 1.00 84.12 408 CYS A CA 1
ATOM 3264 C C . CYS A 1 408 ? 24.468 -8.529 -26.730 1.00 84.12 408 CYS A C 1
ATOM 3266 O O . CYS A 1 408 ? 25.453 -8.917 -26.073 1.00 84.12 408 CYS A O 1
#

Radius of gyration: 23.56 Å; chains: 1; bounding box: 65×55×71 Å

Organism: Nitrospina gracilis (strain 3/211) (NCBI:txid1266370)

Secondary structure (DSSP, 8-state):
---------------------PPPPPHHHHHHHHHHHHTTT--HHHHHHHHHHHHHHHTS---HHHHHHHHHHHHHHHHHHHHHHHHTT-BTTB--HHHHHHHHHHHHHHHHHHHHHHT-TT--HHHHHHHHHHHHHHHHHHHHHHHHTT-HHHHHHHHHHHHHHHHHHHHH-TT-HHHHHHHHHHHHHHHHH-HHHHHHHHTT---HHHHHHHHHHHTTS--TTHHHHHHHHHHHHHHHHS-GGGTT--TTSTTSHHHHHHHHHHHHHHHHIIIIIS---TT----HHHHHHHHHHHHHHT-HHHHHHHHHHHHHHHHHHHHTT-----HHHHHHHHHHHHHHHHHHHHHHHHHH---HHHHHHHHHHHHHHHTT--S---SSHHHHHHHHHHHHHHHHHHHHHTT-

Foldseek 3Di:
DDDDDDPPPDDDPPPPDPDDCDPLDFLLRLLLVQLLVLQLVNLVVSLVSLVVVLVVLVVDDPDLVSLLRNLSSLLSQLVSLLSLCVVLLDALVDDDVVSVVSNVVSLVSNLVSLVVSCPDPPRDLLSVLSSLLSNLVSLQSVLLVCVRNVVPVSSLVSLLSSLVSLVSSCVSPVPLLVSLLSNLCSLLVQLLLDDPSCCVRVVVDNCNVVSLVSLVSSCVDDDSCNLVSLLSSLVSLLLLLLRPVQPPPDPPDCSHNVNSLVSSVVSLVVNCVVRPPPDDDPPRLGRLSSLCSQLLSCLVVLNLVSNLVSLVSSLVNSVCCCVPVVRNRDPLQNVLSVLSNLLSVLSVVLVVCVVVVDQDVSLVSLVVSLVCVVVPRANDRDSDPSSSVSSRCSSNVVSVVSCVVSVD